Protein AF-M5JKV8-F1 (afdb_monomer_lite)

Radius of gyration: 97.65 Å; chains: 1; bounding box: 147×60×316 Å

Sequence (422 aa):
MATTPKYGWPLPDGEAIQIAEINKIADALSAIDGTFSSFEQAYTTHTHAFADLTGKPTTIAGYGITDAMTTQEVMDTADLIVASLRDGVAPTLDTLKKLAAAIKNDPKFHETVAAADALRVAVDAAQSFTLAQKAQGRANINAVGTDEKGRAGGVAPLGSDAKVPVAYLPPMDYLPLAGGKVSGQVDVRSGTKAAQAFPFALGWTDTAYSIWKAVLETNGDLTFAGYNGDNGVWMQSPLTLKRGGGIKVTGNVEAGASGILEGNGNVWGSIWGTNLWNYLNGAGTLLGAAAYPRRSDGAKIVFNWSGQGGQPTWLWGGSDGYNMYVYNPANFSVNWANSAGNANTVGGWSQATIADQLNWRVSDTRFAGYIEHPSTTKGVWQQSSGYVVTGIYRVDNDRYAFGTRQPQIYIPNVGWRALGAW

pLDDT: mean 75.18, std 15.07, range [36.12, 94.75]

Organism: NCBI:txid1234597

Structure (mmCIF, N/CA/C/O backbone):
data_AF-M5JKV8-F1
#
_entry.id   AF-M5JKV8-F1
#
loop_
_atom_site.group_PDB
_atom_site.id
_atom_site.type_symbol
_atom_site.label_atom_id
_atom_site.label_alt_id
_atom_site.label_comp_id
_atom_site.label_asym_id
_atom_site.label_entity_id
_atom_site.label_seq_id
_atom_site.pdbx_PDB_ins_code
_atom_site.Cartn_x
_atom_site.Cartn_y
_atom_site.Cartn_z
_atom_site.occupancy
_atom_site.B_iso_or_equiv
_atom_site.auth_seq_id
_atom_site.auth_comp_id
_atom_site.auth_asym_id
_atom_site.auth_atom_id
_atom_site.pdbx_PDB_model_num
ATOM 1 N N . MET A 1 1 ? -20.198 25.739 192.153 1.00 54.59 1 MET A N 1
ATOM 2 C CA . MET A 1 1 ? -20.391 24.620 193.121 1.00 54.59 1 MET A CA 1
ATOM 3 C C . MET A 1 1 ? -19.123 24.338 193.947 1.00 54.59 1 MET A C 1
ATOM 5 O O . MET A 1 1 ? -18.238 23.601 193.538 1.00 54.59 1 MET A O 1
ATOM 9 N N . ALA A 1 2 ? -19.046 24.918 195.138 1.00 54.62 2 ALA A N 1
ATOM 10 C CA . ALA A 1 2 ? -18.244 24.442 196.262 1.00 54.62 2 ALA A CA 1
ATOM 11 C C . ALA A 1 2 ? -19.163 23.681 197.205 1.00 54.62 2 ALA A C 1
ATOM 13 O O . ALA A 1 2 ? -20.299 24.077 197.329 1.00 54.62 2 ALA A O 1
ATOM 14 N N . THR A 1 3 ? -18.711 22.723 197.981 1.00 52.53 3 THR A N 1
ATOM 15 C CA . THR A 1 3 ? -19.254 22.452 199.320 1.00 52.53 3 THR A CA 1
ATOM 16 C C . THR A 1 3 ? -18.076 21.927 200.058 1.00 52.53 3 THR A C 1
ATOM 18 O O . THR A 1 3 ? -17.242 21.199 199.543 1.00 52.53 3 THR A O 1
ATOM 21 N N . THR A 1 4 ? -18.038 22.358 201.284 1.00 55.44 4 THR A N 1
ATOM 22 C CA . THR A 1 4 ? -17.507 21.614 202.398 1.00 55.44 4 THR A CA 1
ATOM 23 C C . THR A 1 4 ? -16.142 20.937 202.238 1.00 55.44 4 THR A C 1
ATOM 25 O O . THR A 1 4 ? -15.995 19.870 201.644 1.00 55.44 4 THR A O 1
ATOM 28 N N . PRO A 1 5 ? -15.176 21.445 203.012 1.00 36.12 5 PRO A N 1
ATOM 29 C CA . PRO A 1 5 ? -13.842 20.879 203.201 1.00 36.12 5 PRO A CA 1
ATOM 30 C C . PRO A 1 5 ? -13.719 19.497 203.850 1.00 36.12 5 PRO A C 1
ATOM 32 O O . PRO A 1 5 ? -12.762 19.235 204.565 1.00 36.12 5 PRO A O 1
ATOM 35 N N . LYS A 1 6 ? -14.626 18.564 203.635 1.00 47.19 6 LYS A N 1
ATOM 36 C CA . LYS A 1 6 ? -14.338 17.188 204.050 1.00 47.19 6 LYS A CA 1
ATOM 37 C C . LYS A 1 6 ? -15.049 16.147 203.243 1.00 47.19 6 LYS A C 1
ATOM 39 O O . LYS A 1 6 ? -14.601 15.022 203.216 1.00 47.19 6 LYS A O 1
ATOM 44 N N . TYR A 1 7 ? -16.128 16.493 202.576 1.00 37.03 7 TYR A N 1
ATOM 45 C CA . TYR A 1 7 ? -16.590 15.615 201.512 1.00 37.03 7 TYR A CA 1
ATOM 46 C C . TYR A 1 7 ? -16.598 16.296 200.180 1.00 37.03 7 TYR A C 1
ATOM 48 O O . TYR A 1 7 ? -16.762 15.619 199.176 1.00 37.03 7 TYR A O 1
ATOM 56 N N . GLY A 1 8 ? -16.376 17.601 200.153 1.00 38.31 8 GLY A N 1
ATOM 57 C CA . GLY A 1 8 ? -16.318 18.269 198.883 1.00 38.31 8 GLY A CA 1
ATOM 58 C C . GLY A 1 8 ? -17.637 18.116 198.120 1.00 38.31 8 GLY A C 1
ATOM 59 O O . GLY A 1 8 ? -17.591 17.669 196.987 1.00 38.31 8 GLY A O 1
ATOM 60 N N . TRP A 1 9 ? -18.819 18.391 198.695 1.00 59.34 9 TRP A N 1
ATOM 61 C CA . TRP A 1 9 ? -20.098 18.321 197.940 1.00 59.34 9 TRP A CA 1
ATOM 62 C C . TRP A 1 9 ? -20.246 19.545 197.051 1.00 59.34 9 TRP A C 1
ATOM 64 O O . TRP A 1 9 ? -19.331 20.356 197.005 1.00 59.34 9 TRP A O 1
ATOM 74 N N . PRO A 1 10 ? -21.380 19.807 196.407 1.00 59.50 10 PRO A N 1
ATOM 75 C CA . PRO A 1 10 ? -21.463 21.013 195.593 1.00 59.50 10 PRO A CA 1
ATOM 76 C C . PRO A 1 10 ? -22.702 21.890 195.947 1.00 59.50 10 PRO A C 1
ATOM 78 O O . PRO A 1 10 ? -23.822 21.408 196.068 1.00 59.50 10 PRO A O 1
ATOM 81 N N . LEU A 1 11 ? -22.496 23.198 196.152 1.00 60.81 11 LEU A N 1
ATOM 82 C CA . LEU A 1 11 ? -23.527 24.200 196.443 1.00 60.81 11 LEU A CA 1
ATOM 83 C C . LEU A 1 11 ? -24.102 24.739 195.135 1.00 60.81 11 LEU A C 1
ATOM 85 O O . LEU A 1 11 ? -23.329 25.266 194.325 1.00 60.81 11 LEU A O 1
ATOM 89 N N . PRO A 1 12 ? -25.424 24.628 194.941 1.00 61.72 12 PRO A N 1
ATOM 90 C CA . PRO A 1 12 ? -26.103 25.117 193.755 1.00 61.72 12 PRO A CA 1
ATOM 91 C C . PRO A 1 12 ? -25.967 26.625 193.593 1.00 61.72 12 PRO A C 1
ATOM 93 O O . PRO A 1 12 ? -25.954 27.388 194.557 1.00 61.72 12 PRO A O 1
ATOM 96 N N . ASP A 1 13 ? -25.831 26.999 192.331 1.00 61.06 13 ASP A N 1
ATOM 97 C CA . ASP A 1 13 ? -24.981 28.081 191.874 1.00 61.06 13 ASP A CA 1
ATOM 98 C C . ASP A 1 13 ? -25.835 29.079 191.088 1.00 61.06 13 ASP A C 1
ATOM 100 O O . ASP A 1 13 ? -26.398 28.732 190.050 1.00 61.06 13 ASP A O 1
ATOM 104 N N . GLY A 1 14 ? -25.993 30.292 191.630 1.00 61.78 14 GLY A N 1
ATOM 105 C CA . GLY A 1 14 ? -26.795 31.365 191.032 1.00 61.78 14 GLY A CA 1
ATOM 106 C C . GLY A 1 14 ? -26.215 31.883 189.716 1.00 61.78 14 GLY A C 1
ATOM 107 O O . GLY A 1 14 ? -26.963 32.365 188.866 1.00 61.78 14 GLY A O 1
ATOM 108 N N . GLU A 1 15 ? -24.913 31.689 189.499 1.00 62.38 15 GLU A N 1
ATOM 109 C CA . GLU A 1 15 ? -24.287 31.916 188.201 1.00 62.38 15 GLU A CA 1
ATOM 110 C C . GLU A 1 15 ? -24.803 30.902 187.168 1.00 62.38 15 GLU A C 1
ATOM 112 O O . GLU A 1 15 ? -24.931 31.245 185.998 1.00 62.38 15 GLU A O 1
ATOM 117 N N . ALA A 1 16 ? -25.216 29.691 187.569 1.00 63.91 16 ALA A N 1
ATOM 118 C CA . ALA A 1 16 ? -25.621 28.647 186.624 1.00 63.91 16 ALA A CA 1
ATOM 119 C C . ALA A 1 16 ? -26.880 28.991 185.810 1.00 63.91 16 ALA A C 1
ATOM 121 O O . ALA A 1 16 ? -26.988 28.570 184.660 1.00 63.91 16 ALA A O 1
ATOM 122 N N . ILE A 1 17 ? -27.827 29.759 186.361 1.00 75.19 17 ILE A N 1
ATOM 123 C CA . ILE A 1 17 ? -29.058 30.121 185.635 1.00 75.19 17 ILE A CA 1
ATOM 124 C C . ILE A 1 17 ? -28.784 31.220 184.602 1.00 75.19 17 ILE A C 1
ATOM 126 O O . ILE A 1 17 ? -29.227 31.109 183.462 1.00 75.19 17 ILE A O 1
ATOM 130 N N . GLN A 1 18 ? -28.013 32.249 184.960 1.00 80.38 18 GLN A N 1
ATOM 131 C CA . GLN A 1 18 ? -27.619 33.290 184.003 1.00 80.38 18 GLN A CA 1
ATOM 132 C C . GLN A 1 18 ? -26.665 32.743 182.939 1.00 80.38 18 GLN A C 1
ATOM 134 O O . GLN A 1 18 ? -26.820 33.054 181.760 1.00 80.38 18 GLN A O 1
ATOM 139 N N . ILE A 1 19 ? -25.743 31.855 183.325 1.00 77.06 19 ILE A N 1
ATOM 140 C CA . ILE A 1 19 ? -24.897 31.117 182.382 1.00 77.06 19 ILE A CA 1
ATOM 141 C C . ILE A 1 19 ? -25.766 30.310 181.407 1.00 77.06 19 ILE A C 1
ATOM 143 O O . ILE A 1 19 ? -25.471 30.290 180.217 1.00 77.06 19 ILE A O 1
ATOM 147 N N . ALA A 1 20 ? -26.871 29.704 181.855 1.00 81.62 20 ALA A N 1
ATOM 148 C CA . ALA A 1 20 ? -27.751 28.948 180.964 1.00 81.62 20 ALA A CA 1
ATOM 149 C C . ALA A 1 20 ? -28.433 29.820 179.890 1.00 81.62 20 ALA A 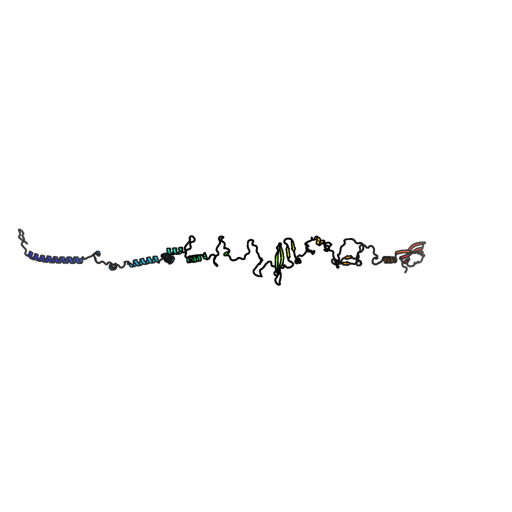C 1
ATOM 151 O O . ALA A 1 20 ? -28.562 29.381 178.748 1.00 81.62 20 ALA A O 1
ATOM 152 N N . GLU A 1 21 ? -28.867 31.040 180.217 1.00 82.19 21 GLU A N 1
ATOM 153 C CA . GLU A 1 21 ? -29.437 31.967 179.224 1.00 82.19 21 GLU A CA 1
ATOM 154 C C . GLU A 1 21 ? -28.372 32.541 178.284 1.00 82.19 21 GLU A C 1
ATOM 156 O O . GLU A 1 21 ? -28.592 32.603 177.073 1.00 82.19 21 GLU A O 1
ATOM 161 N N . ILE A 1 22 ? -27.197 32.885 178.818 1.00 83.56 22 ILE A N 1
ATOM 162 C CA . ILE A 1 22 ? -26.055 33.352 178.022 1.00 83.56 22 ILE A CA 1
ATOM 163 C C . ILE A 1 22 ? -25.604 32.265 177.036 1.00 83.56 22 ILE A C 1
ATOM 165 O O . ILE A 1 22 ? -25.345 32.572 175.873 1.00 83.56 22 ILE A O 1
ATOM 169 N N . ASN A 1 23 ? -25.599 30.994 177.449 1.00 85.25 23 ASN A N 1
ATOM 170 C CA . ASN A 1 23 ? -25.253 29.875 176.573 1.00 85.25 23 ASN A CA 1
ATOM 171 C C . ASN A 1 23 ? -26.223 29.744 175.391 1.00 85.25 23 ASN A C 1
ATOM 173 O O . ASN A 1 23 ? -25.775 29.556 174.269 1.00 85.25 23 ASN A O 1
ATOM 177 N N . LYS A 1 24 ? -27.533 29.951 175.589 1.00 85.75 24 LYS A N 1
ATOM 178 C CA . LYS A 1 24 ? -28.502 29.916 174.474 1.00 85.75 24 LYS A CA 1
ATOM 179 C C . LYS A 1 24 ? -28.250 31.012 173.438 1.00 85.75 24 LYS A C 1
ATOM 181 O O . LYS A 1 24 ? -28.433 30.789 172.244 1.00 85.75 24 LYS A O 1
ATOM 186 N N . ILE A 1 25 ? -27.859 32.205 173.887 1.00 85.62 25 ILE A N 1
ATOM 187 C CA . ILE A 1 25 ? -27.511 33.316 172.991 1.00 85.62 25 ILE A CA 1
ATOM 188 C C . ILE A 1 25 ? -26.212 32.999 172.242 1.00 85.62 25 ILE A C 1
ATOM 190 O O . ILE A 1 25 ? -26.133 33.230 171.036 1.00 85.62 25 ILE A O 1
ATOM 194 N N . ALA A 1 26 ? -25.217 32.439 172.933 1.00 86.44 26 ALA A N 1
ATOM 195 C CA . ALA A 1 26 ? -23.967 32.004 172.317 1.00 86.44 26 ALA A CA 1
ATOM 196 C C . ALA A 1 26 ? -24.202 30.917 171.254 1.00 86.44 26 ALA A C 1
ATOM 198 O O . ALA A 1 26 ? -23.673 31.027 170.148 1.00 86.44 26 ALA A O 1
ATOM 199 N N . ASP A 1 27 ? -25.060 29.936 171.543 1.00 89.00 27 ASP A N 1
ATOM 200 C CA . ASP A 1 27 ? -25.439 28.879 170.601 1.00 89.00 27 ASP A CA 1
ATOM 201 C C . ASP A 1 27 ? -26.100 29.463 169.340 1.00 89.00 27 ASP A C 1
ATOM 203 O O . ASP A 1 27 ? -25.775 29.070 168.219 1.00 89.00 27 ASP A O 1
ATOM 207 N N . ALA A 1 28 ? -26.986 30.454 169.498 1.00 87.38 28 ALA A N 1
ATOM 208 C CA . ALA A 1 28 ? -27.640 31.123 168.373 1.00 87.38 28 ALA A CA 1
ATOM 209 C C . ALA A 1 28 ? -26.657 31.932 167.509 1.00 87.38 28 ALA A C 1
ATOM 211 O O . ALA A 1 28 ? -26.727 31.883 166.280 1.00 87.38 28 ALA A O 1
ATOM 212 N N . LEU A 1 29 ? -25.725 32.659 168.132 1.00 90.00 29 LEU A N 1
ATOM 213 C CA . LEU A 1 29 ? -24.689 33.402 167.408 1.00 90.00 29 LEU A CA 1
ATOM 214 C C . LEU A 1 29 ? -23.731 32.461 166.668 1.00 90.00 29 LEU A C 1
ATOM 216 O O . LEU A 1 29 ? -23.397 32.723 165.515 1.00 90.00 29 LEU A O 1
ATOM 220 N N . SER A 1 30 ? -23.351 31.341 167.285 1.00 91.25 30 SER A N 1
ATOM 221 C CA . SER A 1 30 ? -22.522 30.316 166.642 1.00 91.25 30 SER A CA 1
ATOM 222 C C . SER A 1 30 ? -23.229 29.671 165.445 1.00 91.25 30 SER A C 1
ATOM 224 O O . SER A 1 30 ? -22.603 29.444 164.410 1.00 91.25 30 SER A O 1
ATOM 226 N N . ALA A 1 31 ? -24.545 29.446 165.535 1.00 87.38 31 ALA A N 1
ATOM 227 C CA . ALA A 1 31 ? -25.327 28.942 164.410 1.00 87.38 31 ALA A CA 1
ATOM 228 C C . ALA A 1 31 ? -25.318 29.914 163.214 1.00 87.38 31 ALA A C 1
ATOM 230 O O . ALA A 1 31 ? -25.155 29.483 162.072 1.00 87.38 31 ALA A O 1
ATOM 231 N N . ILE A 1 32 ? -25.445 31.221 163.463 1.00 91.69 32 ILE A N 1
ATOM 232 C CA . ILE A 1 32 ? -25.384 32.249 162.411 1.00 91.69 32 ILE A CA 1
ATOM 233 C C . ILE A 1 32 ? -23.993 32.285 161.766 1.00 91.69 32 ILE A C 1
ATOM 235 O O . ILE A 1 32 ? -23.889 32.256 160.538 1.00 91.69 32 ILE A O 1
ATOM 239 N N . ASP A 1 33 ? -22.934 32.295 162.571 1.00 92.69 33 ASP A N 1
ATOM 240 C CA . ASP A 1 33 ? -21.548 32.310 162.089 1.00 92.69 33 ASP A CA 1
ATOM 241 C C . ASP A 1 33 ? -21.232 31.100 161.187 1.00 92.69 33 ASP A C 1
ATOM 243 O O . ASP A 1 33 ? -20.672 31.241 160.094 1.00 92.69 33 ASP A O 1
ATOM 247 N N . GLY A 1 34 ? -21.718 29.913 161.569 1.00 89.19 34 GLY A N 1
ATOM 248 C CA . GLY A 1 34 ? -21.607 28.702 160.754 1.00 89.19 34 GLY A CA 1
ATOM 249 C C . GLY A 1 34 ? -22.300 28.816 159.390 1.00 89.19 34 GLY A C 1
ATOM 250 O O . GLY A 1 34 ? -21.762 28.358 158.374 1.00 89.19 34 GLY A O 1
ATOM 251 N N . THR A 1 35 ? -23.471 29.462 159.328 1.00 91.12 35 THR A N 1
ATOM 252 C CA . THR A 1 35 ? -24.175 29.676 158.049 1.00 91.12 35 THR A CA 1
ATOM 253 C C . THR A 1 35 ? -23.445 30.654 157.130 1.00 91.12 35 THR A C 1
ATOM 255 O O . THR A 1 35 ? -23.334 30.388 155.932 1.00 91.12 35 THR A O 1
ATOM 258 N N . PHE A 1 36 ? -22.888 31.739 157.675 1.00 92.06 36 PHE A N 1
ATOM 259 C CA . PHE A 1 36 ? -22.123 32.716 156.896 1.00 92.06 36 PHE A CA 1
ATOM 260 C C . PHE A 1 36 ? -20.825 32.124 156.347 1.00 92.06 36 PHE A C 1
ATOM 262 O O . PHE A 1 36 ? -20.543 32.263 155.155 1.00 92.06 36 PHE A O 1
ATOM 269 N N . SER A 1 37 ? -20.097 31.382 157.182 1.00 90.56 37 SER A N 1
ATOM 270 C CA . SER A 1 37 ? -18.863 30.697 156.782 1.00 90.56 37 SER A CA 1
ATOM 271 C C . SER A 1 37 ? -19.094 29.730 155.612 1.00 90.56 37 SER A C 1
ATOM 273 O O . SER A 1 37 ? -18.308 29.673 154.666 1.00 90.56 37 SER A O 1
ATOM 275 N N . SER A 1 38 ? -20.219 29.005 155.631 1.00 87.62 38 SER A N 1
ATOM 276 C CA . SER A 1 38 ? -20.579 28.057 154.566 1.00 87.62 38 SER A CA 1
ATOM 277 C C . SER A 1 38 ? -20.877 28.753 153.232 1.00 87.62 38 SER A C 1
ATOM 279 O O . SER A 1 38 ? -20.505 28.255 152.168 1.00 87.62 38 SER A O 1
ATOM 281 N N . PHE A 1 39 ? -21.535 29.915 153.273 1.00 90.69 39 PHE A N 1
ATOM 282 C CA . PHE A 1 39 ? -21.826 30.703 152.076 1.00 90.69 39 PHE A CA 1
ATOM 283 C C . PHE A 1 39 ? -20.549 31.254 151.425 1.00 90.69 39 PHE A C 1
ATOM 285 O O . PHE A 1 39 ? -20.366 31.128 150.212 1.00 90.69 39 PHE A O 1
ATOM 292 N N . GLU A 1 40 ? -19.647 31.829 152.222 1.00 91.19 40 GLU A N 1
ATOM 293 C CA . GLU A 1 40 ? -18.392 32.399 151.725 1.00 91.19 40 GLU A CA 1
ATOM 294 C C . GLU A 1 40 ? -17.500 31.332 151.077 1.00 91.19 40 GLU A C 1
ATOM 296 O O . GLU A 1 40 ? -16.935 31.551 149.998 1.00 91.19 40 GLU A O 1
ATOM 301 N N . GLN A 1 41 ? -17.436 30.140 151.678 1.00 88.75 41 GLN A N 1
ATOM 302 C CA . GLN A 1 41 ? -16.697 29.017 151.112 1.00 88.75 41 GLN A CA 1
ATOM 303 C C . GLN A 1 41 ? -17.275 28.572 149.762 1.00 88.75 41 GLN A C 1
ATOM 305 O O . GLN A 1 41 ? -16.518 28.361 148.814 1.00 88.75 41 GLN A O 1
ATOM 310 N N . ALA A 1 42 ? -18.602 28.469 149.640 1.00 87.25 42 ALA A N 1
ATOM 311 C CA . ALA A 1 42 ? -19.252 28.090 148.385 1.00 87.25 42 ALA A CA 1
ATOM 312 C C . ALA A 1 42 ? -18.992 29.107 147.260 1.00 87.25 42 ALA A C 1
ATOM 314 O O . ALA A 1 42 ? -18.744 28.715 146.122 1.00 87.25 42 ALA A O 1
ATOM 315 N N . TYR A 1 43 ? -19.008 30.405 147.573 1.00 87.81 43 TYR A N 1
ATOM 316 C CA . TYR A 1 43 ? -18.775 31.461 146.587 1.00 87.81 43 TYR A CA 1
ATOM 317 C C . TYR A 1 43 ? -17.319 31.510 146.103 1.00 87.81 43 TYR A C 1
ATOM 319 O O . TYR A 1 43 ? -17.057 31.592 144.905 1.00 87.81 43 TYR A O 1
ATOM 327 N N . THR A 1 44 ? -16.357 31.429 147.024 1.00 85.75 44 THR A N 1
ATOM 328 C CA . THR A 1 44 ? -14.925 31.566 146.698 1.00 85.75 44 THR A CA 1
ATOM 329 C C . THR A 1 44 ? -14.324 30.329 146.035 1.00 85.75 44 THR A C 1
ATOM 331 O O . THR A 1 44 ? -13.325 30.442 145.327 1.00 85.75 44 THR A O 1
ATOM 334 N N . THR A 1 45 ? -14.935 29.155 146.215 1.00 82.31 45 THR A N 1
ATOM 335 C CA . THR A 1 45 ? -14.456 27.889 145.630 1.00 82.31 45 THR A CA 1
ATOM 336 C C . THR A 1 45 ? -15.240 27.443 144.394 1.00 82.31 45 THR A C 1
ATOM 338 O O . THR A 1 45 ? -14.993 26.360 143.857 1.00 82.31 45 THR A O 1
ATOM 341 N N . HIS A 1 46 ? -16.157 28.276 143.894 1.00 82.25 46 HIS A N 1
ATOM 342 C CA . HIS A 1 46 ? -17.009 27.923 142.766 1.00 82.25 46 HIS A CA 1
ATOM 343 C C . HIS A 1 46 ? -16.217 27.767 141.450 1.00 82.25 46 HIS A C 1
ATOM 345 O O . HIS A 1 46 ? -15.773 28.745 140.848 1.00 82.25 46 HIS A O 1
ATOM 351 N N . THR A 1 47 ? -16.079 26.525 140.970 1.00 79.62 47 THR A N 1
ATOM 352 C CA . THR A 1 47 ? -15.475 26.160 139.674 1.00 79.62 47 THR A CA 1
ATOM 353 C C . THR A 1 47 ? -16.325 25.089 138.966 1.00 79.62 47 THR A C 1
ATOM 355 O O . THR A 1 47 ? -16.989 24.290 139.627 1.00 79.62 47 THR A O 1
ATOM 358 N N . HIS A 1 48 ? -16.328 25.063 137.624 1.00 83.44 48 HIS A N 1
ATOM 359 C CA . HIS A 1 48 ? -17.033 24.059 136.804 1.00 83.44 48 HIS A CA 1
ATOM 360 C C . HIS A 1 48 ? -16.141 23.541 135.668 1.00 83.44 48 HIS A C 1
ATOM 362 O O . HIS A 1 48 ? -15.392 24.320 135.072 1.00 83.44 48 HIS A O 1
ATOM 368 N N . ALA A 1 49 ? -16.247 22.255 135.315 1.00 84.88 49 ALA A N 1
ATOM 369 C CA . ALA A 1 49 ? -15.592 21.716 134.125 1.00 84.88 49 ALA A CA 1
ATOM 370 C C . ALA A 1 49 ? -16.422 22.023 132.866 1.00 84.88 49 ALA A C 1
ATOM 372 O O . ALA A 1 49 ? -17.650 22.017 132.893 1.00 84.88 49 ALA A O 1
ATOM 373 N N . PHE A 1 50 ? -15.769 22.219 131.713 1.00 83.44 50 PHE A N 1
ATOM 374 C CA . PHE A 1 50 ? -16.471 22.451 130.436 1.00 83.44 50 PHE A CA 1
ATOM 375 C C . PHE A 1 50 ? -17.428 21.301 130.057 1.00 83.44 50 PHE A C 1
ATOM 377 O O . PHE A 1 50 ? -18.404 21.496 129.331 1.00 83.44 50 PHE A O 1
ATOM 384 N N . ALA A 1 51 ? -17.167 20.089 130.561 1.00 86.00 51 ALA A N 1
ATOM 385 C CA . ALA A 1 51 ? -18.031 18.930 130.374 1.00 86.00 51 ALA A CA 1
ATOM 386 C C . ALA A 1 51 ? -19.445 19.144 130.944 1.00 86.00 51 ALA A C 1
ATOM 388 O O . ALA A 1 51 ? -20.394 18.676 130.311 1.00 86.00 51 ALA A O 1
ATOM 389 N N . ASP A 1 52 ? -19.564 19.905 132.037 1.00 87.31 52 ASP A N 1
ATOM 390 C CA . ASP A 1 52 ? -20.785 20.081 132.835 1.00 87.31 52 ASP A CA 1
ATOM 391 C C . ASP A 1 52 ? -21.742 21.144 132.266 1.00 87.31 52 ASP A C 1
ATOM 393 O O . ASP A 1 52 ? -22.861 21.313 132.750 1.00 87.31 52 ASP A O 1
ATOM 397 N N . LEU A 1 53 ? -21.340 21.855 131.207 1.00 87.56 53 LEU A N 1
ATOM 398 C CA . LEU A 1 53 ? -22.213 22.793 130.502 1.00 87.56 53 LEU A CA 1
ATOM 399 C C . LEU A 1 53 ? -23.285 22.026 129.712 1.00 87.56 53 LEU A C 1
ATOM 401 O O . LEU A 1 53 ? -22.974 21.277 128.788 1.00 87.56 53 LEU A O 1
ATOM 405 N N . THR A 1 54 ? -24.560 22.241 130.029 1.00 86.19 54 THR A N 1
ATOM 406 C CA . THR A 1 54 ? -25.692 21.549 129.381 1.00 86.19 54 THR A CA 1
ATOM 407 C C . THR A 1 54 ? -26.119 22.172 128.045 1.00 86.19 54 THR A C 1
ATOM 409 O O . THR A 1 54 ? -26.828 21.533 127.273 1.00 86.19 54 THR A O 1
ATOM 412 N N . GLY A 1 55 ? -25.657 23.390 127.733 1.00 87.06 55 GLY A N 1
ATOM 413 C CA . GLY A 1 55 ? -25.956 24.122 126.495 1.00 87.06 55 GLY A CA 1
ATOM 414 C C . GLY A 1 55 ? -24.714 24.402 125.646 1.00 87.06 55 GLY A C 1
ATOM 415 O O . GLY A 1 55 ? -24.309 25.555 125.517 1.00 87.06 55 GLY A O 1
ATOM 416 N N . LYS A 1 56 ? -24.082 23.362 125.087 1.00 88.06 56 LYS A N 1
ATOM 417 C CA . LYS A 1 56 ? -22.904 23.515 124.210 1.00 88.06 56 LYS A CA 1
ATOM 418 C C . LYS A 1 56 ? -23.341 23.921 122.792 1.00 88.06 56 LYS A C 1
ATOM 420 O O . LYS A 1 56 ? -24.321 23.363 122.295 1.00 88.06 56 LYS A O 1
ATOM 425 N N . PRO A 1 57 ? -22.631 24.844 122.117 1.00 88.25 57 PRO A N 1
ATOM 426 C CA . PRO A 1 57 ? -22.882 25.130 120.708 1.00 88.25 57 PRO A CA 1
ATOM 427 C C . PRO A 1 57 ? -22.752 23.861 119.858 1.00 88.25 57 PRO A C 1
ATOM 429 O O . PRO A 1 57 ? -21.932 23.004 120.154 1.00 88.25 57 PRO A O 1
ATOM 432 N N . THR A 1 58 ? -23.551 23.716 118.804 1.00 86.25 58 THR A N 1
ATOM 433 C CA . THR A 1 58 ? -23.508 22.536 117.912 1.00 86.25 58 THR A CA 1
ATOM 434 C C . THR A 1 58 ? -22.903 22.846 116.546 1.00 86.25 58 THR A C 1
ATOM 436 O O . THR A 1 58 ? -22.797 21.963 115.697 1.00 86.25 58 THR A O 1
ATOM 439 N N . THR A 1 59 ? -22.496 24.096 116.320 1.00 85.94 59 THR A N 1
ATOM 440 C CA . THR A 1 59 ? -21.881 24.551 115.074 1.00 85.94 59 THR A CA 1
ATOM 441 C C . THR A 1 59 ? -20.450 24.997 115.319 1.00 85.94 59 THR A C 1
ATOM 443 O O . THR A 1 59 ? -20.107 25.502 116.387 1.00 85.94 59 THR A O 1
ATOM 446 N N . ILE A 1 60 ? -19.621 24.851 114.288 1.00 87.00 60 ILE A N 1
ATOM 447 C CA . ILE A 1 60 ? -18.220 25.286 114.281 1.00 87.00 60 ILE A CA 1
ATOM 448 C C . ILE A 1 60 ? -18.116 26.783 114.638 1.00 87.00 60 ILE A C 1
ATOM 450 O O . ILE A 1 60 ? -17.340 27.154 115.517 1.00 87.00 60 ILE A O 1
ATOM 454 N N . ALA A 1 61 ? -18.985 27.622 114.059 1.00 83.25 61 ALA A N 1
ATOM 455 C CA . ALA A 1 61 ? -19.074 29.049 114.380 1.00 83.25 61 ALA A CA 1
ATOM 456 C C . ALA A 1 61 ? -19.521 29.310 115.829 1.00 83.25 61 ALA A C 1
ATOM 458 O O . ALA A 1 61 ? -19.033 30.237 116.468 1.00 83.25 61 ALA A O 1
ATOM 459 N N . GLY A 1 62 ? -20.411 28.475 116.371 1.00 85.06 62 GLY A N 1
ATOM 460 C CA . GLY A 1 62 ? -20.833 28.550 117.766 1.00 85.06 62 GLY A CA 1
ATOM 461 C C . GLY A 1 62 ? -19.704 28.233 118.754 1.00 85.06 62 GLY A C 1
ATOM 462 O O . GLY A 1 62 ? -19.681 28.795 119.844 1.00 85.06 62 GLY A O 1
ATOM 463 N N . TYR A 1 63 ? -18.741 27.398 118.357 1.00 87.94 63 TYR A N 1
ATOM 464 C CA . TYR A 1 63 ? -17.489 27.180 119.090 1.00 87.94 63 TYR A CA 1
ATOM 465 C C . TYR A 1 63 ? -16.412 28.248 118.816 1.00 87.94 63 TYR A C 1
ATOM 467 O O . TYR A 1 63 ? -15.357 28.208 119.444 1.00 87.94 63 TYR A O 1
ATOM 475 N N . GLY A 1 64 ? -16.653 29.197 117.902 1.00 87.06 64 GLY A N 1
ATOM 476 C CA . GLY A 1 64 ? -15.694 30.243 117.529 1.00 87.06 64 GLY A CA 1
ATOM 477 C C . GLY A 1 64 ? -14.546 29.780 116.620 1.00 87.06 64 GLY A C 1
ATOM 478 O O . GLY A 1 64 ? -13.546 30.483 116.516 1.00 87.06 64 GLY A O 1
ATOM 479 N N . ILE A 1 65 ? -14.667 28.619 115.968 1.00 86.81 65 ILE A N 1
ATOM 480 C CA . ILE A 1 65 ? -13.656 28.082 115.042 1.00 86.81 65 ILE A CA 1
ATOM 481 C C . ILE A 1 65 ? -13.878 28.700 113.649 1.00 86.81 65 ILE A C 1
ATOM 483 O O . ILE A 1 65 ? -14.997 28.669 113.134 1.00 86.81 65 ILE A O 1
ATOM 487 N N . THR A 1 66 ? -12.837 29.270 113.036 1.00 86.06 66 THR A N 1
ATOM 488 C CA . THR A 1 66 ? -12.940 30.041 111.776 1.00 86.06 66 THR A CA 1
ATOM 489 C C . THR A 1 66 ? -12.212 29.424 110.578 1.00 86.06 66 THR A C 1
ATOM 491 O O . THR A 1 66 ? -12.372 29.919 109.468 1.00 86.06 66 THR A O 1
ATOM 494 N N . ASP A 1 67 ? -11.453 28.345 110.765 1.00 84.31 67 ASP A N 1
ATOM 495 C CA . ASP A 1 67 ? -10.571 27.722 109.766 1.00 84.31 67 ASP A CA 1
ATOM 496 C C . ASP A 1 67 ? -10.995 26.297 109.357 1.00 84.31 67 ASP A C 1
ATOM 498 O O . ASP A 1 67 ? -10.208 25.532 108.799 1.00 84.31 67 ASP A O 1
ATOM 502 N N . ALA A 1 68 ? -12.251 25.919 109.608 1.00 86.19 68 ALA A N 1
ATOM 503 C CA . ALA A 1 68 ? -12.770 24.618 109.194 1.00 86.19 68 ALA A CA 1
ATOM 504 C C . ALA A 1 68 ? -13.159 24.594 107.705 1.00 86.19 68 ALA A C 1
ATOM 506 O O . ALA A 1 68 ? -13.870 25.478 107.232 1.00 86.19 68 ALA A O 1
ATOM 507 N N . MET A 1 69 ? -12.768 23.532 106.993 1.00 85.69 69 MET A N 1
ATOM 508 C CA . MET A 1 69 ? -13.186 23.285 105.607 1.00 85.69 69 MET A CA 1
ATOM 509 C C . MET A 1 69 ? -14.692 22.999 105.532 1.00 85.69 69 MET A C 1
ATOM 511 O O . MET A 1 69 ? -15.220 22.178 106.288 1.00 85.69 69 MET A O 1
ATOM 515 N N . THR A 1 70 ? -15.389 23.664 104.613 1.00 85.62 70 THR A N 1
ATOM 516 C CA . THR A 1 70 ? -16.842 23.542 104.458 1.00 85.62 70 THR A CA 1
ATOM 517 C C . THR A 1 70 ? -17.223 22.383 103.536 1.00 85.62 70 THR A C 1
ATOM 519 O O . THR A 1 70 ? -16.486 22.002 102.627 1.00 85.62 70 THR A O 1
ATOM 522 N N . THR A 1 71 ? -18.425 21.827 103.718 1.00 85.88 71 THR A N 1
ATOM 523 C CA . THR A 1 71 ? -18.966 20.799 102.811 1.00 85.88 71 THR A CA 1
ATOM 524 C C . THR A 1 71 ? -19.083 21.303 101.369 1.00 85.88 71 THR A C 1
ATOM 526 O O . THR A 1 71 ? -18.909 20.517 100.444 1.00 85.88 71 THR A O 1
ATOM 529 N N . GLN A 1 72 ? -19.334 22.600 101.165 1.00 87.06 72 GLN A N 1
ATOM 530 C CA . GLN A 1 72 ? -19.471 23.181 99.828 1.00 87.06 72 GLN A CA 1
ATOM 531 C C . GLN A 1 72 ? -18.148 23.154 99.058 1.00 87.06 72 GLN A C 1
ATOM 533 O O . GLN A 1 72 ? -18.125 22.713 97.917 1.00 87.06 72 GLN A O 1
ATOM 538 N N . GLU A 1 73 ? -17.038 23.523 99.700 1.00 87.88 73 GLU A N 1
ATOM 539 C CA . GLU A 1 73 ? -15.710 23.486 99.070 1.00 87.88 73 GLU A CA 1
ATOM 540 C C . GLU A 1 73 ? -15.317 22.062 98.637 1.00 87.88 73 GLU A C 1
ATOM 542 O O . GLU A 1 73 ? -14.698 21.864 97.587 1.00 87.88 73 GLU A O 1
ATOM 547 N N . VAL A 1 74 ? -15.724 21.049 99.411 1.00 90.06 74 VAL A N 1
ATOM 548 C CA . VAL A 1 74 ? -15.533 19.634 99.051 1.00 90.06 74 VAL A CA 1
ATOM 549 C C . VAL A 1 74 ? -16.372 19.255 97.825 1.00 90.06 74 VAL A C 1
ATOM 551 O O . VAL A 1 74 ? -15.865 18.586 96.924 1.00 90.06 74 VAL A O 1
ATOM 554 N N . MET A 1 75 ? -17.633 19.693 97.767 1.00 91.69 75 MET A N 1
ATOM 555 C CA . MET A 1 75 ? -18.529 19.422 96.635 1.00 91.69 75 MET A CA 1
ATOM 556 C C . MET A 1 75 ? -18.054 20.108 95.347 1.00 91.69 75 MET A C 1
ATOM 558 O O . MET A 1 75 ? -17.976 19.455 94.308 1.00 91.69 75 MET A O 1
ATOM 562 N N . ASP A 1 76 ? -17.640 21.373 95.427 1.00 90.69 76 ASP A N 1
ATOM 563 C CA . ASP A 1 76 ? -17.132 22.135 94.279 1.00 90.69 76 ASP A CA 1
ATOM 564 C C . ASP A 1 76 ? -15.874 21.479 93.682 1.00 90.69 76 ASP A C 1
ATOM 566 O O . ASP A 1 76 ? -15.709 21.382 92.461 1.00 90.69 76 ASP A O 1
ATOM 570 N N . THR A 1 77 ? -14.995 20.957 94.545 1.00 89.69 77 THR A N 1
ATOM 571 C CA . THR A 1 77 ? -13.796 20.219 94.123 1.00 89.69 77 THR A CA 1
ATOM 572 C C . THR A 1 77 ? -14.155 18.920 93.391 1.00 89.69 77 THR A C 1
ATOM 574 O O . THR A 1 77 ? -13.519 18.578 92.391 1.00 89.69 77 THR A O 1
ATOM 577 N N . ALA A 1 78 ? -15.177 18.192 93.851 1.00 89.38 78 ALA A N 1
ATOM 578 C CA . ALA A 1 78 ? -15.619 16.949 93.221 1.00 89.38 78 ALA A CA 1
ATOM 579 C C . ALA A 1 78 ? -16.203 17.184 91.815 1.00 89.38 78 ALA A C 1
ATOM 581 O O . ALA A 1 78 ? -15.857 16.461 90.874 1.00 89.38 78 ALA A O 1
ATOM 582 N N . ASP A 1 79 ? -17.025 18.222 91.648 1.00 87.19 79 ASP A N 1
ATOM 583 C CA . ASP A 1 79 ? -17.631 18.565 90.356 1.00 87.19 79 ASP A CA 1
ATOM 584 C C . ASP A 1 79 ? -16.580 18.967 89.308 1.00 87.19 79 ASP A C 1
ATOM 586 O O . ASP A 1 79 ? -16.651 18.541 88.149 1.00 87.19 79 ASP A O 1
ATOM 590 N N . LEU A 1 80 ? -15.541 19.706 89.716 1.00 83.88 80 LEU A N 1
ATOM 591 C CA . LEU 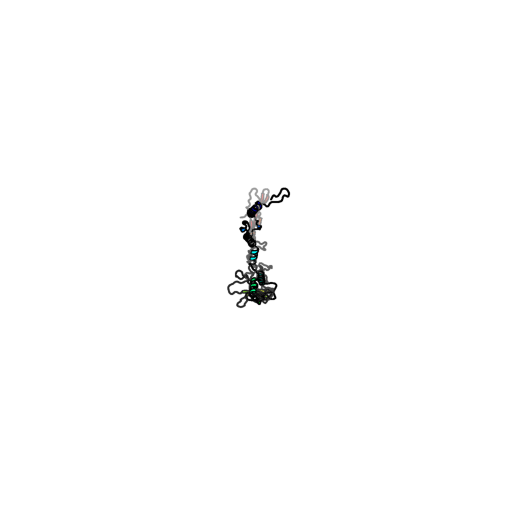A 1 80 ? -14.408 20.057 88.849 1.00 83.88 80 LEU A CA 1
ATOM 592 C C . LEU A 1 80 ? -13.643 18.825 88.336 1.00 83.88 80 LEU A C 1
ATOM 594 O O . LEU A 1 80 ? -13.230 18.785 87.170 1.00 83.88 80 LEU A O 1
ATOM 598 N N . ILE A 1 81 ? -13.469 17.800 89.175 1.00 82.75 81 ILE A N 1
ATOM 599 C CA . ILE A 1 81 ? -12.803 16.546 88.790 1.00 82.75 81 ILE A CA 1
ATOM 600 C C . ILE A 1 81 ? -13.643 15.787 87.754 1.00 82.75 81 ILE A C 1
ATOM 602 O O . ILE A 1 81 ? -13.109 15.321 86.746 1.00 82.75 81 ILE A O 1
ATOM 606 N N . VAL A 1 82 ? -14.962 15.696 87.955 1.00 83.38 82 VAL A N 1
ATOM 607 C CA . VAL A 1 82 ? -15.880 15.030 87.015 1.00 83.38 82 VAL A CA 1
ATOM 608 C C . VAL A 1 82 ? -15.914 15.748 85.665 1.00 83.38 82 VAL A C 1
ATOM 610 O O . VAL A 1 82 ? -15.860 15.094 84.621 1.00 83.38 82 VAL A O 1
ATOM 613 N N . ALA A 1 83 ? -15.957 17.082 85.667 1.00 76.62 83 ALA A N 1
ATOM 614 C CA . ALA A 1 83 ? -15.866 17.877 84.447 1.00 76.62 83 ALA A CA 1
ATOM 615 C C . ALA A 1 83 ? -14.532 17.638 83.717 1.00 76.62 83 ALA A C 1
ATOM 617 O O . ALA A 1 83 ? -14.520 17.415 82.510 1.00 76.62 83 ALA A O 1
ATOM 618 N N . SER A 1 84 ? -13.415 17.566 84.445 1.00 71.25 84 SER A N 1
ATOM 619 C CA . SER A 1 84 ? -12.094 17.281 83.862 1.00 71.25 84 SER A CA 1
ATOM 620 C C . SER A 1 84 ? -12.002 15.884 83.233 1.00 71.25 84 SER A C 1
ATOM 622 O O . SER A 1 84 ? -11.360 15.718 82.200 1.00 71.25 84 SER A O 1
ATOM 624 N N . LEU A 1 85 ? -12.672 14.875 83.795 1.00 74.19 85 LEU A N 1
ATOM 625 C CA . LEU A 1 85 ? -12.749 13.538 83.189 1.00 74.19 85 LEU A CA 1
ATOM 626 C C . LEU A 1 85 ? -13.601 13.508 81.911 1.00 74.19 85 LEU A C 1
ATOM 628 O O . LEU A 1 85 ? -13.367 12.669 81.042 1.00 74.19 85 LEU A O 1
ATOM 632 N N . ARG A 1 86 ? -14.590 14.401 81.797 1.00 71.38 86 ARG A N 1
ATOM 633 C CA . ARG A 1 86 ? -15.492 14.490 80.639 1.00 71.38 86 ARG A CA 1
ATOM 634 C C . ARG A 1 86 ? -14.948 15.368 79.515 1.00 71.38 86 ARG A C 1
ATOM 636 O O . ARG A 1 86 ? -15.122 15.017 78.356 1.00 71.38 86 ARG A O 1
ATOM 643 N N . ASP A 1 87 ? -14.297 16.474 79.861 1.00 66.88 87 ASP A N 1
ATOM 644 C CA . ASP A 1 87 ? -13.954 17.555 78.930 1.00 66.88 87 ASP A CA 1
ATOM 645 C C . ASP A 1 87 ? -12.446 17.885 78.905 1.00 66.88 87 ASP A C 1
ATOM 647 O O . ASP A 1 87 ? -11.999 18.707 78.107 1.00 66.88 87 ASP A O 1
ATOM 651 N N . GLY A 1 88 ? -11.636 17.263 79.770 1.00 63.28 88 GLY A N 1
ATOM 652 C CA . GLY A 1 88 ? -10.236 17.642 80.006 1.00 63.28 88 GLY A CA 1
ATOM 653 C C . GLY A 1 88 ? -9.202 17.040 79.054 1.00 63.28 88 GLY A C 1
ATOM 654 O O . GLY A 1 88 ? -8.003 17.207 79.274 1.00 63.28 88 GLY A O 1
ATOM 655 N N . VAL A 1 89 ? -9.618 16.345 77.995 1.00 66.56 89 VAL A N 1
ATOM 656 C CA . VAL A 1 89 ? -8.697 15.804 76.989 1.00 66.56 89 VAL A CA 1
ATOM 657 C C . VAL A 1 89 ? -8.757 16.675 75.731 1.00 66.56 89 VAL A C 1
ATOM 659 O O . VAL A 1 89 ? -9.835 17.065 75.295 1.00 66.56 89 VAL A O 1
ATOM 662 N N . ALA A 1 90 ? -7.599 17.002 75.141 1.00 65.06 90 ALA A N 1
ATOM 663 C CA . ALA A 1 90 ? -7.508 17.845 73.944 1.00 65.06 90 ALA A CA 1
ATOM 664 C C . ALA A 1 90 ? -8.507 17.401 72.846 1.00 65.06 90 ALA A C 1
ATOM 666 O O . ALA A 1 90 ? -8.746 16.199 72.712 1.00 65.06 90 ALA A O 1
ATOM 667 N N . PRO A 1 91 ? -9.035 18.303 71.989 1.00 63.09 91 PRO A N 1
ATOM 668 C CA . PRO A 1 91 ? -10.069 17.967 70.994 1.00 63.09 91 PRO A CA 1
ATOM 669 C C . PRO A 1 91 ? -9.702 16.798 70.059 1.00 63.09 91 PRO A C 1
ATOM 671 O O . PRO A 1 91 ? -10.560 16.135 69.477 1.00 63.09 91 PRO A O 1
ATOM 674 N N . THR A 1 92 ? -8.405 16.521 69.905 1.00 60.38 92 THR A N 1
ATOM 675 C CA . THR A 1 92 ? -7.846 15.401 69.142 1.00 60.38 92 THR A CA 1
ATOM 676 C C . THR A 1 92 ? -7.771 14.070 69.906 1.00 60.38 92 THR A C 1
ATOM 678 O O . THR A 1 92 ? -7.658 13.034 69.254 1.00 60.38 92 THR A O 1
ATOM 681 N N . LEU A 1 93 ? -7.881 14.050 71.232 1.00 61.97 93 LEU A N 1
ATOM 682 C CA . LEU A 1 93 ? -7.826 12.854 72.084 1.00 61.97 93 LEU A CA 1
ATOM 683 C C . LEU A 1 93 ? -9.115 12.619 72.900 1.00 61.97 93 LEU A C 1
ATOM 685 O O . LEU A 1 93 ? -9.162 11.657 73.658 1.00 61.97 93 LEU A O 1
ATOM 689 N N . ASP A 1 94 ? -10.163 13.431 72.730 1.00 73.81 94 ASP A N 1
ATOM 690 C CA . ASP A 1 94 ? -11.495 13.193 73.313 1.00 73.81 94 ASP A CA 1
ATOM 691 C C . ASP A 1 94 ? -12.169 11.959 72.672 1.00 73.81 94 ASP A C 1
ATOM 693 O O . ASP A 1 94 ? -13.029 12.043 71.792 1.00 73.81 94 ASP A O 1
ATOM 697 N N . THR A 1 95 ? -11.680 10.775 73.036 1.00 75.12 95 THR A N 1
ATOM 698 C CA . THR A 1 95 ? -12.029 9.488 72.425 1.00 75.12 95 THR A CA 1
ATOM 699 C C . THR A 1 95 ? -13.489 9.122 72.644 1.00 75.12 95 THR A C 1
ATOM 701 O O . THR A 1 95 ? -14.094 8.543 71.744 1.00 75.12 95 THR A O 1
ATOM 704 N N . LEU A 1 96 ? -14.080 9.494 73.783 1.00 77.38 96 LEU A N 1
ATOM 705 C CA . LEU A 1 96 ? -15.482 9.216 74.092 1.00 77.38 96 LEU A CA 1
ATOM 706 C C . LEU A 1 96 ? -16.424 10.104 73.280 1.00 77.38 96 LEU A C 1
ATOM 708 O O . LEU A 1 96 ? -17.360 9.580 72.679 1.00 77.38 96 LEU A O 1
ATOM 712 N N . LYS A 1 97 ? -16.160 11.411 73.161 1.00 78.62 97 LYS A N 1
ATOM 713 C CA . LYS A 1 97 ? -16.964 12.287 72.295 1.00 78.62 97 LYS A CA 1
ATOM 714 C C . LYS A 1 97 ? -16.767 11.966 70.821 1.00 78.62 97 LYS A C 1
ATOM 716 O O . LYS A 1 97 ? -17.723 12.024 70.053 1.00 78.62 97 LYS A O 1
ATOM 721 N N . LYS A 1 98 ? -15.553 11.580 70.416 1.00 79.06 98 LYS A N 1
ATOM 722 C CA . LYS A 1 98 ? -15.277 11.093 69.058 1.00 79.06 98 LYS A CA 1
ATOM 723 C C . LYS A 1 98 ? -16.007 9.795 68.756 1.00 79.06 98 LYS A C 1
ATOM 725 O O . LYS A 1 98 ? -16.559 9.681 67.670 1.00 79.06 98 LYS A O 1
ATOM 730 N N . LEU A 1 99 ? -16.042 8.847 69.693 1.00 84.56 99 LEU A N 1
ATOM 731 C CA . LEU A 1 99 ? -16.798 7.605 69.544 1.00 84.56 99 LEU A CA 1
ATOM 732 C C . LEU A 1 99 ? -18.297 7.899 69.456 1.00 84.56 99 LEU A C 1
ATOM 734 O O . LEU A 1 99 ? -18.946 7.445 68.520 1.00 84.56 99 LEU A O 1
ATOM 738 N N . ALA A 1 100 ? -18.814 8.719 70.371 1.00 84.38 100 ALA A N 1
ATOM 739 C CA . ALA A 1 100 ? -20.203 9.158 70.406 1.00 84.38 100 ALA A CA 1
ATOM 740 C C . ALA A 1 100 ? -20.611 9.864 69.099 1.00 84.38 100 ALA A C 1
ATOM 742 O O . ALA A 1 100 ? -21.630 9.530 68.502 1.00 84.38 100 ALA A O 1
ATOM 743 N N . ALA A 1 101 ? -19.776 10.764 68.575 1.00 84.50 101 ALA A N 1
ATOM 744 C CA . ALA A 1 101 ? -19.991 11.409 67.282 1.00 84.50 101 ALA A CA 1
ATOM 745 C C . ALA A 1 101 ? -19.859 10.435 66.095 1.00 84.50 101 ALA A C 1
ATOM 747 O O . ALA A 1 101 ? -20.655 10.511 65.160 1.00 84.50 101 ALA A O 1
ATOM 748 N N . ALA A 1 102 ? -18.900 9.503 66.130 1.00 86.81 102 ALA A N 1
ATOM 749 C CA . ALA A 1 102 ? -18.686 8.506 65.078 1.00 86.81 102 ALA A CA 1
ATOM 750 C C . ALA A 1 102 ? -19.881 7.551 64.934 1.00 86.81 102 ALA A C 1
ATOM 752 O O . ALA A 1 102 ? -20.270 7.229 63.813 1.00 86.81 102 ALA A O 1
ATOM 753 N N . ILE A 1 103 ? -20.509 7.168 66.049 1.00 90.06 103 ILE A N 1
ATOM 754 C CA . ILE A 1 103 ? -21.765 6.398 66.059 1.00 90.06 103 ILE A CA 1
ATOM 755 C C . ILE A 1 103 ? -23.014 7.292 66.019 1.00 90.06 103 ILE A C 1
ATOM 757 O O . ILE A 1 103 ? -24.126 6.793 66.149 1.00 90.06 103 ILE A O 1
ATOM 761 N N . LYS A 1 104 ? -22.853 8.613 65.857 1.00 89.75 104 LYS A N 1
ATOM 762 C CA . LYS A 1 104 ? -23.934 9.616 65.818 1.00 89.75 104 LYS A CA 1
ATOM 763 C C . LYS A 1 104 ? -24.868 9.609 67.037 1.00 89.75 104 LYS A C 1
ATOM 765 O O . LYS A 1 104 ? -26.041 9.947 66.905 1.00 89.75 104 LYS A O 1
ATOM 770 N N . ASN A 1 105 ? -24.361 9.251 68.214 1.00 89.25 105 ASN A N 1
ATOM 771 C CA . ASN A 1 105 ? -25.144 9.052 69.435 1.00 89.25 105 ASN A CA 1
ATOM 772 C C . ASN A 1 105 ? -26.300 8.056 69.254 1.00 89.25 105 ASN A C 1
ATOM 774 O O . ASN A 1 105 ? -27.337 8.210 69.891 1.00 89.25 105 ASN A O 1
ATOM 778 N N . ASP A 1 106 ? -26.148 7.058 68.380 1.00 91.00 106 ASP A N 1
ATOM 779 C CA . ASP A 1 106 ? -27.188 6.064 68.140 1.00 91.00 106 ASP A CA 1
ATOM 780 C C . ASP A 1 106 ? -27.284 5.074 69.321 1.00 91.00 106 ASP A C 1
ATOM 782 O O . ASP A 1 106 ? -26.386 4.239 69.493 1.00 91.00 106 ASP A O 1
ATOM 786 N N . PRO A 1 107 ? -28.365 5.108 70.130 1.00 89.69 107 PRO A N 1
ATOM 787 C CA . PRO A 1 107 ? -28.543 4.178 71.246 1.00 89.69 107 PRO A CA 1
ATOM 788 C C . PRO A 1 107 ? -28.765 2.729 70.780 1.00 89.69 107 PRO A C 1
ATOM 790 O O . PRO A 1 107 ? -28.667 1.799 71.579 1.00 89.69 107 PRO A O 1
ATOM 793 N N . LYS A 1 108 ? -29.066 2.524 69.493 1.00 93.12 108 LYS A N 1
ATOM 794 C CA . LYS A 1 108 ? -29.375 1.244 68.852 1.00 93.12 108 LYS A CA 1
ATOM 795 C C . LYS A 1 108 ? -28.444 0.974 67.670 1.00 93.12 108 LYS A C 1
ATOM 797 O O . LYS A 1 108 ? -28.838 0.303 66.722 1.00 93.12 108 LYS A O 1
ATOM 802 N N . PHE A 1 109 ? -27.185 1.419 67.752 1.00 92.75 109 PHE A N 1
ATOM 803 C CA . PHE A 1 109 ? -26.193 1.264 66.678 1.00 92.75 109 PHE A CA 1
ATOM 804 C C . PHE A 1 109 ? -26.166 -0.149 66.060 1.00 92.75 109 PHE A C 1
ATOM 806 O O . PHE A 1 109 ? -26.088 -0.294 64.844 1.00 92.75 109 PHE A O 1
ATOM 813 N N . HIS A 1 110 ? -26.309 -1.196 66.878 1.00 92.12 110 HIS A N 1
ATOM 814 C CA . HIS A 1 110 ? -26.373 -2.585 66.416 1.00 92.12 110 HIS A CA 1
ATOM 815 C C . HIS A 1 110 ? -27.609 -2.900 65.549 1.00 92.12 110 HIS A C 1
ATOM 817 O O . HIS A 1 110 ? -27.475 -3.593 64.543 1.00 92.12 110 HIS A O 1
ATOM 823 N N . GLU A 1 111 ? -28.793 -2.379 65.890 1.00 94.75 111 GLU A N 1
ATOM 824 C CA . GLU A 1 111 ? -30.006 -2.525 65.071 1.00 94.75 111 GLU A CA 1
ATOM 825 C C . GLU A 1 111 ? -29.860 -1.754 63.753 1.00 94.75 111 GLU A C 1
ATOM 827 O O . GLU A 1 111 ? -30.217 -2.267 62.694 1.00 94.75 111 GLU A O 1
ATOM 832 N N . THR A 1 112 ? -29.279 -0.552 63.801 1.00 92.62 112 THR A N 1
ATOM 833 C CA . THR A 1 112 ? -29.022 0.278 62.615 1.00 92.62 112 THR A CA 1
ATOM 834 C C . THR A 1 112 ? -28.062 -0.405 61.642 1.00 92.62 112 THR A C 1
ATOM 836 O O . THR A 1 112 ? -28.323 -0.439 60.438 1.00 92.62 112 THR A O 1
ATOM 839 N N . VAL A 1 113 ? -26.971 -0.990 62.148 1.00 93.75 113 VAL A N 1
ATOM 840 C CA . VAL A 1 113 ? -26.025 -1.763 61.329 1.00 93.75 113 VAL A CA 1
ATOM 841 C C . VAL A 1 113 ? -26.704 -3.004 60.749 1.00 93.75 113 VAL A C 1
ATOM 843 O O . VAL A 1 113 ? -26.618 -3.227 59.543 1.00 93.75 113 VAL A O 1
ATOM 846 N N . ALA A 1 114 ? -27.453 -3.760 61.557 1.00 92.38 114 ALA A N 1
ATOM 847 C CA . ALA A 1 114 ? -28.171 -4.945 61.086 1.00 92.38 114 ALA A CA 1
ATOM 848 C C . ALA A 1 114 ? -29.195 -4.617 59.982 1.00 92.38 114 ALA A C 1
ATOM 850 O O . ALA A 1 114 ? -29.301 -5.345 58.994 1.00 92.38 114 ALA A O 1
ATOM 851 N N . ALA A 1 115 ? -29.920 -3.500 60.105 1.00 89.44 115 ALA A N 1
ATOM 852 C CA . ALA A 1 115 ? -30.853 -3.032 59.083 1.00 89.44 115 ALA A CA 1
ATOM 853 C C . ALA A 1 115 ? -30.141 -2.620 57.782 1.00 89.44 115 ALA A C 1
ATOM 855 O O . ALA A 1 115 ? -30.646 -2.896 56.693 1.00 89.44 115 ALA A O 1
ATOM 856 N N . ALA A 1 116 ? -28.966 -1.988 57.875 1.00 88.81 116 ALA A N 1
ATOM 857 C CA . ALA A 1 116 ? -28.159 -1.638 56.709 1.00 88.81 116 ALA A CA 1
ATOM 858 C C . ALA A 1 116 ? -27.610 -2.886 55.997 1.00 88.81 116 ALA A C 1
ATOM 860 O O . ALA A 1 116 ? -27.683 -2.970 54.769 1.00 88.81 116 ALA A O 1
ATOM 861 N N . ASP A 1 117 ? -27.123 -3.874 56.750 1.00 89.19 117 ASP A N 1
ATOM 862 C CA . ASP A 1 117 ? -26.626 -5.136 56.195 1.00 89.19 117 ASP A CA 1
ATOM 863 C C . ASP A 1 117 ? -27.741 -5.957 55.536 1.00 89.19 117 ASP A C 1
ATOM 865 O O . ASP A 1 117 ? -27.524 -6.533 54.470 1.00 89.19 117 ASP A O 1
ATOM 869 N N . ALA A 1 118 ? -28.966 -5.926 56.075 1.00 87.56 118 ALA A N 1
ATOM 870 C CA . ALA A 1 118 ? -30.129 -6.569 55.458 1.00 87.56 118 ALA A CA 1
ATOM 871 C C . ALA A 1 118 ? -30.485 -6.002 54.068 1.00 87.56 118 ALA A C 1
ATOM 873 O O . ALA A 1 118 ? -31.157 -6.676 53.288 1.00 87.56 118 ALA A O 1
ATOM 874 N N . LEU A 1 119 ? -30.042 -4.781 53.741 1.00 87.38 119 LEU A N 1
ATOM 875 C CA . LEU A 1 119 ? -30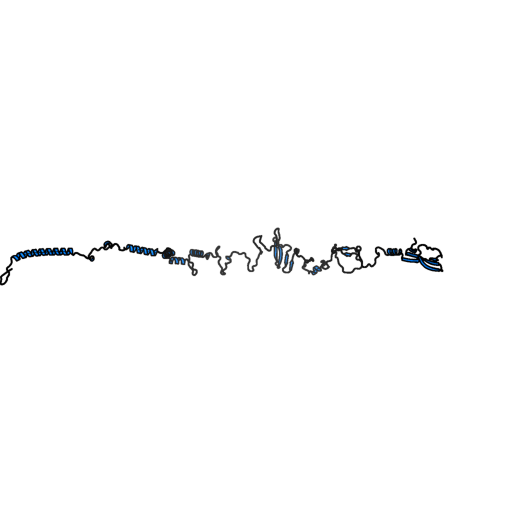.234 -4.147 52.430 1.00 87.38 119 LEU A CA 1
ATOM 876 C C . LEU A 1 119 ? -29.087 -4.414 51.446 1.00 87.38 119 LEU A C 1
ATOM 878 O O . LEU A 1 119 ? -29.187 -4.035 50.275 1.00 87.38 119 LEU A O 1
ATOM 882 N N . ARG A 1 120 ? -27.993 -5.047 51.884 1.00 88.44 120 ARG A N 1
ATOM 883 C CA . ARG A 1 120 ? -26.884 -5.410 50.997 1.00 88.44 120 ARG A CA 1
ATOM 884 C C . ARG A 1 120 ? -27.230 -6.686 50.241 1.00 88.44 120 ARG A C 1
ATOM 886 O O . ARG A 1 120 ? -27.684 -7.667 50.824 1.00 88.44 120 ARG A O 1
ATOM 893 N N . VAL A 1 121 ? -26.982 -6.659 48.933 1.00 85.88 121 VAL A N 1
ATOM 894 C CA . VAL A 1 121 ? -27.151 -7.823 48.059 1.00 85.88 121 VAL A CA 1
ATOM 895 C C . VAL A 1 121 ? -26.069 -8.852 48.396 1.00 85.88 121 VAL A C 1
ATOM 897 O O . VAL A 1 121 ? -24.883 -8.597 48.191 1.00 85.88 121 VAL A O 1
ATOM 900 N N . ALA A 1 122 ? -26.485 -9.999 48.919 1.00 84.12 122 ALA A N 1
ATOM 901 C CA . ALA A 1 122 ? -25.660 -11.167 49.174 1.00 84.12 122 ALA A CA 1
ATOM 902 C C . ALA A 1 122 ? -25.358 -11.899 47.858 1.00 84.12 122 ALA A C 1
ATOM 904 O O . ALA A 1 122 ? -26.185 -11.937 46.944 1.00 84.12 122 ALA A O 1
ATOM 905 N N . VAL A 1 123 ? -24.158 -12.468 47.751 1.00 83.44 123 VAL A N 1
ATOM 906 C CA . VAL A 1 123 ? -23.699 -13.195 46.550 1.00 83.44 123 VAL A CA 1
ATOM 907 C C . VAL A 1 123 ? -23.874 -14.710 46.671 1.00 83.44 123 VAL A C 1
ATOM 909 O O . VAL A 1 123 ? -23.731 -15.431 45.689 1.00 83.44 123 VAL A O 1
ATOM 912 N N . ASP A 1 124 ? -24.169 -15.187 47.875 1.00 86.94 124 ASP A N 1
ATOM 913 C CA . ASP A 1 124 ? -24.136 -16.585 48.299 1.00 86.94 124 ASP A CA 1
ATOM 914 C C . ASP A 1 124 ? -25.525 -17.172 48.595 1.00 86.94 124 ASP A C 1
ATOM 916 O O . ASP A 1 124 ? -25.687 -18.391 48.589 1.00 86.94 124 ASP A O 1
ATOM 920 N N . ALA A 1 125 ? -26.545 -16.334 48.802 1.00 85.25 125 ALA A N 1
ATOM 921 C CA . ALA A 1 125 ? -27.906 -16.780 49.089 1.00 85.25 125 ALA A CA 1
ATOM 922 C C . ALA A 1 125 ? -28.976 -15.858 48.486 1.00 85.25 125 ALA A C 1
ATOM 924 O O . ALA A 1 125 ? -28.784 -14.654 48.320 1.00 85.25 125 ALA A O 1
ATOM 925 N N . ALA A 1 126 ? -30.145 -16.430 48.182 1.00 84.62 126 ALA A N 1
ATOM 926 C CA . ALA A 1 126 ? -31.288 -15.666 47.695 1.00 84.62 126 ALA A CA 1
ATOM 927 C C . ALA A 1 126 ? -31.878 -14.784 48.811 1.00 84.62 126 ALA A C 1
ATOM 929 O O . ALA A 1 126 ? -32.209 -15.274 49.889 1.00 84.62 126 ALA A O 1
ATOM 930 N N . GLN A 1 127 ? -32.070 -13.494 48.527 1.00 85.12 127 GLN A N 1
ATOM 931 C CA . GLN A 1 127 ? -32.682 -12.529 49.444 1.00 85.12 127 GLN A CA 1
ATOM 932 C C . GLN A 1 127 ? -33.993 -11.971 48.881 1.00 85.12 127 GLN A C 1
ATOM 934 O O . GLN A 1 127 ? -34.160 -11.788 47.670 1.00 85.12 127 GLN A O 1
ATOM 939 N N . SER A 1 128 ? -34.932 -11.664 49.776 1.00 85.56 128 SER A N 1
ATOM 940 C CA . SER A 1 128 ? -36.208 -11.043 49.416 1.00 85.56 128 SER A CA 1
ATOM 941 C C . SER A 1 128 ? -36.104 -9.524 49.501 1.00 85.56 128 SER A C 1
ATOM 943 O O . SER A 1 128 ? -36.076 -8.954 50.585 1.00 85.56 128 SER A O 1
ATOM 945 N N . PHE A 1 129 ? -36.093 -8.870 48.342 1.00 86.69 129 PHE A N 1
ATOM 946 C CA . PHE A 1 129 ? -36.164 -7.414 48.214 1.00 86.69 129 PHE A CA 1
ATOM 947 C C . PHE A 1 129 ? -37.483 -6.986 47.571 1.00 86.69 129 PHE A C 1
ATOM 949 O O . PHE A 1 129 ? -38.013 -7.674 46.691 1.00 86.69 129 PHE A O 1
ATOM 956 N N . THR A 1 130 ? -37.981 -5.812 47.953 1.00 89.69 130 THR A N 1
ATOM 957 C CA . THR A 1 130 ? -39.075 -5.134 47.242 1.00 89.69 130 THR A CA 1
ATOM 958 C C . THR A 1 130 ? -38.653 -4.779 45.809 1.00 89.69 130 THR A C 1
ATOM 960 O O . THR A 1 130 ? -37.463 -4.710 45.493 1.00 89.69 130 THR A O 1
ATOM 963 N N . LEU A 1 131 ? -39.611 -4.521 44.911 1.00 84.94 131 LEU A N 1
ATOM 964 C CA . LEU A 1 131 ? -39.309 -4.161 43.515 1.00 84.94 131 LEU A CA 1
ATOM 965 C C . LEU A 1 131 ? -38.420 -2.908 43.403 1.00 84.94 131 LEU A C 1
ATOM 967 O O . LEU A 1 131 ? -37.485 -2.897 42.603 1.00 84.94 131 LEU A O 1
ATOM 971 N N . ALA A 1 132 ? -38.663 -1.897 44.244 1.00 87.75 132 ALA A N 1
ATOM 972 C CA . ALA A 1 132 ? -37.857 -0.677 44.298 1.00 87.75 132 ALA A CA 1
ATOM 973 C C . ALA A 1 132 ? -36.423 -0.953 44.780 1.00 87.75 132 ALA A C 1
ATOM 975 O O . ALA A 1 132 ? -35.466 -0.494 44.160 1.00 87.75 132 ALA A O 1
ATOM 976 N N . GLN A 1 133 ? -36.258 -1.775 45.825 1.00 88.94 133 GLN A N 1
ATOM 977 C CA . GLN A 1 133 ? -34.937 -2.203 46.301 1.00 88.94 133 GLN A CA 1
ATOM 978 C C . GLN A 1 133 ? -34.182 -3.003 45.232 1.00 88.94 133 GLN A C 1
ATOM 980 O O . GLN A 1 133 ? -32.995 -2.770 45.022 1.00 88.94 133 GLN A O 1
ATOM 985 N N . LYS A 1 134 ? -34.863 -3.892 44.494 1.00 86.12 134 LYS A N 1
ATOM 986 C CA . LYS A 1 134 ? -34.257 -4.620 43.367 1.00 86.12 134 LYS A CA 1
ATOM 987 C C . LYS A 1 134 ? -33.802 -3.673 42.255 1.00 86.12 134 LYS A C 1
ATOM 989 O O . LYS A 1 134 ? -32.735 -3.891 41.692 1.00 86.12 134 LYS A O 1
ATOM 994 N N . ALA A 1 135 ? -34.592 -2.652 41.919 1.00 86.38 135 ALA A N 1
ATOM 995 C CA . ALA A 1 135 ? -34.226 -1.663 40.905 1.00 86.38 135 ALA A CA 1
ATOM 996 C C . ALA A 1 135 ? -33.010 -0.825 41.335 1.00 86.38 135 ALA A C 1
ATOM 998 O O . ALA A 1 135 ? -32.041 -0.740 40.584 1.00 86.38 135 ALA A O 1
ATOM 999 N N . GLN A 1 136 ? -33.013 -0.291 42.562 1.00 88.94 136 GLN A N 1
ATOM 1000 C CA . GLN A 1 136 ? -31.882 0.469 43.104 1.00 88.94 136 GLN A CA 1
ATOM 1001 C C . GLN A 1 136 ? -30.618 -0.392 43.229 1.00 88.94 136 GLN A C 1
ATOM 1003 O O . GLN A 1 136 ? -29.533 0.048 42.861 1.00 88.94 136 GLN A O 1
ATOM 1008 N N . GLY A 1 137 ? -30.751 -1.633 43.709 1.00 89.50 137 GLY A N 1
ATOM 1009 C CA . GLY A 1 137 ? -29.637 -2.574 43.822 1.00 89.50 137 GLY A CA 1
ATOM 1010 C C . GLY A 1 137 ? -28.987 -2.854 42.469 1.00 89.50 137 GLY A C 1
ATOM 1011 O O . GLY A 1 137 ? -27.767 -2.791 42.361 1.00 89.50 137 GLY A O 1
ATOM 1012 N N . ARG A 1 138 ? -29.797 -3.073 41.422 1.00 87.38 138 ARG A N 1
ATOM 1013 C CA . ARG A 1 138 ? -29.314 -3.220 40.041 1.00 87.38 138 ARG A CA 1
ATOM 1014 C C . ARG A 1 138 ? -28.624 -1.959 39.524 1.00 87.38 138 ARG A C 1
ATOM 1016 O O . ARG A 1 138 ? -27.543 -2.076 38.957 1.00 87.38 138 ARG A O 1
ATOM 1023 N N . ALA A 1 139 ? -29.197 -0.780 39.768 1.00 87.00 139 ALA A N 1
ATOM 1024 C CA . ALA A 1 139 ? -28.594 0.494 39.381 1.00 87.00 139 ALA A CA 1
ATOM 1025 C C . ALA A 1 139 ? -27.219 0.708 40.039 1.00 87.00 139 ALA A C 1
ATOM 1027 O O . ALA A 1 139 ? -26.269 1.076 39.359 1.00 87.00 139 ALA A O 1
ATOM 1028 N N . ASN A 1 140 ? -27.078 0.398 41.333 1.00 88.81 140 ASN A N 1
ATOM 1029 C CA . ASN A 1 140 ? -25.817 0.564 42.065 1.00 88.81 140 ASN A CA 1
ATOM 1030 C C . ASN A 1 140 ? -24.667 -0.293 41.505 1.00 88.81 140 ASN A C 1
ATOM 1032 O O . ASN A 1 140 ? -23.512 0.116 41.585 1.00 88.81 140 ASN A O 1
ATOM 1036 N N . ILE A 1 141 ? -24.969 -1.478 40.963 1.00 89.69 141 ILE A N 1
ATOM 1037 C CA . ILE A 1 141 ? -23.969 -2.409 40.407 1.00 89.69 141 ILE A CA 1
ATOM 1038 C C . ILE A 1 141 ? -23.938 -2.412 38.872 1.00 89.69 141 ILE A C 1
ATOM 1040 O O . ILE A 1 141 ? -23.272 -3.258 38.280 1.00 89.69 141 ILE A O 1
ATOM 1044 N N . ASN A 1 142 ? -24.672 -1.500 38.225 1.00 84.69 142 ASN A N 1
ATOM 1045 C CA . ASN A 1 142 ? -24.862 -1.457 36.772 1.00 84.69 142 ASN A CA 1
ATOM 1046 C C . ASN A 1 142 ? -25.342 -2.797 36.169 1.00 84.69 142 ASN A C 1
ATOM 1048 O O . ASN A 1 142 ? -24.950 -3.174 35.065 1.00 84.69 142 ASN A O 1
ATOM 1052 N N . ALA A 1 143 ? -26.187 -3.536 36.893 1.00 84.94 143 ALA A N 1
ATOM 1053 C CA . ALA A 1 143 ? -26.803 -4.765 36.400 1.00 84.94 143 ALA A CA 1
ATOM 1054 C C . ALA A 1 143 ? -28.118 -4.475 35.665 1.00 84.94 143 ALA A C 1
ATOM 1056 O O . ALA A 1 143 ? -28.881 -3.589 36.040 1.00 84.94 143 ALA A O 1
ATOM 1057 N N . VAL A 1 144 ? -28.419 -5.287 34.654 1.00 80.00 144 VAL A N 1
ATOM 1058 C CA . VAL A 1 144 ? -29.640 -5.179 33.843 1.00 80.00 144 VAL A CA 1
ATOM 1059 C C . VAL A 1 144 ? -30.697 -6.156 34.355 1.00 80.00 144 VAL A C 1
ATOM 1061 O O . VAL A 1 144 ? -30.382 -7.296 34.713 1.00 80.00 144 VAL A O 1
ATOM 1064 N N . GLY A 1 145 ? -31.955 -5.718 34.428 1.00 77.38 145 GLY A N 1
ATOM 1065 C CA . GLY A 1 145 ? -33.064 -6.568 34.860 1.00 77.38 145 GLY A CA 1
ATOM 1066 C C . GLY A 1 145 ? -33.340 -7.705 33.874 1.00 77.38 145 GLY A C 1
ATOM 1067 O O . GLY A 1 145 ? -33.103 -7.580 32.676 1.00 77.38 145 GLY A O 1
ATOM 1068 N N . THR A 1 146 ? -33.893 -8.822 34.353 1.00 73.50 146 THR A N 1
ATOM 1069 C CA . THR A 1 146 ? -34.388 -9.903 33.477 1.00 73.50 146 THR A CA 1
ATOM 1070 C C . THR A 1 146 ? -35.400 -9.395 32.457 1.00 73.50 146 THR A C 1
ATOM 1072 O O . THR A 1 146 ? -35.401 -9.848 31.320 1.00 73.50 146 THR A O 1
ATOM 1075 N N . ASP A 1 147 ? -36.194 -8.405 32.851 1.00 71.56 147 ASP A N 1
ATOM 1076 C CA . ASP A 1 147 ? -37.277 -7.835 32.051 1.00 71.56 147 ASP A CA 1
ATOM 1077 C C . ASP A 1 147 ? -36.755 -6.899 30.948 1.00 71.56 147 ASP A C 1
ATOM 1079 O O . ASP A 1 147 ? -37.491 -6.540 30.033 1.00 71.56 147 ASP A O 1
ATOM 1083 N N . GLU A 1 148 ? -35.484 -6.499 31.032 1.00 70.94 148 GLU A N 1
ATOM 1084 C CA . GLU A 1 148 ? -34.784 -5.650 30.062 1.00 70.94 148 GLU A CA 1
ATOM 1085 C C . GLU A 1 148 ? -33.931 -6.479 29.088 1.00 70.94 148 GLU A C 1
ATOM 1087 O O . GLU A 1 148 ? -33.479 -5.963 28.063 1.00 70.94 148 GLU A O 1
ATOM 1092 N N . LYS A 1 149 ? -33.739 -7.779 29.358 1.00 79.38 149 LYS A N 1
ATOM 1093 C CA . LYS A 1 149 ? -33.095 -8.699 28.415 1.00 79.38 149 LYS A CA 1
ATOM 1094 C C . LYS A 1 149 ? -34.004 -8.898 27.204 1.00 79.38 149 LYS A C 1
ATOM 1096 O O . LYS A 1 149 ? -35.155 -9.304 27.336 1.00 79.38 149 LYS A O 1
ATOM 1101 N N . GLY A 1 150 ? -33.479 -8.623 26.015 1.00 75.81 150 GLY A N 1
ATOM 1102 C CA . GLY A 1 150 ? -34.203 -8.809 24.756 1.00 75.81 150 GLY A CA 1
ATOM 1103 C C . GLY A 1 150 ? -35.259 -7.744 24.432 1.00 75.81 150 GLY A C 1
ATOM 1104 O O . GLY A 1 150 ? -35.997 -7.925 23.465 1.00 75.81 150 GLY A O 1
ATOM 1105 N N . ARG A 1 151 ? -35.338 -6.636 25.187 1.00 79.25 151 ARG A N 1
ATOM 1106 C CA . ARG A 1 151 ? -36.128 -5.449 24.806 1.00 79.25 151 ARG A CA 1
ATOM 1107 C C . ARG A 1 151 ? -35.298 -4.475 23.965 1.00 79.25 151 ARG A C 1
ATOM 1109 O O . ARG A 1 151 ? -34.073 -4.443 24.063 1.00 79.25 151 ARG A O 1
ATOM 1116 N N . ALA A 1 152 ? -35.973 -3.649 23.163 1.00 73.19 152 ALA A N 1
ATOM 1117 C CA . ALA A 1 152 ? -35.329 -2.569 22.416 1.00 73.19 152 ALA A CA 1
ATOM 1118 C C . ALA A 1 152 ? -34.600 -1.606 23.376 1.00 73.19 152 ALA A C 1
ATOM 1120 O O . ALA A 1 152 ? -35.191 -1.148 24.351 1.00 73.19 152 ALA A O 1
ATOM 1121 N N . GLY A 1 153 ? -33.317 -1.332 23.113 1.00 70.31 153 GLY A N 1
ATOM 1122 C CA . GLY A 1 153 ? -32.456 -0.515 23.982 1.00 70.31 153 GLY A CA 1
ATOM 1123 C C . GLY A 1 153 ? -31.884 -1.234 25.216 1.00 70.31 153 GLY A C 1
ATOM 1124 O O . GLY A 1 153 ? -31.149 -0.610 25.975 1.00 70.31 153 GLY A O 1
ATOM 1125 N N . GLY A 1 154 ? -32.201 -2.518 25.420 1.00 79.06 154 GLY A N 1
ATOM 1126 C CA . GLY A 1 154 ? -31.641 -3.355 26.486 1.00 79.06 154 GLY A CA 1
ATOM 1127 C C . GLY A 1 154 ? -30.396 -4.140 26.056 1.00 79.06 154 GLY A C 1
ATOM 1128 O O . GLY A 1 154 ? -29.706 -3.783 25.101 1.00 79.06 154 GLY A O 1
ATOM 1129 N N . VAL A 1 155 ? -30.120 -5.249 26.749 1.00 83.69 155 VAL A N 1
ATOM 1130 C CA . VAL A 1 155 ? -2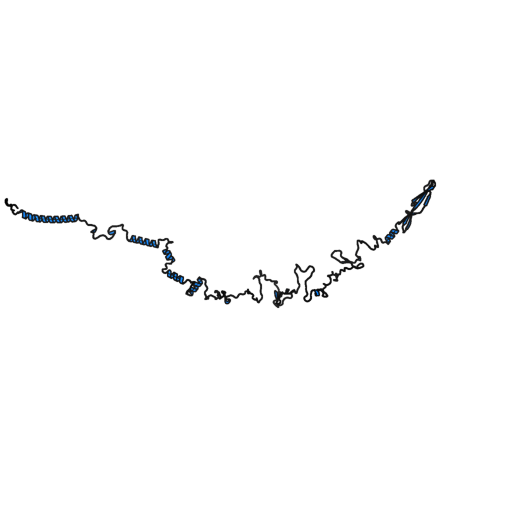9.028 -6.177 26.399 1.00 83.69 155 VAL A CA 1
ATOM 1131 C C . VAL A 1 155 ? -29.573 -7.411 25.691 1.00 83.69 155 VAL A C 1
ATOM 1133 O O . VAL A 1 155 ? -30.619 -7.952 26.065 1.00 83.69 155 VAL A O 1
ATOM 1136 N N . ALA A 1 156 ? -28.860 -7.879 24.670 1.00 86.38 156 ALA A N 1
ATOM 1137 C CA . ALA A 1 156 ? -29.237 -9.094 23.967 1.00 86.38 156 ALA A CA 1
ATOM 1138 C C . ALA A 1 156 ? -29.030 -10.324 24.877 1.00 86.38 156 ALA A C 1
ATOM 1140 O O . ALA A 1 156 ? -27.990 -10.426 25.536 1.00 86.38 156 ALA A O 1
ATOM 1141 N N . PRO A 1 157 ? -29.996 -11.257 24.954 1.00 85.62 157 PRO A N 1
ATOM 1142 C CA . PRO A 1 157 ? -29.805 -12.488 25.708 1.00 85.62 157 PRO A CA 1
ATOM 1143 C C . PRO A 1 157 ? -28.733 -13.354 25.035 1.00 85.62 157 PRO A C 1
ATOM 1145 O O . PRO A 1 157 ? -28.605 -13.353 23.813 1.00 85.62 157 PRO A O 1
ATOM 1148 N N . LEU A 1 158 ? -27.981 -14.113 25.833 1.00 86.81 158 LEU A N 1
ATOM 1149 C CA . LEU A 1 158 ? -27.125 -15.180 25.318 1.00 86.81 158 LEU A CA 1
ATOM 1150 C C . LEU A 1 158 ? -27.949 -16.461 25.155 1.00 86.81 158 LEU A C 1
ATOM 1152 O O . LEU A 1 158 ? -28.753 -16.799 26.026 1.00 86.81 158 LEU A O 1
ATOM 1156 N N . GLY A 1 159 ? -27.745 -17.166 24.046 1.00 82.44 159 GLY A N 1
ATOM 1157 C CA . GLY A 1 159 ? -28.248 -18.514 23.826 1.00 82.44 159 GLY A CA 1
ATOM 1158 C C . GLY A 1 159 ? -27.482 -19.556 24.644 1.00 82.44 159 GLY A C 1
ATOM 1159 O O . GLY A 1 159 ? -26.489 -19.259 25.311 1.00 82.44 159 GLY A O 1
ATOM 1160 N N . SER A 1 160 ? -27.924 -20.812 24.565 1.00 87.69 160 SER A N 1
ATOM 1161 C CA . SER A 1 160 ? -27.251 -21.961 25.196 1.00 87.69 160 SER A CA 1
ATOM 1162 C C . SER A 1 160 ? -25.831 -22.204 24.674 1.00 87.69 160 SER A C 1
ATOM 1164 O O . SER A 1 160 ? -25.059 -22.927 25.292 1.00 87.69 160 SER A O 1
ATOM 1166 N N . ASP A 1 161 ? -25.490 -21.611 23.534 1.00 87.62 161 ASP A N 1
ATOM 1167 C CA . ASP A 1 161 ? -24.177 -21.637 22.896 1.00 87.62 161 ASP A CA 1
ATOM 1168 C C . ASP A 1 161 ? -23.279 -20.454 23.302 1.00 87.62 161 ASP A C 1
ATOM 1170 O O . ASP A 1 161 ? -22.224 -20.252 22.701 1.00 87.62 161 ASP A O 1
ATOM 1174 N N . ALA A 1 162 ? -23.693 -19.662 24.300 1.00 88.19 162 ALA A N 1
ATOM 1175 C CA . ALA A 1 162 ? -23.008 -18.448 24.745 1.00 88.19 162 ALA A CA 1
ATOM 1176 C C . ALA A 1 162 ? -22.785 -17.413 23.624 1.00 88.19 162 ALA A C 1
ATOM 1178 O O . ALA A 1 162 ? -21.848 -16.613 23.681 1.00 88.19 162 ALA A O 1
ATOM 1179 N N . LYS A 1 163 ? -23.666 -17.385 22.616 1.00 87.88 163 LYS A N 1
ATOM 1180 C CA . LYS A 1 163 ? -23.700 -16.349 21.576 1.00 87.88 163 LYS A CA 1
ATOM 1181 C C . LYS A 1 163 ? -25.009 -15.580 21.630 1.00 87.88 163 LYS A C 1
ATOM 1183 O O . LYS A 1 163 ? -26.000 -16.054 22.175 1.00 87.88 163 LYS A O 1
ATOM 1188 N N . VAL A 1 164 ? -25.023 -14.383 21.054 1.00 88.12 164 VAL A N 1
ATOM 1189 C CA . VAL A 1 164 ? -26.273 -13.647 20.841 1.00 88.12 164 VAL A CA 1
ATOM 1190 C C . VAL A 1 164 ? -27.072 -14.361 19.740 1.00 88.12 164 VAL A C 1
ATOM 1192 O O . VAL A 1 164 ? -26.542 -14.518 18.637 1.00 88.12 164 VAL A O 1
ATOM 1195 N N . PRO A 1 165 ? -28.321 -14.799 19.993 1.00 87.56 165 PRO A N 1
ATOM 1196 C CA . PRO A 1 165 ? -29.149 -15.416 18.967 1.00 87.56 165 PRO A CA 1
ATOM 1197 C C . PRO A 1 165 ? -29.402 -14.460 17.800 1.00 87.56 165 PRO A C 1
ATOM 1199 O O . PRO A 1 165 ? -29.581 -13.258 17.999 1.00 87.56 165 PRO A O 1
ATOM 1202 N N . VAL A 1 166 ? -29.506 -15.006 16.586 1.00 82.12 166 VAL A N 1
ATOM 1203 C CA . VAL A 1 166 ? -29.678 -14.225 15.345 1.00 82.12 166 VAL A CA 1
ATOM 1204 C C . VAL A 1 166 ? -30.895 -13.294 15.364 1.00 82.12 166 VAL A C 1
ATOM 1206 O O . VAL A 1 166 ? -30.853 -12.231 14.762 1.00 82.12 166 VAL A O 1
ATOM 1209 N N . ALA A 1 167 ? -31.945 -13.641 16.116 1.00 84.00 167 ALA A N 1
ATOM 1210 C CA . ALA A 1 167 ? -33.136 -12.806 16.282 1.00 84.00 167 ALA A CA 1
ATOM 1211 C C . ALA A 1 167 ? -32.855 -11.443 16.948 1.00 84.00 167 ALA A C 1
ATOM 1213 O O . ALA A 1 167 ? -33.671 -10.533 16.837 1.00 84.00 167 ALA A O 1
ATOM 1214 N N . TYR A 1 168 ? -31.717 -11.305 17.635 1.00 83.25 168 TYR A N 1
ATOM 1215 C CA . TYR A 1 168 ? -31.279 -10.076 18.301 1.00 83.25 168 TYR A CA 1
ATOM 1216 C C . TYR A 1 168 ? -30.075 -9.415 17.613 1.00 83.25 168 TYR A C 1
ATOM 1218 O O . TYR A 1 168 ? -29.557 -8.422 18.123 1.00 83.25 168 TYR A O 1
ATOM 1226 N N . LEU A 1 169 ? -29.612 -9.953 16.479 1.00 80.62 169 LEU A N 1
ATOM 1227 C CA . LEU A 1 169 ? -28.572 -9.336 15.660 1.00 80.62 169 LEU A CA 1
ATOM 1228 C C . LEU A 1 169 ? -29.223 -8.487 14.557 1.00 80.62 169 LEU A C 1
ATOM 1230 O O . LEU A 1 169 ? -30.234 -8.901 13.986 1.00 80.62 169 LEU A O 1
ATOM 1234 N N . PRO A 1 170 ? -28.667 -7.309 14.227 1.00 78.56 170 PRO A N 1
ATOM 1235 C CA . PRO A 1 170 ? -29.119 -6.565 13.060 1.00 78.56 170 PRO A CA 1
ATOM 1236 C C . PRO A 1 170 ? -28.860 -7.378 11.777 1.00 78.56 170 PRO A C 1
ATOM 1238 O O . PRO A 1 170 ? -27.943 -8.207 11.753 1.00 78.56 170 PRO A O 1
ATOM 1241 N N . PRO A 1 171 ? -29.619 -7.142 10.693 1.00 76.06 171 PRO A N 1
ATOM 1242 C CA . PRO A 1 171 ? -29.282 -7.678 9.379 1.00 76.06 171 PRO A CA 1
ATOM 1243 C C . PRO A 1 171 ? -27.856 -7.259 9.005 1.00 76.06 171 PRO A C 1
ATOM 1245 O O . PRO A 1 171 ? -27.528 -6.074 9.060 1.00 76.06 171 PRO A O 1
ATOM 1248 N N . MET A 1 172 ? -27.006 -8.222 8.656 1.00 68.44 172 MET A N 1
ATOM 1249 C CA . MET A 1 172 ? -25.621 -7.961 8.278 1.00 68.44 172 MET A CA 1
ATOM 1250 C C . MET A 1 172 ? -25.405 -8.281 6.796 1.00 68.44 172 MET A C 1
ATOM 1252 O O . MET A 1 172 ? -25.513 -9.437 6.393 1.00 68.44 172 MET A O 1
ATOM 1256 N N . ASP A 1 173 ? -25.033 -7.270 6.010 1.00 66.31 173 ASP A N 1
ATOM 1257 C CA . ASP A 1 173 ? -24.588 -7.410 4.618 1.00 66.31 173 ASP A CA 1
ATOM 1258 C C . ASP A 1 173 ? -23.073 -7.692 4.570 1.00 66.31 173 ASP A C 1
ATOM 1260 O O . ASP A 1 173 ? -22.271 -6.810 4.262 1.00 66.31 173 ASP A O 1
ATOM 1264 N N . TYR A 1 174 ? -22.635 -8.911 4.906 1.00 65.31 174 TYR A N 1
ATOM 1265 C CA . TYR A 1 174 ? -21.242 -9.329 4.676 1.00 65.31 174 TYR A CA 1
ATOM 1266 C C . TYR A 1 174 ? -21.132 -10.557 3.775 1.00 65.31 174 TYR A C 1
ATOM 1268 O O . TYR A 1 174 ? -22.014 -11.413 3.713 1.00 65.31 174 TYR A O 1
ATOM 1276 N N . LEU A 1 175 ? -19.993 -10.653 3.086 1.00 59.06 175 LEU A N 1
ATOM 1277 C CA . LEU A 1 175 ? -19.634 -11.802 2.262 1.00 59.06 175 LEU A CA 1
ATOM 1278 C C . LEU A 1 175 ? -19.334 -13.021 3.158 1.00 59.06 175 LEU A C 1
ATOM 1280 O O . LEU A 1 175 ? -18.591 -12.888 4.133 1.00 59.06 175 LEU A O 1
ATOM 1284 N N . PRO A 1 176 ? -19.874 -14.216 2.858 1.00 63.16 176 PRO A N 1
ATOM 1285 C CA . PRO A 1 176 ? -19.659 -15.400 3.683 1.00 63.16 176 PRO A CA 1
ATOM 1286 C C . PRO A 1 176 ? -18.180 -15.811 3.689 1.00 63.16 176 PRO A C 1
ATOM 1288 O O . PRO A 1 176 ? -17.601 -16.106 2.647 1.00 63.16 176 PRO A O 1
ATOM 1291 N N . LEU A 1 177 ? -17.582 -15.882 4.884 1.00 60.91 177 LEU A N 1
ATOM 1292 C CA . LEU A 1 177 ? -16.163 -16.213 5.086 1.00 60.91 177 LEU A CA 1
ATOM 1293 C C . LEU A 1 177 ? -15.829 -17.692 4.787 1.00 60.91 177 LEU A C 1
ATOM 1295 O O . LEU A 1 177 ? -14.665 -18.050 4.649 1.00 60.91 177 LEU A O 1
ATOM 1299 N N . ALA A 1 178 ? -16.843 -18.556 4.667 1.00 53.12 178 ALA A N 1
ATOM 1300 C CA . ALA A 1 178 ? -16.688 -19.983 4.399 1.00 53.12 178 ALA A CA 1
ATOM 1301 C C . ALA A 1 178 ? -17.537 -20.411 3.190 1.00 53.12 178 ALA A C 1
ATOM 1303 O O . ALA A 1 178 ? -18.692 -20.801 3.332 1.00 53.12 178 ALA A O 1
ATOM 1304 N N . GLY A 1 179 ? -16.955 -20.327 1.990 1.00 54.78 179 GLY A N 1
ATOM 1305 C CA . GLY A 1 179 ? -17.386 -21.116 0.827 1.00 54.78 179 GLY A CA 1
ATOM 1306 C C . GLY A 1 179 ? -18.798 -20.869 0.275 1.00 54.78 179 GLY A C 1
ATOM 1307 O O . GLY A 1 179 ? -19.341 -21.747 -0.392 1.00 54.78 179 GLY A O 1
ATOM 1308 N N . GLY A 1 180 ? -19.405 -19.705 0.519 1.00 58.09 180 GLY A N 1
ATOM 1309 C CA . GLY A 1 180 ? -20.701 -19.352 -0.070 1.00 58.09 180 GLY A CA 1
ATOM 1310 C C . GLY A 1 180 ? -20.582 -18.898 -1.530 1.00 58.09 180 GLY A C 1
ATOM 1311 O O . GLY A 1 180 ? -19.674 -18.149 -1.888 1.00 58.09 180 GLY A O 1
ATOM 1312 N N . LYS A 1 181 ? -21.523 -19.321 -2.383 1.00 54.75 181 LYS A N 1
ATOM 1313 C CA . LYS A 1 181 ? -21.655 -18.813 -3.757 1.00 54.75 181 LYS A CA 1
ATOM 1314 C C . LYS A 1 181 ? -22.174 -17.374 -3.702 1.00 54.75 181 LYS A C 1
ATOM 1316 O O . LYS A 1 181 ? -23.313 -17.156 -3.300 1.00 54.75 181 LYS A O 1
ATOM 1321 N N . VAL A 1 182 ? -21.367 -16.401 -4.123 1.00 60.47 182 VAL A N 1
ATOM 1322 C CA . VAL A 1 182 ? -21.845 -15.025 -4.320 1.00 60.47 182 VAL A CA 1
ATOM 1323 C C . VAL A 1 182 ? -22.672 -14.998 -5.604 1.00 60.47 182 VAL A C 1
ATOM 1325 O O . VAL A 1 182 ? -22.149 -15.231 -6.693 1.00 60.47 182 VAL A O 1
ATOM 1328 N N . SER A 1 183 ? -23.982 -14.793 -5.481 1.00 55.84 183 SER A N 1
ATOM 1329 C CA . SER A 1 183 ? -24.889 -14.619 -6.617 1.00 55.84 183 SER A CA 1
ATOM 1330 C C . SER A 1 183 ? -25.154 -13.133 -6.842 1.00 55.84 183 SER A C 1
ATOM 1332 O O . SER A 1 183 ? -25.703 -12.477 -5.961 1.00 55.84 183 SER A O 1
ATOM 1334 N N . GLY A 1 184 ? -24.776 -12.613 -8.011 1.00 56.38 184 GLY A N 1
ATOM 1335 C CA . GLY A 1 184 ? -24.879 -11.192 -8.359 1.00 56.38 184 GLY A CA 1
ATOM 1336 C C . GLY A 1 184 ? -23.550 -10.627 -8.866 1.00 56.38 184 GLY A C 1
ATOM 1337 O O . GLY A 1 184 ? -22.537 -11.325 -8.888 1.00 56.38 184 GLY A O 1
ATOM 1338 N N . GLN A 1 185 ? -23.554 -9.368 -9.306 1.00 52.34 185 GLN A N 1
ATOM 1339 C CA . GLN A 1 185 ? -22.338 -8.666 -9.720 1.00 52.34 185 GLN A CA 1
ATOM 1340 C C . GLN A 1 185 ? -21.438 -8.422 -8.497 1.00 52.34 185 GLN A C 1
ATOM 1342 O O . GLN A 1 185 ? -21.854 -7.773 -7.540 1.00 52.34 185 GLN A O 1
ATOM 1347 N N . VAL A 1 186 ? -20.209 -8.946 -8.523 1.00 64.88 186 VAL A N 1
ATOM 1348 C CA . VAL A 1 186 ? -19.196 -8.675 -7.493 1.00 64.88 186 VAL A CA 1
ATOM 1349 C C . VAL A 1 186 ? -18.437 -7.413 -7.879 1.00 64.88 186 VAL A C 1
ATOM 1351 O O . VAL A 1 186 ? -17.570 -7.442 -8.750 1.00 64.88 186 VAL A O 1
ATOM 1354 N N . ASP A 1 187 ? -18.762 -6.305 -7.220 1.00 59.06 187 ASP A N 1
ATOM 1355 C CA . ASP A 1 187 ? -18.054 -5.040 -7.391 1.00 59.06 187 ASP A CA 1
ATOM 1356 C C . ASP A 1 187 ? -16.836 -4.977 -6.463 1.00 59.06 187 ASP A C 1
ATOM 1358 O O . ASP A 1 187 ? -16.940 -4.660 -5.278 1.00 59.06 187 ASP A O 1
ATOM 1362 N N . VAL A 1 188 ? -15.650 -5.253 -7.008 1.00 63.69 188 VAL A N 1
ATOM 1363 C CA . VAL A 1 188 ? -14.380 -5.048 -6.296 1.00 63.69 188 VAL A CA 1
ATOM 1364 C C . VAL A 1 188 ? -13.969 -3.583 -6.452 1.00 63.69 188 VAL A C 1
ATOM 1366 O O . VAL A 1 188 ? -13.307 -3.198 -7.415 1.00 63.69 188 VAL A O 1
ATOM 1369 N N . ARG A 1 189 ? -14.404 -2.738 -5.514 1.00 51.81 189 ARG A N 1
ATOM 1370 C CA . ARG A 1 189 ? -14.029 -1.318 -5.442 1.00 51.81 189 ARG A CA 1
ATOM 1371 C C . ARG A 1 189 ? -12.970 -1.122 -4.360 1.00 51.81 189 ARG A C 1
ATOM 1373 O O . ARG A 1 189 ? -13.102 -1.656 -3.264 1.00 51.81 189 ARG A O 1
ATOM 1380 N N . SER A 1 190 ? -11.955 -0.313 -4.647 1.00 41.06 190 SER A N 1
ATOM 1381 C CA . SER A 1 190 ? -11.115 0.297 -3.613 1.00 41.06 190 SER A CA 1
ATOM 1382 C C . SER A 1 190 ? -11.583 1.742 -3.426 1.00 41.06 190 SER A C 1
ATOM 1384 O O . SER A 1 190 ? -11.697 2.457 -4.414 1.00 41.06 190 SER A O 1
ATOM 1386 N N . GLY A 1 191 ? -11.888 2.166 -2.196 1.00 46.47 191 GLY A N 1
ATOM 1387 C CA . GLY A 1 191 ? -12.133 3.574 -1.841 1.00 46.47 191 GLY A CA 1
ATOM 1388 C C . GLY A 1 191 ? -13.567 4.119 -2.006 1.00 46.47 191 GLY A C 1
ATOM 1389 O O . GLY A 1 191 ? -14.372 3.636 -2.796 1.00 46.47 191 GLY A O 1
ATOM 1390 N N . THR A 1 192 ? -13.877 5.167 -1.230 1.00 48.03 192 THR A N 1
ATOM 1391 C CA . THR A 1 192 ? -15.164 5.905 -1.203 1.00 48.03 192 THR A CA 1
ATOM 1392 C C . THR A 1 192 ? -15.077 7.319 -1.802 1.00 48.03 192 THR A C 1
ATOM 1394 O O . THR A 1 192 ? -16.043 8.077 -1.748 1.00 48.03 192 THR A O 1
ATOM 1397 N N . LYS A 1 193 ? -13.930 7.699 -2.385 1.00 47.38 193 LYS A N 1
ATOM 1398 C CA . LYS A 1 193 ? -13.702 8.991 -3.057 1.00 47.38 193 LYS A CA 1
ATOM 1399 C C . LYS A 1 193 ? -12.984 8.781 -4.391 1.00 47.38 193 LYS A C 1
ATOM 1401 O O . LYS A 1 193 ? -12.038 8.001 -4.461 1.00 47.38 193 LYS A O 1
ATOM 1406 N N . ALA A 1 194 ? -13.380 9.544 -5.412 1.00 46.53 194 ALA A N 1
ATOM 1407 C CA . ALA A 1 194 ? -12.843 9.479 -6.777 1.00 46.53 194 ALA A CA 1
ATOM 1408 C C . ALA A 1 194 ? -11.309 9.618 -6.872 1.00 46.53 194 ALA A C 1
ATOM 1410 O O . ALA A 1 194 ? -10.702 9.094 -7.795 1.00 46.53 194 ALA A O 1
ATOM 1411 N N . ALA A 1 195 ? -10.669 10.281 -5.906 1.00 48.09 195 ALA A N 1
ATOM 1412 C CA . ALA A 1 195 ? -9.226 10.527 -5.919 1.00 48.09 195 ALA A CA 1
ATOM 1413 C C . ALA A 1 195 ? -8.359 9.341 -5.445 1.00 48.09 195 ALA A C 1
ATOM 1415 O O . ALA A 1 195 ? -7.137 9.431 -5.514 1.00 48.09 195 ALA A O 1
ATOM 1416 N N . GLN A 1 196 ? -8.947 8.266 -4.906 1.00 44.31 196 GLN A N 1
ATOM 1417 C CA . GLN A 1 196 ? -8.190 7.162 -4.285 1.00 44.31 196 GLN A CA 1
ATOM 1418 C C . GLN A 1 196 ? -8.756 5.776 -4.620 1.00 44.31 196 GLN A C 1
ATOM 1420 O O . GLN A 1 196 ? -8.471 4.797 -3.931 1.00 44.31 196 GLN A O 1
ATOM 1425 N N . ALA A 1 197 ? -9.556 5.689 -5.682 1.00 39.69 197 ALA A N 1
ATOM 1426 C CA . ALA A 1 197 ? -10.088 4.430 -6.160 1.00 39.69 197 ALA A CA 1
ATOM 1427 C C . ALA A 1 197 ? -9.190 3.850 -7.255 1.00 39.69 197 ALA A C 1
ATOM 1429 O O . ALA A 1 197 ? -9.160 4.361 -8.369 1.00 39.69 197 ALA A O 1
ATOM 1430 N N . PHE A 1 198 ? -8.496 2.753 -6.946 1.00 48.47 198 PHE A N 1
ATOM 1431 C CA . PHE A 1 198 ? -7.853 1.893 -7.946 1.00 48.47 198 PHE A CA 1
ATOM 1432 C C . PHE A 1 198 ? -8.582 0.541 -8.026 1.00 48.47 198 PHE A C 1
ATOM 1434 O O . PHE A 1 198 ? -8.082 -0.460 -7.513 1.00 48.47 198 PHE A O 1
ATOM 1441 N N . PRO A 1 199 ? -9.789 0.468 -8.615 1.00 46.75 199 PRO A N 1
ATOM 1442 C CA . PRO A 1 199 ? -10.246 -0.782 -9.211 1.00 46.75 199 PRO A CA 1
ATOM 1443 C C . PRO A 1 199 ? -9.352 -1.109 -10.424 1.00 46.75 199 PRO A C 1
ATOM 1445 O O . PRO A 1 199 ? -8.770 -0.203 -11.021 1.00 46.75 199 PRO A O 1
ATOM 1448 N N . PHE A 1 200 ? -9.243 -2.382 -10.823 1.00 56.25 200 PHE A N 1
ATOM 1449 C CA . PHE A 1 200 ? -8.667 -2.747 -12.128 1.00 56.25 200 PHE A CA 1
ATOM 1450 C C . PHE A 1 200 ? -9.623 -2.253 -13.231 1.00 56.25 200 PHE A C 1
ATOM 1452 O O . PHE A 1 200 ? -10.448 -3.002 -13.744 1.00 56.25 200 PHE A O 1
ATOM 1459 N N . ALA A 1 201 ? -9.592 -0.951 -13.512 1.00 47.38 201 ALA A N 1
ATOM 1460 C CA . ALA A 1 201 ? -10.414 -0.280 -14.503 1.00 47.38 201 ALA A CA 1
ATOM 1461 C C . ALA A 1 201 ? -9.548 0.074 -15.715 1.00 47.38 201 ALA A C 1
ATOM 1463 O O . ALA A 1 201 ? -8.608 0.859 -15.615 1.00 47.38 201 ALA A O 1
ATOM 1464 N N . LEU A 1 202 ? -9.892 -0.500 -16.868 1.00 58.28 202 LEU A N 1
ATOM 1465 C CA . LEU A 1 202 ? -9.453 -0.035 -18.179 1.00 58.28 202 LEU A CA 1
ATOM 1466 C C . LEU A 1 202 ? -10.678 0.573 -18.872 1.00 58.28 202 LEU A C 1
ATOM 1468 O O . LEU A 1 202 ? -11.502 -0.148 -19.427 1.00 58.28 202 LEU A O 1
ATOM 1472 N N . GLY A 1 203 ? -10.842 1.893 -18.795 1.00 50.06 203 GLY A N 1
ATOM 1473 C CA . GLY A 1 203 ? -11.911 2.597 -19.506 1.00 50.06 203 GLY A CA 1
ATOM 1474 C C . GLY A 1 203 ? -12.022 4.072 -19.125 1.00 50.06 203 GLY A C 1
ATOM 1475 O O . GLY A 1 203 ? -11.914 4.413 -17.951 1.00 50.06 203 GLY A O 1
ATOM 1476 N N . TRP A 1 204 ? -12.222 4.925 -20.133 1.00 40.66 204 TRP A N 1
ATOM 1477 C CA . TRP A 1 204 ? -12.345 6.384 -20.024 1.00 40.66 204 TRP A CA 1
ATOM 1478 C C . TRP A 1 204 ? -13.801 6.822 -20.209 1.00 40.66 204 TRP A C 1
ATOM 1480 O O . TRP A 1 204 ? -14.591 6.131 -20.855 1.00 40.66 204 TRP A O 1
ATOM 1490 N N . THR A 1 205 ? -14.144 7.974 -19.637 1.00 45.50 205 THR A N 1
ATOM 1491 C CA . THR A 1 205 ? -15.479 8.570 -19.689 1.00 45.50 205 THR A CA 1
ATOM 1492 C C . THR A 1 205 ? -15.654 9.469 -20.908 1.00 45.50 205 THR A C 1
ATOM 1494 O O . THR A 1 205 ? -14.736 10.190 -21.286 1.00 45.50 205 THR A O 1
ATOM 1497 N N . ASP A 1 206 ? -16.879 9.423 -21.435 1.00 44.03 206 ASP A N 1
ATOM 1498 C CA . ASP A 1 206 ? -17.578 10.439 -22.237 1.00 44.03 206 ASP A CA 1
ATOM 1499 C C . ASP A 1 206 ? -17.904 10.024 -23.669 1.00 44.03 206 ASP A C 1
ATOM 1501 O O . ASP A 1 206 ? -17.148 10.305 -24.588 1.00 44.03 206 ASP A O 1
ATOM 1505 N N . THR A 1 207 ? -19.121 9.463 -23.802 1.00 42.25 207 THR A N 1
ATOM 1506 C CA . THR A 1 207 ? -20.000 9.210 -24.976 1.00 42.25 207 THR A CA 1
ATOM 1507 C C . THR A 1 207 ? -20.302 7.738 -25.317 1.00 42.25 207 THR A C 1
ATOM 1509 O O . THR A 1 207 ? -19.677 7.139 -26.165 1.00 42.25 207 THR A O 1
ATOM 1512 N N . ALA A 1 208 ? -21.362 7.155 -24.738 1.00 48.97 208 ALA A N 1
ATOM 1513 C CA . ALA A 1 208 ? -21.995 5.921 -25.253 1.00 48.97 208 ALA A CA 1
ATOM 1514 C C . ALA A 1 208 ? -21.062 4.696 -25.461 1.00 48.97 208 ALA A C 1
ATOM 1516 O O . ALA A 1 208 ? -21.249 3.913 -26.394 1.00 48.97 208 ALA A O 1
ATOM 1517 N N . TYR A 1 209 ? -20.056 4.517 -24.597 1.00 48.62 209 TYR A N 1
ATOM 1518 C CA . TYR A 1 209 ? -19.021 3.501 -24.788 1.00 48.62 209 TYR A CA 1
ATOM 1519 C C . TYR A 1 209 ? -19.234 2.253 -23.935 1.00 48.62 209 TYR A C 1
ATOM 1521 O O . TYR A 1 209 ? -19.492 2.300 -22.734 1.00 48.62 209 TYR A O 1
ATOM 1529 N N . SER A 1 210 ? -19.079 1.118 -24.601 1.00 52.19 210 SER A N 1
ATOM 1530 C CA . SER A 1 210 ? -19.009 -0.226 -24.052 1.00 52.19 210 SER A CA 1
ATOM 1531 C C . SER A 1 210 ? -18.199 -0.324 -22.755 1.00 52.19 210 SER A C 1
ATOM 1533 O O . SER A 1 210 ? -17.026 0.060 -22.713 1.00 52.19 210 SER A O 1
ATOM 1535 N N . ILE A 1 211 ? -18.783 -0.927 -21.720 1.00 56.25 211 ILE A N 1
ATOM 1536 C CA . ILE A 1 211 ? -18.043 -1.268 -20.503 1.00 56.25 211 ILE A CA 1
ATOM 1537 C C . ILE A 1 211 ? -17.107 -2.413 -20.881 1.00 56.25 211 ILE A C 1
ATOM 1539 O O . ILE A 1 211 ? -17.581 -3.492 -21.241 1.00 56.25 211 ILE A O 1
ATOM 1543 N N . TRP A 1 212 ? -15.794 -2.190 -20.836 1.00 59.72 212 TRP A N 1
ATOM 1544 C CA . TRP A 1 212 ? -14.829 -3.275 -20.982 1.00 59.72 212 TRP A CA 1
ATOM 1545 C C . TRP A 1 212 ? -14.993 -4.212 -19.794 1.00 59.72 212 TRP A C 1
ATOM 1547 O O . TRP A 1 212 ? -14.697 -3.860 -18.653 1.00 59.72 212 TRP A O 1
ATOM 1557 N N . LYS A 1 213 ? -15.528 -5.399 -20.063 1.00 61.47 213 LYS A N 1
ATOM 1558 C CA . LYS A 1 213 ? -15.705 -6.445 -19.064 1.00 61.47 213 LYS A CA 1
ATOM 1559 C C . LYS A 1 213 ? -14.637 -7.504 -19.279 1.00 61.47 213 LYS A C 1
ATOM 1561 O O . LYS A 1 213 ? -14.368 -7.902 -20.411 1.00 61.47 213 LYS A O 1
ATOM 1566 N N . ALA A 1 214 ? -14.068 -7.968 -18.175 1.00 70.44 214 ALA A N 1
ATOM 1567 C CA . ALA A 1 214 ? -13.379 -9.244 -18.120 1.00 70.44 214 ALA A CA 1
ATOM 1568 C C . ALA A 1 214 ? -14.424 -10.302 -17.754 1.00 70.44 214 ALA A C 1
ATOM 1570 O O . ALA A 1 214 ? -14.989 -10.258 -16.660 1.00 70.44 214 ALA A O 1
ATOM 1571 N N . VAL A 1 215 ? -14.720 -11.213 -18.675 1.00 67.12 215 VAL A N 1
ATOM 1572 C CA . VAL A 1 215 ? -15.676 -12.300 -18.450 1.00 67.12 215 VAL A CA 1
ATOM 1573 C C . VAL A 1 215 ? -14.953 -13.626 -18.519 1.00 67.12 215 VAL A C 1
ATOM 1575 O O . VAL A 1 215 ? -14.267 -13.920 -19.495 1.00 67.12 215 VAL A O 1
ATOM 1578 N N . LEU A 1 216 ? -15.125 -14.427 -17.467 1.00 74.44 216 LEU A N 1
ATOM 1579 C CA . LEU A 1 216 ? -14.857 -15.853 -17.536 1.00 74.44 216 LEU A CA 1
ATOM 1580 C C . LEU A 1 216 ? -16.084 -16.513 -18.162 1.00 74.44 216 LEU A C 1
ATOM 1582 O O . LEU A 1 216 ? -17.150 -16.587 -17.550 1.00 74.44 216 LEU A O 1
ATOM 1586 N N . GLU A 1 217 ? -15.934 -16.933 -19.406 1.00 72.94 217 GLU A N 1
ATOM 1587 C CA . GLU A 1 217 ? -17.000 -17.539 -20.187 1.00 72.94 217 GLU A CA 1
ATOM 1588 C C . GLU A 1 217 ? -17.367 -18.921 -19.631 1.00 72.94 217 GLU A C 1
ATOM 1590 O O . GLU A 1 217 ? -16.579 -19.586 -18.954 1.00 72.94 217 GLU A O 1
ATOM 1595 N N . THR A 1 218 ? -18.559 -19.416 -19.961 1.00 72.69 218 THR A N 1
ATOM 1596 C CA . THR A 1 218 ? -19.029 -20.746 -19.522 1.00 72.69 218 THR A CA 1
ATOM 1597 C C . THR A 1 218 ? -18.169 -21.899 -20.049 1.00 72.69 218 THR A C 1
ATOM 1599 O O . THR A 1 218 ? -18.108 -22.960 -19.429 1.00 72.69 218 THR A O 1
ATOM 1602 N N . ASN A 1 219 ? -17.459 -21.690 -21.160 1.00 69.19 219 ASN A N 1
ATOM 1603 C CA . ASN A 1 219 ? -16.471 -22.626 -21.700 1.00 69.19 219 ASN A CA 1
ATOM 1604 C C . ASN A 1 219 ? -15.079 -22.501 -21.030 1.00 69.19 219 ASN A C 1
ATOM 1606 O O . ASN A 1 219 ? -14.182 -23.295 -21.317 1.00 69.19 219 ASN A O 1
ATOM 1610 N N . GLY A 1 220 ? -14.914 -21.538 -20.116 1.00 71.12 220 GLY A N 1
ATOM 1611 C CA . GLY A 1 220 ? -13.717 -21.277 -19.325 1.00 71.12 220 GLY A CA 1
ATOM 1612 C C . GLY A 1 220 ? -12.667 -20.382 -19.988 1.00 71.12 220 GLY A C 1
ATOM 1613 O O . GLY A 1 220 ? -11.567 -20.263 -19.450 1.00 71.12 220 GLY A O 1
ATOM 1614 N N . ASP A 1 221 ? -12.982 -19.770 -21.129 1.00 79.81 221 ASP A N 1
ATOM 1615 C CA . ASP A 1 221 ? -12.153 -18.731 -21.736 1.00 79.81 221 ASP A CA 1
ATOM 1616 C C . ASP A 1 221 ? -12.230 -17.422 -20.936 1.00 79.81 221 ASP A C 1
ATOM 1618 O O . ASP A 1 221 ? -13.256 -17.120 -20.329 1.00 79.81 221 ASP A O 1
ATOM 1622 N N . LEU A 1 222 ? -11.167 -16.618 -20.970 1.00 82.75 222 LEU A N 1
ATOM 1623 C CA . LEU A 1 222 ? -11.170 -15.260 -20.429 1.00 82.75 222 LEU A CA 1
ATOM 1624 C C . LEU A 1 222 ? -11.266 -14.255 -21.579 1.00 82.75 222 LEU A C 1
ATOM 1626 O O . LEU A 1 222 ? -10.325 -14.090 -22.356 1.00 82.75 222 LEU A O 1
ATOM 1630 N N . THR A 1 223 ? -12.408 -13.585 -21.678 1.00 75.88 223 THR A N 1
ATOM 1631 C CA . THR A 1 223 ? -12.716 -12.599 -22.715 1.00 75.88 223 THR A CA 1
ATOM 1632 C C . THR A 1 223 ? -12.621 -11.189 -22.141 1.00 75.88 223 THR A C 1
ATOM 1634 O O . THR A 1 223 ? -13.292 -10.867 -21.163 1.00 75.88 223 THR A O 1
ATOM 1637 N N . PHE A 1 224 ? -11.836 -10.329 -22.788 1.00 78.38 224 PHE A N 1
ATOM 1638 C CA . PHE A 1 224 ? -11.868 -8.883 -22.605 1.00 78.38 224 PHE A CA 1
ATOM 1639 C C . PHE A 1 224 ? -12.545 -8.254 -23.817 1.00 78.38 224 PHE A C 1
ATOM 1641 O O . PHE A 1 224 ? -11.957 -8.173 -24.897 1.00 78.38 224 PHE A O 1
ATOM 1648 N N . ALA A 1 225 ? -13.786 -7.816 -23.647 1.00 73.94 225 ALA A N 1
ATOM 1649 C CA . ALA A 1 225 ? -14.490 -7.055 -24.668 1.00 73.94 225 ALA A CA 1
ATOM 1650 C C . ALA A 1 225 ? -15.319 -5.943 -24.053 1.00 73.94 225 ALA A C 1
ATOM 1652 O O . ALA A 1 225 ? -15.782 -6.023 -22.913 1.00 73.94 225 ALA A O 1
ATOM 1653 N N . GLY A 1 226 ? -15.558 -4.927 -24.870 1.00 72.88 226 GLY A N 1
ATOM 1654 C CA . GLY A 1 226 ? -16.647 -4.011 -24.636 1.00 72.88 226 GLY A CA 1
ATOM 1655 C C . GLY A 1 226 ? -17.986 -4.753 -24.664 1.00 72.88 226 GLY A C 1
ATOM 1656 O O . GLY A 1 226 ? -18.313 -5.430 -25.638 1.00 72.88 226 GLY A O 1
ATOM 1657 N N . TYR A 1 227 ? -18.766 -4.619 -23.598 1.00 65.69 227 TYR A N 1
ATOM 1658 C CA . TYR A 1 227 ? -20.149 -5.077 -23.532 1.00 65.69 227 TYR A CA 1
ATOM 1659 C C . TYR A 1 227 ? -21.083 -3.875 -23.623 1.00 65.69 227 TYR A C 1
ATOM 1661 O O . TYR A 1 227 ? -20.963 -2.941 -22.822 1.00 65.69 227 TYR A O 1
ATOM 1669 N N . ASN A 1 228 ? -22.021 -3.898 -24.570 1.00 66.62 228 ASN A N 1
ATOM 1670 C CA . ASN A 1 228 ? -23.098 -2.921 -24.604 1.00 66.62 228 ASN A CA 1
ATOM 1671 C C . ASN A 1 228 ? -24.229 -3.395 -23.675 1.00 66.62 228 ASN A C 1
ATOM 1673 O O . ASN A 1 228 ? -24.888 -4.406 -23.921 1.00 66.62 228 ASN A O 1
ATOM 1677 N N . GLY A 1 229 ? -24.411 -2.664 -22.573 1.00 60.75 229 GLY A N 1
ATOM 1678 C CA . GLY A 1 229 ? -25.417 -2.967 -21.557 1.00 60.75 229 GLY A CA 1
ATOM 1679 C C . GLY A 1 229 ? -26.858 -2.835 -22.044 1.00 60.75 229 GLY A C 1
ATOM 1680 O O . GLY A 1 229 ? -27.723 -3.519 -21.504 1.00 60.75 229 GLY A O 1
ATOM 1681 N N . ASP A 1 230 ? -27.100 -2.026 -23.076 1.00 60.53 230 ASP A N 1
ATOM 1682 C CA . ASP A 1 230 ? -28.445 -1.649 -23.517 1.00 60.53 230 ASP A CA 1
ATOM 1683 C C . ASP A 1 230 ? -29.064 -2.677 -24.470 1.00 60.53 230 ASP A C 1
ATOM 1685 O O . ASP A 1 230 ? -30.281 -2.846 -24.503 1.00 60.53 230 ASP A O 1
ATOM 1689 N N . ASN A 1 231 ? -28.241 -3.391 -25.243 1.00 66.00 231 ASN A N 1
ATOM 1690 C CA . ASN A 1 231 ? -28.705 -4.388 -26.216 1.00 66.00 231 ASN A CA 1
ATOM 1691 C C . ASN A 1 231 ? -28.145 -5.803 -25.987 1.00 66.00 231 ASN A C 1
ATOM 1693 O O . ASN A 1 231 ? -28.507 -6.725 -26.715 1.00 66.00 231 ASN A O 1
ATOM 1697 N N . GLY A 1 232 ? -27.276 -5.993 -24.990 1.00 65.00 232 GLY A N 1
ATOM 1698 C CA . GLY A 1 232 ? -26.708 -7.297 -24.643 1.00 65.00 232 GLY A CA 1
ATOM 1699 C C . GLY A 1 232 ? -25.689 -7.843 -25.644 1.00 65.00 232 GLY A C 1
ATOM 1700 O O . GLY A 1 232 ? -25.374 -9.033 -25.616 1.00 65.00 232 GLY A O 1
ATOM 1701 N N . VAL A 1 233 ? -25.174 -6.996 -26.539 1.00 67.38 233 VAL A N 1
ATOM 1702 C CA . VAL A 1 233 ? -24.232 -7.392 -27.588 1.00 67.38 233 VAL A CA 1
ATOM 1703 C C . VAL A 1 233 ? -22.796 -7.094 -27.147 1.00 67.38 233 VAL A C 1
ATOM 1705 O O . VAL A 1 233 ? -22.461 -5.985 -26.725 1.00 67.38 233 VAL A O 1
ATOM 1708 N N . TRP A 1 234 ? -21.923 -8.094 -27.269 1.00 67.00 234 TRP A N 1
ATOM 1709 C CA . TRP A 1 234 ? -20.474 -7.914 -27.168 1.00 67.00 234 TRP A CA 1
ATOM 1710 C C . TRP A 1 234 ? -19.954 -7.217 -28.423 1.00 67.00 234 TRP A C 1
ATOM 1712 O O . TRP A 1 234 ? -20.331 -7.582 -29.538 1.00 67.00 234 TRP A O 1
ATOM 1722 N N . MET A 1 235 ? -19.076 -6.230 -28.267 1.00 68.19 235 MET A N 1
ATOM 1723 C CA . MET A 1 235 ? -18.433 -5.592 -29.412 1.00 68.19 235 MET A CA 1
ATOM 1724 C C . MET A 1 235 ? -17.691 -6.624 -30.266 1.00 68.19 235 MET A C 1
ATOM 1726 O O . MET A 1 235 ? -17.086 -7.566 -29.749 1.00 68.19 235 MET A O 1
ATOM 1730 N N . GLN A 1 236 ? -17.703 -6.427 -31.586 1.00 60.31 236 GLN A N 1
ATOM 1731 C CA . GLN A 1 236 ? -16.857 -7.206 -32.482 1.00 60.31 236 GLN A CA 1
ATOM 1732 C C . GLN A 1 236 ? -15.390 -6.920 -32.127 1.00 60.31 236 GLN A C 1
ATOM 1734 O O . GLN A 1 236 ? -14.973 -5.765 -32.128 1.00 60.31 236 GLN A O 1
ATOM 1739 N N . SER A 1 237 ? -14.619 -7.974 -31.848 1.00 62.72 237 SER A N 1
ATOM 1740 C CA . SER A 1 237 ? -13.210 -7.959 -31.400 1.00 62.72 237 SER A CA 1
ATOM 1741 C C . SER A 1 237 ? -12.905 -8.012 -29.898 1.00 62.72 237 SER A C 1
ATOM 1743 O O . SER A 1 237 ? -12.083 -7.229 -29.424 1.00 62.72 237 SER A O 1
ATOM 1745 N N . PRO A 1 238 ? -13.433 -9.000 -29.149 1.00 67.12 238 PRO A N 1
ATOM 1746 C CA . PRO A 1 238 ? -12.826 -9.363 -27.876 1.00 67.12 238 PRO A CA 1
ATOM 1747 C C . PRO A 1 238 ? -11.372 -9.814 -28.044 1.00 67.12 238 PRO A C 1
ATOM 1749 O O . PRO A 1 238 ? -11.045 -10.555 -28.976 1.00 67.12 238 PRO A O 1
ATOM 1752 N N . LEU A 1 239 ? -10.526 -9.443 -27.086 1.00 76.31 239 LEU A N 1
ATOM 1753 C CA . LEU A 1 239 ? -9.316 -10.195 -26.779 1.00 76.31 239 LEU A CA 1
ATOM 1754 C C . LEU A 1 239 ? -9.739 -11.395 -25.927 1.00 76.31 239 LEU A C 1
ATOM 1756 O O . LEU A 1 239 ? -10.064 -11.228 -24.754 1.00 76.31 239 LEU A O 1
ATOM 1760 N N . THR A 1 240 ? -9.745 -12.601 -26.493 1.00 74.50 240 THR A N 1
ATOM 1761 C CA . THR A 1 240 ? -10.060 -13.816 -25.726 1.00 74.50 240 THR A CA 1
ATOM 1762 C C . THR A 1 240 ? -8.808 -14.664 -25.517 1.00 74.50 240 THR A C 1
ATOM 1764 O O . THR A 1 240 ? -8.216 -15.158 -26.479 1.00 74.50 240 THR A O 1
ATOM 1767 N N . LEU A 1 241 ? -8.447 -14.891 -24.254 1.00 79.19 241 LEU A N 1
ATOM 1768 C CA . LEU A 1 241 ? -7.510 -15.924 -23.818 1.00 79.19 241 LEU A CA 1
ATOM 1769 C C . LEU A 1 241 ? -8.273 -17.241 -23.715 1.00 79.19 241 LEU A C 1
ATOM 1771 O O . LEU A 1 241 ? -9.166 -17.389 -22.877 1.00 79.19 241 LEU A O 1
ATOM 1775 N N . LYS A 1 242 ? -7.951 -18.202 -24.576 1.00 78.50 242 LYS A N 1
ATOM 1776 C CA . LYS A 1 242 ? -8.659 -19.482 -24.574 1.00 78.50 242 LYS A CA 1
ATOM 1777 C C . LYS A 1 242 ? -8.070 -20.416 -23.529 1.00 78.50 242 LYS A C 1
ATOM 1779 O O . LYS A 1 242 ? -6.852 -20.583 -23.481 1.00 78.50 242 LYS A O 1
ATOM 1784 N N . ARG A 1 243 ? -8.918 -21.121 -22.773 1.00 68.12 243 ARG A N 1
ATOM 1785 C CA . ARG A 1 243 ? -8.481 -22.046 -21.703 1.00 68.12 243 ARG A CA 1
ATOM 1786 C C . ARG A 1 243 ? -7.553 -23.167 -22.189 1.00 68.12 243 ARG A C 1
ATOM 1788 O O . ARG A 1 243 ? -6.840 -23.765 -21.392 1.00 68.12 243 ARG A O 1
ATOM 1795 N N . GLY A 1 244 ? -7.570 -23.462 -23.489 1.00 68.44 244 GLY A N 1
ATOM 1796 C CA . GLY A 1 244 ? -6.734 -24.490 -24.113 1.00 68.44 244 GLY A CA 1
ATOM 1797 C C . GLY A 1 244 ? -6.185 -24.120 -25.491 1.00 68.44 244 GLY A C 1
ATOM 1798 O O . GLY A 1 244 ? -5.881 -25.024 -26.261 1.00 68.44 244 GLY A O 1
ATOM 1799 N N . GLY A 1 245 ? -6.091 -22.832 -25.850 1.00 62.69 245 GLY A N 1
ATOM 1800 C CA . GLY A 1 245 ? -5.696 -22.470 -27.217 1.00 62.69 245 GLY A CA 1
ATOM 1801 C C . GLY A 1 245 ? -5.414 -20.994 -27.472 1.00 62.69 245 GLY A C 1
ATOM 1802 O O . GLY A 1 245 ? -6.237 -20.314 -28.068 1.00 62.69 245 GLY A O 1
ATOM 1803 N N . GLY A 1 246 ? -4.223 -20.525 -27.104 1.00 68.56 246 GLY A N 1
ATOM 1804 C CA . GLY A 1 246 ? -3.677 -19.245 -27.568 1.00 68.56 246 GLY A CA 1
ATOM 1805 C C . GLY A 1 246 ? -4.552 -18.009 -27.316 1.00 68.56 246 GLY A C 1
ATOM 1806 O O . GLY A 1 246 ? -5.463 -17.997 -26.484 1.00 68.56 246 GLY A O 1
ATOM 1807 N N . ILE A 1 247 ? -4.234 -16.938 -28.041 1.00 72.56 247 ILE A N 1
ATOM 1808 C CA . ILE A 1 247 ? -4.921 -15.649 -27.967 1.00 72.56 247 ILE A CA 1
ATOM 1809 C C . ILE A 1 247 ? -5.697 -15.450 -29.270 1.00 72.56 247 ILE A C 1
ATOM 1811 O O . ILE A 1 247 ? -5.099 -15.435 -30.346 1.00 72.56 247 ILE A O 1
ATOM 1815 N N . LYS A 1 248 ? -7.024 -15.288 -29.185 1.00 66.75 248 LYS A N 1
ATOM 1816 C CA . LYS A 1 248 ? -7.863 -14.922 -30.334 1.00 66.75 248 LYS A CA 1
ATOM 1817 C C . LYS A 1 248 ? -8.121 -13.417 -30.292 1.00 66.75 248 LYS A C 1
ATOM 1819 O O . LYS A 1 248 ? -8.863 -12.949 -29.433 1.00 66.75 248 LYS A O 1
ATOM 1824 N N . VAL A 1 249 ? -7.514 -12.686 -31.224 1.00 63.38 249 VAL A N 1
ATOM 1825 C CA . VAL A 1 249 ? -7.775 -11.262 -31.485 1.00 63.38 249 VAL A CA 1
ATOM 1826 C C . VAL A 1 249 ? -8.520 -11.180 -32.813 1.00 63.38 249 VAL A C 1
ATOM 1828 O O . VAL A 1 249 ? -8.133 -11.840 -33.772 1.00 63.38 249 VAL A O 1
ATOM 1831 N N . THR A 1 250 ? -9.630 -10.441 -32.864 1.00 56.25 250 THR A N 1
ATOM 1832 C CA . THR A 1 250 ? -10.415 -10.295 -34.113 1.00 56.25 250 THR A CA 1
ATOM 1833 C C . THR A 1 250 ? -9.934 -9.103 -34.958 1.00 56.25 250 THR A C 1
ATOM 1835 O O . THR A 1 250 ? -10.238 -9.044 -36.144 1.00 56.25 250 THR A O 1
ATOM 1838 N N . GLY A 1 251 ? -9.157 -8.188 -34.363 1.00 59.03 251 GLY A N 1
ATOM 1839 C CA . GLY A 1 251 ? -8.440 -7.101 -35.043 1.00 59.03 251 GLY A CA 1
ATOM 1840 C C . GLY A 1 251 ? -6.931 -7.359 -35.174 1.00 59.03 251 GLY A C 1
ATOM 1841 O O . GLY A 1 251 ? -6.479 -8.502 -35.108 1.00 59.03 251 GLY A O 1
ATOM 1842 N N . ASN A 1 252 ? -6.146 -6.290 -35.332 1.00 51.97 252 ASN A N 1
ATOM 1843 C CA . ASN A 1 252 ? -4.688 -6.368 -35.467 1.00 51.97 252 ASN A CA 1
ATOM 1844 C C . ASN A 1 252 ? -4.006 -6.712 -34.130 1.00 51.97 252 ASN A C 1
ATOM 1846 O O . ASN A 1 252 ? -4.428 -6.256 -33.068 1.00 51.97 252 ASN A O 1
ATOM 1850 N N . VAL A 1 253 ? -2.910 -7.474 -34.183 1.00 62.62 253 VAL A N 1
ATOM 1851 C CA . VAL A 1 253 ? -1.965 -7.598 -33.062 1.00 62.62 253 VAL A CA 1
ATOM 1852 C C . VAL A 1 253 ? -0.891 -6.528 -33.247 1.00 62.62 253 VAL A C 1
ATOM 1854 O O . VAL A 1 253 ? 0.029 -6.697 -34.044 1.00 62.62 253 VAL A O 1
ATOM 1857 N N . GLU A 1 254 ? -1.025 -5.415 -32.532 1.00 53.03 254 GLU A N 1
ATOM 1858 C CA . GLU A 1 254 ? -0.064 -4.308 -32.536 1.00 53.03 254 GLU A CA 1
ATOM 1859 C C . GLU A 1 254 ? 0.816 -4.420 -31.284 1.00 53.03 254 GLU A C 1
ATOM 1861 O O . GLU A 1 254 ? 0.359 -4.151 -30.173 1.00 53.03 254 GLU A O 1
ATOM 1866 N N . ALA A 1 255 ? 2.070 -4.867 -31.420 1.00 53.66 255 ALA A N 1
ATOM 1867 C CA . ALA A 1 255 ? 3.013 -4.774 -30.305 1.00 53.66 255 ALA A CA 1
ATOM 1868 C C . ALA A 1 255 ? 3.530 -3.326 -30.210 1.00 53.66 255 ALA A C 1
ATOM 1870 O O . ALA A 1 255 ? 3.851 -2.697 -31.214 1.00 53.66 255 ALA A O 1
ATOM 1871 N N . GLY A 1 256 ? 3.542 -2.755 -29.006 1.00 37.69 256 GLY A N 1
ATOM 1872 C CA . GLY A 1 256 ? 3.964 -1.370 -28.788 1.00 37.69 256 GLY A CA 1
ATOM 1873 C C . GLY A 1 256 ? 5.431 -1.127 -29.161 1.00 37.69 256 GLY A C 1
ATOM 1874 O O . GLY A 1 256 ? 6.204 -2.064 -29.347 1.00 37.69 256 GLY A O 1
ATOM 1875 N N . ALA A 1 257 ? 5.813 0.152 -29.228 1.00 41.91 257 ALA A N 1
ATOM 1876 C CA . ALA A 1 257 ? 7.064 0.711 -29.765 1.00 41.91 257 ALA A CA 1
ATOM 1877 C C . ALA A 1 257 ? 8.408 0.231 -29.148 1.00 41.91 257 ALA A C 1
ATOM 1879 O O . ALA A 1 257 ? 9.436 0.877 -29.334 1.00 41.91 257 ALA A O 1
ATOM 1880 N N . SER A 1 258 ? 8.446 -0.896 -28.439 1.00 43.91 258 SER A N 1
ATOM 1881 C CA . SER A 1 258 ? 9.666 -1.520 -27.921 1.00 43.91 258 SER A CA 1
ATOM 1882 C C . SER A 1 258 ? 9.666 -3.038 -28.147 1.00 43.91 258 SER A C 1
ATOM 1884 O O . SER A 1 258 ? 9.820 -3.826 -27.219 1.00 43.91 258 SER A O 1
ATOM 1886 N N . GLY A 1 259 ? 9.490 -3.441 -29.409 1.00 48.03 259 GLY A N 1
ATOM 1887 C CA . GLY A 1 259 ? 9.775 -4.804 -29.865 1.00 48.03 259 GLY A CA 1
ATOM 1888 C C . GLY A 1 259 ? 8.595 -5.488 -30.543 1.00 48.03 259 GLY A C 1
ATOM 1889 O O . GLY A 1 259 ? 7.960 -6.362 -29.960 1.00 48.03 259 GLY A O 1
ATOM 1890 N N . ILE A 1 260 ? 8.339 -5.128 -31.803 1.00 46.78 260 ILE A N 1
ATOM 1891 C CA . ILE A 1 260 ? 7.628 -6.008 -32.735 1.00 46.78 260 ILE A CA 1
ATOM 1892 C C . ILE A 1 260 ? 8.691 -6.696 -33.597 1.00 46.78 260 ILE A C 1
ATOM 1894 O O . ILE A 1 260 ? 9.554 -6.007 -34.135 1.00 46.78 260 ILE A O 1
ATOM 1898 N N . LEU A 1 261 ? 8.520 -8.004 -33.814 1.00 50.66 261 LEU A N 1
ATOM 1899 C CA . LEU A 1 261 ? 9.126 -8.790 -34.897 1.00 50.66 261 LEU A CA 1
ATOM 1900 C C . LEU A 1 261 ? 10.632 -9.046 -34.722 1.00 50.66 261 LEU A C 1
ATOM 1902 O O . LEU A 1 261 ? 11.420 -8.149 -34.431 1.00 50.66 261 LEU A O 1
ATOM 1906 N N . GLU A 1 262 ? 11.067 -10.283 -34.977 1.00 45.62 262 GLU A N 1
ATOM 1907 C CA . GLU A 1 262 ? 12.458 -10.469 -35.395 1.00 45.62 262 GLU A CA 1
ATOM 1908 C C . GLU A 1 262 ? 12.686 -9.530 -36.591 1.00 45.62 262 GLU A C 1
ATOM 1910 O O . GLU A 1 262 ? 11.795 -9.382 -37.431 1.00 45.62 262 GLU A O 1
ATOM 1915 N N . GLY A 1 263 ? 13.837 -8.856 -36.663 1.00 42.16 263 GLY A N 1
ATOM 1916 C CA . GLY A 1 263 ? 14.160 -7.816 -37.657 1.00 42.16 263 GLY A CA 1
ATOM 1917 C C . GLY A 1 263 ? 14.160 -8.255 -39.136 1.00 42.16 263 GLY A C 1
ATOM 1918 O O . GLY A 1 263 ? 14.814 -7.622 -39.957 1.00 42.16 263 GLY A O 1
ATOM 1919 N N . ASN A 1 264 ? 13.455 -9.339 -39.472 1.00 45.50 264 ASN A N 1
ATOM 1920 C CA . ASN A 1 264 ? 13.116 -9.852 -40.795 1.00 45.50 264 ASN A CA 1
ATOM 1921 C C . ASN A 1 264 ? 11.629 -9.651 -41.181 1.00 45.50 264 ASN A C 1
ATOM 1923 O O . ASN A 1 264 ? 11.273 -9.935 -42.322 1.00 45.50 264 ASN A O 1
ATOM 1927 N N . GLY A 1 265 ? 10.770 -9.165 -40.272 1.00 44.06 265 GLY A N 1
ATOM 1928 C CA . GLY A 1 265 ? 9.388 -8.770 -40.584 1.00 44.06 265 GLY A CA 1
ATOM 1929 C C . GLY A 1 265 ? 8.308 -9.864 -40.499 1.00 44.06 265 GLY A C 1
ATOM 1930 O O . GLY A 1 265 ? 7.240 -9.687 -41.080 1.00 44.06 265 GLY A O 1
ATOM 1931 N N . ASN A 1 266 ? 8.530 -10.976 -39.787 1.00 44.88 266 ASN A N 1
ATOM 1932 C CA . ASN A 1 266 ? 7.547 -12.070 -39.679 1.00 44.88 266 ASN A CA 1
ATOM 1933 C C . ASN A 1 266 ? 6.538 -11.929 -38.516 1.00 44.88 266 ASN A C 1
ATOM 1935 O O . ASN A 1 266 ? 6.925 -11.683 -37.375 1.00 44.88 266 ASN A O 1
ATOM 1939 N N . VAL A 1 267 ? 5.255 -12.227 -38.786 1.00 54.69 267 VAL A N 1
ATOM 1940 C CA . VAL A 1 267 ? 4.169 -12.430 -37.798 1.00 54.69 267 VAL A CA 1
ATOM 1941 C C . VAL A 1 267 ? 3.772 -13.914 -37.788 1.00 54.69 267 VAL A C 1
ATOM 1943 O O . VAL A 1 267 ? 3.500 -14.485 -38.843 1.00 54.69 267 VAL A O 1
ATOM 1946 N N . TRP A 1 268 ? 3.705 -14.559 -36.619 1.00 46.75 268 TRP A N 1
ATOM 1947 C CA . TRP A 1 268 ? 3.190 -15.933 -36.507 1.00 46.75 268 TRP A CA 1
ATOM 1948 C C . TRP A 1 268 ? 1.667 -15.960 -36.716 1.00 46.75 268 TRP A C 1
ATOM 1950 O O . TRP A 1 268 ? 0.907 -15.553 -35.841 1.00 46.75 268 TRP A O 1
ATOM 1960 N N . GLY A 1 269 ? 1.215 -16.477 -37.861 1.00 51.22 269 GLY A N 1
ATOM 1961 C CA . GLY A 1 269 ? -0.189 -16.788 -38.132 1.00 51.22 269 GLY A CA 1
ATOM 1962 C C . GLY A 1 269 ? -0.347 -18.240 -38.581 1.00 51.22 269 GLY A C 1
ATOM 1963 O O . GLY A 1 269 ? 0.107 -18.608 -39.659 1.00 51.22 269 GLY A O 1
ATOM 1964 N N . SER A 1 270 ? -0.997 -19.072 -37.765 1.00 46.88 270 SER A N 1
ATOM 1965 C CA . SER A 1 270 ? -1.499 -20.387 -38.183 1.00 46.88 270 SER A CA 1
ATOM 1966 C C . SER A 1 270 ? -2.973 -20.240 -38.562 1.00 46.88 270 SER A C 1
ATOM 1968 O O . SER A 1 270 ? -3.795 -19.893 -37.711 1.00 46.88 270 SER A O 1
ATOM 1970 N N . ILE A 1 271 ? -3.318 -20.485 -39.830 1.00 46.38 271 ILE A N 1
ATOM 1971 C CA . ILE A 1 271 ? -4.716 -20.626 -40.254 1.00 46.38 271 ILE A CA 1
ATOM 1972 C C . ILE A 1 271 ? -5.216 -21.970 -39.725 1.00 46.38 271 ILE A C 1
ATOM 1974 O O . ILE A 1 271 ? -4.749 -23.035 -40.124 1.00 46.38 271 ILE A O 1
ATOM 1978 N N . TRP A 1 272 ? -6.175 -21.923 -38.806 1.00 37.66 272 TRP A N 1
ATOM 1979 C CA . TRP A 1 272 ? -6.824 -23.118 -38.283 1.00 37.66 272 TRP A CA 1
ATOM 1980 C C . TRP A 1 272 ? -7.573 -23.856 -39.397 1.00 37.66 272 TRP A C 1
ATOM 1982 O O . TRP A 1 272 ? -8.461 -23.297 -40.034 1.00 37.66 272 TRP A O 1
ATOM 1992 N N . GLY A 1 273 ? -7.218 -25.125 -39.594 1.00 52.97 273 GLY A N 1
ATOM 1993 C CA . GLY A 1 273 ? -7.872 -26.055 -40.520 1.00 52.97 273 GLY A CA 1
ATOM 1994 C C . GLY A 1 273 ? -6.896 -26.772 -41.447 1.00 52.97 273 GLY A C 1
ATOM 1995 O O . GLY A 1 273 ? -7.144 -27.907 -41.840 1.00 52.97 273 GLY A O 1
ATOM 1996 N N . THR A 1 274 ? -5.741 -26.168 -41.722 1.00 49.94 274 THR A N 1
ATOM 1997 C CA . THR A 1 274 ? -4.642 -26.828 -42.426 1.00 49.94 274 THR A CA 1
ATOM 1998 C C . THR A 1 274 ? -3.315 -26.367 -41.845 1.00 49.94 274 THR A C 1
ATOM 2000 O O . THR A 1 274 ? -3.152 -25.193 -41.533 1.00 49.94 274 THR A O 1
ATOM 2003 N N . ASN A 1 275 ? -2.372 -27.292 -41.680 1.00 54.69 275 ASN A N 1
ATOM 2004 C CA . ASN A 1 275 ? -1.038 -26.995 -41.167 1.00 54.69 275 ASN A CA 1
ATOM 2005 C C . ASN A 1 275 ? -0.351 -25.874 -41.975 1.00 54.69 275 ASN A C 1
ATOM 2007 O O . ASN A 1 275 ? -0.655 -25.639 -43.144 1.00 54.69 275 ASN A O 1
ATOM 2011 N N . LEU A 1 276 ? 0.631 -25.216 -41.353 1.00 58.19 276 LEU A N 1
ATOM 2012 C CA . LEU A 1 276 ? 1.520 -24.228 -41.982 1.00 58.19 276 LEU A CA 1
ATOM 2013 C C . LEU A 1 276 ? 2.072 -24.700 -43.349 1.00 58.19 276 LEU A C 1
ATOM 2015 O O . LEU A 1 276 ? 2.342 -23.892 -44.231 1.00 58.19 276 LEU A O 1
ATOM 2019 N N . TRP A 1 277 ? 2.165 -26.018 -43.548 1.00 53.72 277 TRP A N 1
ATOM 2020 C CA . TRP A 1 277 ? 2.530 -26.670 -44.803 1.00 53.72 277 TRP A CA 1
ATOM 2021 C C . TRP A 1 277 ? 1.568 -26.361 -45.969 1.00 53.72 277 TRP A C 1
ATOM 2023 O O . TRP A 1 277 ? 2.052 -26.123 -47.068 1.00 53.72 277 TRP A O 1
ATOM 2033 N N . ASN A 1 278 ? 0.248 -26.259 -45.772 1.00 55.97 278 ASN A N 1
ATOM 2034 C CA . ASN A 1 278 ? -0.683 -25.845 -46.839 1.00 55.97 278 ASN A CA 1
ATOM 2035 C C . ASN A 1 278 ? -0.611 -24.343 -47.155 1.00 55.97 278 ASN A C 1
ATOM 2037 O O . ASN A 1 278 ? -0.794 -23.956 -48.305 1.00 55.97 278 ASN A O 1
ATOM 2041 N N . TYR A 1 279 ? -0.297 -23.497 -46.169 1.00 58.34 279 TYR A N 1
ATOM 2042 C CA . TYR A 1 279 ? -0.044 -22.069 -46.404 1.00 58.34 279 TYR A CA 1
ATOM 2043 C C . TYR A 1 279 ? 1.237 -21.850 -47.229 1.00 58.34 279 TYR A C 1
ATOM 2045 O O . TYR A 1 279 ? 1.274 -20.977 -48.093 1.00 58.34 279 TYR A O 1
ATOM 2053 N N . LEU A 1 280 ? 2.257 -22.691 -47.027 1.00 55.38 280 LEU A N 1
ATOM 2054 C CA . LEU A 1 280 ? 3.510 -22.679 -47.792 1.00 55.38 280 LEU A CA 1
ATOM 2055 C C . LEU A 1 280 ? 3.411 -23.359 -49.173 1.00 55.38 280 LEU A C 1
ATOM 2057 O O . LEU A 1 280 ? 4.181 -23.007 -50.062 1.00 55.38 280 LEU A O 1
ATOM 2061 N N . ASN A 1 281 ? 2.489 -24.312 -49.363 1.00 53.59 281 ASN A N 1
ATOM 2062 C CA . ASN A 1 281 ? 2.366 -25.117 -50.592 1.00 53.59 281 ASN A CA 1
ATOM 2063 C C . ASN A 1 281 ? 1.119 -24.812 -51.446 1.00 53.59 281 ASN A C 1
ATOM 2065 O O . ASN A 1 281 ? 0.935 -25.419 -52.502 1.00 53.59 281 ASN A O 1
ATOM 2069 N N . GLY A 1 282 ? 0.253 -23.889 -51.020 1.00 56.38 282 GLY A N 1
ATOM 2070 C CA . GLY A 1 282 ? -0.874 -23.415 -51.821 1.00 56.38 282 GLY A CA 1
ATOM 2071 C C . GLY A 1 282 ? -0.390 -22.645 -53.050 1.00 56.38 282 GLY A C 1
ATOM 2072 O O . GLY A 1 282 ? 0.452 -21.753 -52.944 1.00 56.38 282 GLY A O 1
ATOM 2073 N N . ALA A 1 283 ? -0.917 -22.978 -54.229 1.00 48.62 283 ALA A N 1
ATOM 2074 C CA . ALA A 1 283 ? -0.585 -22.310 -55.485 1.00 48.62 283 ALA A CA 1
ATOM 2075 C C . ALA A 1 283 ? -0.977 -20.818 -55.432 1.00 48.62 283 ALA A C 1
ATOM 2077 O O . ALA A 1 283 ? -2.104 -20.449 -55.748 1.00 48.62 283 ALA A O 1
ATOM 2078 N N . GLY A 1 284 ? -0.052 -19.961 -54.990 1.00 54.41 284 GLY A N 1
ATOM 2079 C CA . GLY A 1 284 ? -0.261 -18.514 -54.879 1.00 54.41 284 GLY A CA 1
ATOM 2080 C C . GLY A 1 284 ? 0.505 -17.833 -53.743 1.00 54.41 284 GLY A C 1
ATOM 2081 O O . GLY A 1 284 ? 0.798 -16.644 -53.847 1.00 54.41 284 GLY A O 1
ATOM 2082 N N . THR A 1 285 ? 0.904 -18.558 -52.696 1.00 51.25 285 THR A N 1
ATOM 2083 C CA . THR A 1 285 ? 1.716 -18.017 -51.594 1.00 51.25 285 THR A CA 1
ATOM 2084 C C . THR A 1 285 ? 3.203 -18.231 -51.887 1.00 51.25 285 THR A C 1
ATOM 2086 O O . THR A 1 285 ? 3.748 -19.327 -51.792 1.00 51.25 285 THR A O 1
ATOM 2089 N N . LEU A 1 286 ? 3.874 -17.156 -52.309 1.00 51.59 286 LEU A N 1
ATOM 2090 C CA . LEU A 1 286 ? 5.279 -17.123 -52.732 1.00 51.59 286 LEU A CA 1
ATOM 2091 C C . LEU A 1 286 ? 6.258 -17.242 -51.549 1.00 51.59 286 LEU A C 1
ATOM 2093 O O . LEU A 1 286 ? 6.997 -16.308 -51.259 1.00 51.59 286 LEU A O 1
ATOM 2097 N N . LEU A 1 287 ? 6.287 -18.393 -50.883 1.00 52.72 287 LEU A N 1
ATOM 2098 C CA . LEU A 1 287 ? 7.365 -18.764 -49.952 1.00 52.72 287 LEU A CA 1
ATOM 2099 C C . LEU A 1 287 ? 8.158 -19.999 -50.429 1.00 52.72 287 LEU A C 1
ATOM 2101 O O . LEU A 1 287 ? 9.119 -20.399 -49.784 1.00 52.72 287 LEU A O 1
ATOM 2105 N N . GLY A 1 288 ? 7.795 -20.571 -51.586 1.00 45.47 288 GLY A N 1
ATOM 2106 C CA . GLY A 1 288 ? 8.482 -21.702 -52.233 1.00 45.47 288 GLY A CA 1
ATOM 2107 C C . GLY A 1 288 ? 9.460 -21.328 -53.357 1.00 45.47 288 GLY A C 1
ATOM 2108 O O . GLY A 1 288 ? 9.984 -22.202 -54.038 1.00 45.47 288 GLY A O 1
ATOM 2109 N N . ALA A 1 289 ? 9.717 -20.041 -53.580 1.00 49.22 289 ALA A N 1
ATOM 2110 C CA . ALA A 1 289 ? 10.803 -19.576 -54.437 1.00 49.22 289 ALA A CA 1
ATOM 2111 C C . ALA A 1 289 ? 11.539 -18.473 -53.681 1.00 49.22 289 ALA A C 1
ATOM 2113 O O . ALA A 1 289 ? 10.879 -17.668 -53.023 1.00 49.22 289 ALA A O 1
ATOM 2114 N N . ALA A 1 290 ? 12.875 -18.468 -53.746 1.00 52.56 290 ALA A N 1
ATOM 2115 C CA . ALA A 1 290 ? 13.709 -17.502 -53.036 1.00 52.56 290 ALA A CA 1
ATOM 2116 C C . ALA A 1 290 ? 13.140 -16.081 -53.173 1.00 52.56 290 ALA A C 1
ATOM 2118 O O . ALA A 1 290 ? 12.638 -15.709 -54.238 1.00 52.56 290 ALA A O 1
ATOM 2119 N N . ALA A 1 291 ? 13.202 -15.287 -52.104 1.00 56.91 291 ALA A N 1
ATOM 2120 C CA . ALA A 1 291 ? 12.903 -13.866 -52.185 1.00 56.91 291 ALA A CA 1
ATOM 2121 C C . ALA A 1 291 ? 13.912 -13.224 -53.148 1.00 56.91 291 ALA A C 1
ATOM 2123 O O . ALA A 1 291 ? 15.052 -12.935 -52.794 1.00 56.91 291 ALA A O 1
ATOM 2124 N N . TYR A 1 292 ? 13.512 -13.088 -54.408 1.00 63.66 292 TYR A N 1
ATOM 2125 C CA . TYR A 1 292 ? 14.326 -12.468 -55.436 1.00 63.66 292 TYR A CA 1
ATOM 2126 C C . TYR A 1 292 ? 14.268 -10.949 -55.266 1.00 63.66 292 TYR A C 1
ATOM 2128 O O . TYR A 1 292 ? 13.171 -10.412 -55.061 1.00 63.66 292 TYR A O 1
ATOM 2136 N N . PRO A 1 293 ? 15.393 -10.231 -55.438 1.00 74.00 293 PRO A N 1
ATOM 2137 C CA . PRO A 1 293 ? 15.328 -8.822 -55.794 1.00 74.00 293 PRO A CA 1
ATOM 2138 C C . PRO A 1 293 ? 14.346 -8.646 -56.961 1.00 74.00 293 PRO A C 1
ATOM 2140 O O . PRO A 1 293 ? 14.246 -9.506 -57.844 1.00 74.00 293 PRO A O 1
ATOM 2143 N N . ARG A 1 294 ? 13.568 -7.565 -56.958 1.00 74.06 294 ARG A N 1
ATOM 2144 C CA . ARG A 1 294 ? 12.590 -7.300 -58.019 1.00 74.06 294 ARG A CA 1
ATOM 2145 C C . ARG A 1 294 ? 13.073 -6.158 -58.892 1.00 74.06 294 ARG A C 1
ATOM 2147 O O . ARG A 1 294 ? 13.708 -5.222 -58.414 1.00 74.06 294 ARG A O 1
ATOM 2154 N N . ARG A 1 295 ? 12.758 -6.244 -60.179 1.00 73.75 295 ARG A N 1
ATOM 2155 C CA . ARG A 1 295 ? 12.858 -5.110 -61.098 1.00 73.75 295 ARG A CA 1
ATOM 2156 C C . ARG A 1 295 ? 11.861 -4.025 -60.687 1.00 73.75 295 ARG A C 1
ATOM 2158 O O . ARG A 1 295 ? 10.890 -4.300 -59.981 1.00 73.75 295 ARG A O 1
ATOM 2165 N N . SER A 1 296 ? 12.061 -2.814 -61.195 1.00 72.12 296 SER A N 1
ATOM 2166 C CA . SER A 1 296 ? 11.143 -1.684 -60.996 1.00 72.12 296 SER A CA 1
ATOM 2167 C C . SER A 1 296 ? 9.721 -1.936 -61.523 1.00 72.12 296 SER A C 1
ATOM 2169 O O . SER A 1 296 ? 8.784 -1.312 -61.042 1.00 72.12 296 SER A O 1
ATOM 2171 N N . ASP A 1 297 ? 9.536 -2.876 -62.454 1.00 77.25 297 ASP A N 1
ATOM 2172 C CA . ASP A 1 297 ? 8.231 -3.324 -62.967 1.00 77.25 297 ASP A CA 1
ATOM 2173 C C . ASP A 1 297 ? 7.631 -4.516 -62.194 1.00 77.25 297 ASP A C 1
ATOM 2175 O O . ASP A 1 297 ? 6.608 -5.075 -62.585 1.00 77.25 297 ASP A O 1
ATOM 2179 N N . GLY A 1 298 ? 8.269 -4.941 -61.100 1.00 68.00 298 GLY A N 1
ATOM 2180 C CA . GLY A 1 298 ? 7.805 -6.040 -60.260 1.00 68.00 298 GLY A CA 1
ATOM 2181 C C . GLY A 1 298 ? 8.171 -7.441 -60.764 1.00 68.00 298 GLY A C 1
ATOM 2182 O O . GLY A 1 298 ? 7.867 -8.422 -60.075 1.00 68.00 298 GLY A O 1
ATOM 2183 N N . ALA A 1 299 ? 8.858 -7.593 -61.900 1.00 74.00 299 ALA A N 1
ATOM 2184 C CA . ALA A 1 299 ? 9.365 -8.897 -62.335 1.00 74.00 299 ALA A CA 1
ATOM 2185 C C . ALA A 1 299 ? 10.502 -9.411 -61.421 1.00 74.00 299 ALA A C 1
ATOM 2187 O O . ALA A 1 299 ? 11.211 -8.635 -60.778 1.00 74.00 299 ALA A O 1
ATOM 2188 N N . LYS A 1 300 ? 10.668 -10.739 -61.336 1.00 76.19 300 LYS A N 1
ATOM 2189 C CA . LYS A 1 300 ? 11.688 -11.400 -60.492 1.00 76.19 300 LYS A CA 1
ATOM 2190 C C . LYS A 1 300 ? 13.087 -11.267 -61.116 1.00 76.19 300 LYS A C 1
ATOM 2192 O O . LYS A 1 300 ? 13.216 -11.419 -62.329 1.00 76.19 300 LYS A O 1
ATOM 2197 N N . ILE A 1 301 ? 14.125 -11.052 -60.304 1.00 81.06 301 ILE A N 1
ATOM 2198 C CA . ILE A 1 301 ? 15.540 -11.088 -60.725 1.00 81.06 301 ILE A CA 1
ATOM 2199 C C . ILE A 1 301 ? 16.202 -12.353 -60.176 1.00 81.06 301 ILE A C 1
ATOM 2201 O O . ILE A 1 301 ? 16.226 -12.562 -58.969 1.00 81.06 301 ILE A O 1
ATOM 2205 N N . VAL A 1 302 ? 16.783 -13.181 -61.046 1.00 80.44 302 VAL A N 1
ATOM 2206 C CA . VAL A 1 302 ? 17.484 -14.412 -60.647 1.00 80.44 302 VAL A CA 1
ATOM 2207 C C . VAL A 1 302 ? 18.981 -14.267 -60.910 1.00 80.44 302 VAL A C 1
ATOM 2209 O O . VAL A 1 302 ? 19.384 -13.973 -62.035 1.00 80.44 302 VAL A O 1
ATOM 2212 N N . PHE A 1 303 ? 19.807 -14.517 -59.892 1.00 82.06 303 PHE A N 1
ATOM 2213 C CA . PHE A 1 303 ? 21.253 -14.655 -60.060 1.00 82.06 303 PHE A CA 1
ATOM 2214 C C . PHE A 1 303 ? 21.589 -16.099 -60.437 1.00 82.06 303 PHE A C 1
ATOM 2216 O O . PHE A 1 303 ? 21.617 -16.987 -59.587 1.00 82.06 303 PHE A O 1
ATOM 2223 N N . ASN A 1 304 ? 21.816 -16.343 -61.726 1.00 82.50 304 ASN A N 1
ATOM 2224 C CA . ASN A 1 304 ? 22.183 -17.665 -62.225 1.00 82.50 304 ASN A CA 1
ATOM 2225 C C . ASN A 1 304 ? 23.697 -17.874 -62.106 1.00 82.50 304 ASN A C 1
ATOM 2227 O O . ASN A 1 304 ? 24.472 -17.212 -62.795 1.00 82.50 304 ASN A O 1
ATOM 2231 N N . TRP A 1 305 ? 24.124 -18.821 -61.267 1.00 83.56 305 TRP A N 1
ATOM 2232 C CA . TRP A 1 305 ? 25.531 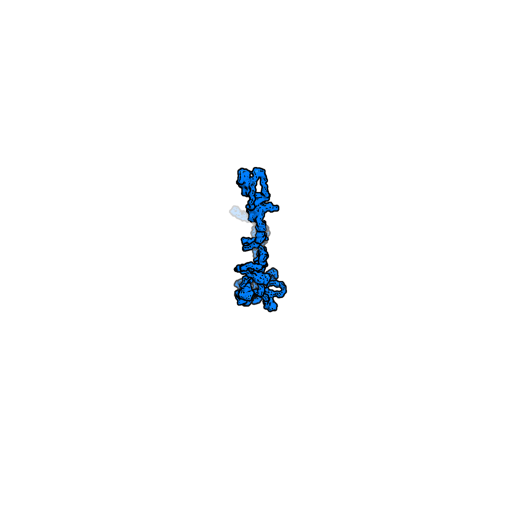-19.219 -61.155 1.00 83.56 305 TRP A CA 1
ATOM 2233 C C . TRP A 1 305 ? 25.910 -20.215 -62.266 1.00 83.56 305 TRP A C 1
ATOM 2235 O O . TRP A 1 305 ? 26.127 -21.401 -62.026 1.00 83.56 305 TRP A O 1
ATOM 2245 N N . SER A 1 306 ? 25.929 -19.739 -63.513 1.00 89.00 306 SER A N 1
ATOM 2246 C CA . SER A 1 306 ? 26.265 -20.535 -64.702 1.00 89.00 306 SER A CA 1
ATOM 2247 C C . SER A 1 306 ? 27.049 -19.700 -65.713 1.00 89.00 306 SER A C 1
ATOM 2249 O O . SER A 1 306 ? 26.637 -18.580 -66.019 1.00 89.00 306 SER A O 1
ATOM 2251 N N . GLY A 1 307 ? 28.136 -20.243 -66.265 1.00 85.25 307 GLY A N 1
ATOM 2252 C CA . GLY A 1 307 ? 28.909 -19.569 -67.310 1.00 85.25 307 GLY A CA 1
ATOM 2253 C C . GLY A 1 307 ? 28.104 -19.410 -68.602 1.00 85.25 307 GLY A C 1
ATOM 2254 O O . GLY A 1 307 ? 27.425 -20.341 -69.026 1.00 85.25 307 GLY A O 1
ATOM 2255 N N . GLN A 1 308 ? 28.185 -18.234 -69.222 1.00 88.56 308 GLN A N 1
ATOM 2256 C CA . GLN A 1 308 ? 27.574 -17.938 -70.520 1.00 88.56 308 GLN A CA 1
ATOM 2257 C C . GLN A 1 308 ? 28.682 -17.660 -71.543 1.00 88.56 308 GLN A C 1
ATOM 2259 O O . GLN A 1 308 ? 29.696 -17.050 -71.206 1.00 88.56 308 GLN A O 1
ATOM 2264 N N . GLY A 1 309 ? 28.510 -18.129 -72.780 1.00 86.00 309 GLY A N 1
ATOM 2265 C CA . GLY A 1 309 ? 29.423 -17.820 -73.883 1.00 86.00 309 GLY A CA 1
ATOM 2266 C C . GLY A 1 309 ? 29.095 -16.475 -74.540 1.00 86.00 309 GLY A C 1
ATOM 2267 O O . GLY A 1 309 ? 27.937 -16.067 -74.572 1.00 86.00 309 GLY A O 1
ATOM 2268 N N . GLY A 1 310 ? 30.105 -15.815 -75.114 1.00 85.75 310 GLY A N 1
ATOM 2269 C CA . GLY A 1 310 ? 29.949 -14.531 -75.809 1.00 85.75 310 GLY A CA 1
ATOM 2270 C C . GLY A 1 310 ? 29.904 -13.309 -74.882 1.00 85.75 310 GLY A C 1
ATOM 2271 O O . GLY A 1 310 ? 29.981 -13.424 -73.661 1.00 85.75 310 GLY A O 1
ATOM 2272 N N . GLN A 1 311 ? 29.814 -12.115 -75.476 1.00 84.62 311 GLN A N 1
ATOM 2273 C CA . GLN A 1 311 ? 29.657 -10.868 -74.726 1.00 84.62 311 GLN A CA 1
ATOM 2274 C C . GLN A 1 311 ? 28.175 -10.690 -74.360 1.00 84.62 311 GLN A C 1
ATOM 2276 O O . GLN A 1 311 ? 27.332 -10.730 -75.261 1.00 84.62 311 GLN A O 1
ATOM 2281 N N . PRO A 1 312 ? 27.825 -10.490 -73.077 1.00 88.56 312 PRO A N 1
ATOM 2282 C CA . PRO A 1 312 ? 26.438 -10.231 -72.709 1.00 88.56 312 PRO A CA 1
ATOM 2283 C C . PRO A 1 312 ? 25.961 -8.933 -73.373 1.00 88.56 312 PRO A C 1
ATOM 2285 O O . PRO A 1 312 ? 26.747 -8.012 -73.561 1.00 88.56 312 PRO A O 1
ATOM 2288 N N . THR A 1 313 ? 24.674 -8.823 -73.714 1.00 88.19 313 THR A N 1
ATOM 2289 C CA . THR A 1 313 ? 24.114 -7.580 -74.288 1.00 88.19 313 THR A CA 1
ATOM 2290 C C . THR A 1 313 ? 23.929 -6.480 -73.244 1.00 88.19 313 THR A C 1
ATOM 2292 O O . THR A 1 313 ? 23.741 -5.318 -73.588 1.00 88.19 313 THR A O 1
ATOM 2295 N N . TRP A 1 314 ? 23.957 -6.857 -71.967 1.00 88.06 314 TRP A N 1
ATOM 2296 C CA . TRP A 1 314 ? 23.741 -5.993 -70.818 1.00 88.06 314 TRP A CA 1
ATOM 2297 C C . TRP A 1 314 ? 24.620 -6.458 -69.662 1.00 88.06 314 TRP A C 1
ATOM 2299 O O . TRP A 1 314 ? 24.727 -7.658 -69.414 1.00 88.06 314 TRP A O 1
ATOM 2309 N N . LEU A 1 315 ? 25.217 -5.518 -68.939 1.00 88.00 315 LEU A N 1
ATOM 2310 C CA . LEU A 1 315 ? 26.026 -5.791 -67.757 1.00 88.00 315 LEU A CA 1
ATOM 2311 C C . LEU A 1 315 ? 25.357 -5.185 -66.523 1.00 88.00 315 LEU A C 1
ATOM 2313 O O . LEU A 1 315 ? 24.898 -4.048 -66.566 1.00 88.00 315 LEU A O 1
ATOM 2317 N N . TRP A 1 316 ? 25.310 -5.932 -65.424 1.00 87.75 316 TRP A N 1
ATOM 2318 C CA . TRP A 1 316 ? 24.836 -5.421 -64.140 1.00 87.75 316 TRP A CA 1
ATOM 2319 C C . TRP A 1 316 ? 26.018 -4.915 -63.314 1.00 87.75 316 TRP A C 1
ATOM 2321 O O . TRP A 1 316 ? 27.031 -5.605 -63.201 1.00 87.75 316 TRP A O 1
ATOM 2331 N N . GLY A 1 317 ? 25.898 -3.719 -62.749 1.00 86.75 317 GLY A N 1
ATOM 2332 C CA . GLY A 1 317 ? 26.940 -3.127 -61.914 1.00 86.75 317 GLY A CA 1
ATOM 2333 C C . GLY A 1 317 ? 26.501 -1.800 -61.311 1.00 86.75 317 GLY A C 1
ATOM 2334 O O . GLY A 1 317 ? 25.375 -1.364 -61.520 1.00 86.75 317 GLY A O 1
ATOM 2335 N N . GLY A 1 318 ? 27.392 -1.143 -60.581 1.00 88.62 318 GLY A N 1
ATOM 2336 C CA . GLY A 1 318 ? 27.130 0.143 -59.943 1.00 88.62 318 GLY A CA 1
ATOM 2337 C C . GLY A 1 318 ? 28.393 0.988 -59.875 1.00 88.62 318 GLY A C 1
ATOM 2338 O O . GLY A 1 318 ? 29.505 0.462 -59.929 1.00 88.62 318 GLY A O 1
ATOM 2339 N N . SER A 1 319 ? 28.222 2.305 -59.779 1.00 87.19 319 SER A N 1
ATOM 2340 C CA . SER A 1 319 ? 29.315 3.255 -59.525 1.00 87.19 319 SER A CA 1
ATOM 2341 C C . SER A 1 319 ? 29.554 3.504 -58.033 1.00 87.19 319 SER A C 1
ATOM 2343 O O . SER A 1 319 ? 30.543 4.131 -57.664 1.00 87.19 319 SER A O 1
ATOM 2345 N N . ASP A 1 320 ? 28.647 3.029 -57.183 1.00 84.75 320 ASP A N 1
ATOM 2346 C CA . ASP A 1 320 ? 28.729 3.076 -55.727 1.00 84.75 320 ASP A CA 1
ATOM 2347 C C . ASP A 1 320 ? 28.278 1.720 -55.150 1.00 84.75 320 ASP A C 1
ATOM 2349 O O . ASP A 1 320 ? 27.798 0.862 -55.885 1.00 84.75 320 ASP A O 1
ATOM 2353 N N . GLY A 1 321 ? 28.475 1.480 -53.851 1.00 83.19 321 GLY A N 1
ATOM 2354 C CA . GLY A 1 321 ? 28.136 0.197 -53.214 1.00 83.19 321 GLY A CA 1
ATOM 2355 C C . GLY A 1 321 ? 26.637 -0.044 -52.994 1.00 83.19 321 GLY A C 1
ATOM 2356 O O . GLY A 1 321 ? 26.284 -1.031 -52.353 1.00 83.19 321 GLY A O 1
ATOM 2357 N N . TYR A 1 322 ? 25.764 0.853 -53.463 1.00 81.56 322 TYR A N 1
ATOM 2358 C CA . TYR A 1 322 ? 24.345 0.882 -53.112 1.00 81.56 322 TYR A CA 1
ATOM 2359 C C . TYR A 1 322 ? 23.421 0.842 -54.340 1.00 81.56 322 TYR A C 1
ATOM 2361 O O . TYR A 1 322 ? 22.464 0.072 -54.383 1.00 81.56 322 TYR A O 1
ATOM 2369 N N . ASN A 1 323 ? 23.724 1.633 -55.364 1.00 85.62 323 ASN A N 1
ATOM 2370 C CA . ASN A 1 323 ? 22.963 1.784 -56.590 1.00 85.62 323 ASN A CA 1
ATOM 2371 C C . ASN A 1 323 ? 23.518 0.868 -57.677 1.00 85.62 323 ASN A C 1
ATOM 2373 O O . ASN A 1 323 ? 24.638 1.047 -58.159 1.00 85.62 323 ASN A O 1
ATOM 2377 N N . MET A 1 324 ? 22.694 -0.088 -58.098 1.00 88.44 324 MET A N 1
ATOM 2378 C CA . MET A 1 324 ? 23.045 -1.050 -59.136 1.00 88.44 324 MET A CA 1
ATOM 2379 C C . MET A 1 324 ? 22.109 -0.899 -60.331 1.00 88.44 324 MET A C 1
ATOM 2381 O O . MET A 1 324 ? 20.887 -0.976 -60.194 1.00 88.44 324 MET A O 1
ATOM 2385 N N . TYR A 1 325 ? 22.688 -0.721 -61.511 1.00 87.69 325 TYR A N 1
ATOM 2386 C CA . TYR A 1 325 ? 21.990 -0.506 -62.769 1.00 87.69 325 TYR A CA 1
ATOM 2387 C C . TYR A 1 325 ? 22.398 -1.545 -63.813 1.00 87.69 325 TYR A C 1
ATOM 2389 O O . TYR A 1 325 ? 23.345 -2.317 -63.652 1.00 87.69 325 TYR A O 1
ATOM 2397 N N . VAL A 1 326 ? 21.647 -1.556 -64.910 1.00 87.69 326 VAL A N 1
ATOM 2398 C CA . VAL A 1 326 ? 21.955 -2.342 -66.100 1.00 87.69 326 VAL A CA 1
ATOM 2399 C C . VAL A 1 326 ? 22.564 -1.409 -67.145 1.00 87.69 326 VAL A C 1
ATOM 2401 O O . VAL A 1 326 ? 21.928 -0.440 -67.553 1.00 87.69 326 VAL A O 1
ATOM 2404 N N . TYR A 1 327 ? 23.785 -1.701 -67.582 1.00 87.25 327 TYR A N 1
ATOM 2405 C CA . TYR A 1 327 ? 24.555 -0.906 -68.538 1.00 87.25 327 TYR A CA 1
ATOM 2406 C C . TYR A 1 327 ? 24.707 -1.626 -69.879 1.00 87.25 327 TYR A C 1
ATOM 2408 O O . TYR A 1 327 ? 24.831 -2.851 -69.929 1.00 87.25 327 TYR A O 1
ATOM 2416 N N . ASN A 1 328 ? 24.750 -0.861 -70.973 1.00 88.94 328 ASN A N 1
ATOM 2417 C CA . ASN A 1 328 ? 25.164 -1.383 -72.274 1.00 88.94 328 ASN A CA 1
ATOM 2418 C C . ASN A 1 328 ? 26.697 -1.567 -72.272 1.00 88.94 328 ASN A C 1
ATOM 2420 O O . ASN A 1 328 ? 27.413 -0.586 -72.053 1.00 88.94 328 ASN A O 1
ATOM 2424 N N . PRO A 1 329 ? 27.225 -2.775 -72.528 1.00 87.62 329 PRO A N 1
ATOM 2425 C CA . PRO A 1 329 ? 28.658 -3.035 -72.467 1.00 87.62 329 PRO A CA 1
ATOM 2426 C C . PRO A 1 329 ? 29.463 -2.358 -73.582 1.00 87.62 329 PRO A C 1
ATOM 2428 O O . PRO A 1 329 ? 30.680 -2.269 -73.456 1.00 87.62 329 PRO A O 1
ATOM 2431 N N . ALA A 1 330 ? 28.824 -1.808 -74.621 1.00 85.44 330 ALA A N 1
ATOM 2432 C CA . ALA A 1 330 ? 29.492 -0.921 -75.578 1.00 85.44 330 ALA A CA 1
ATOM 2433 C C . ALA A 1 330 ? 30.048 0.359 -74.918 1.00 85.44 330 ALA A C 1
ATOM 2435 O O . ALA A 1 330 ? 30.980 0.963 -75.441 1.00 85.44 330 ALA A O 1
ATOM 2436 N N . ASN A 1 331 ? 29.515 0.748 -73.753 1.00 78.75 331 ASN A N 1
ATOM 2437 C CA . ASN A 1 331 ? 29.969 1.911 -72.987 1.00 78.75 331 ASN A CA 1
ATOM 2438 C C . ASN A 1 331 ? 31.085 1.570 -71.982 1.00 78.75 331 ASN A C 1
ATOM 2440 O O . ASN A 1 331 ? 31.487 2.427 -71.197 1.00 78.75 331 ASN A O 1
ATOM 2444 N N . PHE A 1 332 ? 31.568 0.324 -71.957 1.00 83.62 332 PHE A N 1
ATOM 2445 C CA . PHE A 1 332 ? 32.617 -0.105 -71.040 1.00 83.62 332 PHE A CA 1
ATOM 2446 C C . PHE A 1 332 ? 34.004 0.137 -71.645 1.00 83.62 332 PHE A C 1
ATOM 2448 O O . PHE A 1 332 ? 34.420 -0.551 -72.576 1.00 83.62 332 PHE A O 1
ATOM 2455 N N . SER A 1 333 ? 34.745 1.099 -71.094 1.00 82.25 333 SER A N 1
ATOM 2456 C CA . SER A 1 333 ? 36.147 1.340 -71.438 1.00 82.25 333 SER A CA 1
ATOM 2457 C C . SER A 1 333 ? 37.078 0.649 -70.440 1.00 82.25 333 SER A C 1
ATOM 2459 O O . SER A 1 333 ? 37.083 0.981 -69.253 1.00 82.25 333 SER A O 1
ATOM 2461 N N . VAL A 1 334 ? 37.908 -0.277 -70.917 1.00 82.94 334 VAL A N 1
ATOM 2462 C CA . VAL A 1 334 ? 38.970 -0.889 -70.107 1.00 82.94 334 VAL A CA 1
ATOM 2463 C C . VAL A 1 334 ? 40.180 0.044 -70.087 1.00 82.94 334 VAL A C 1
ATOM 2465 O O . VAL A 1 334 ? 40.817 0.241 -71.116 1.00 82.94 334 VAL A O 1
ATOM 2468 N N . ASN A 1 335 ? 40.519 0.596 -68.918 1.00 82.56 335 ASN A N 1
ATOM 2469 C CA . ASN A 1 335 ? 41.702 1.458 -68.770 1.00 82.56 335 ASN A CA 1
ATOM 2470 C C . ASN A 1 335 ? 43.016 0.707 -69.027 1.00 82.56 335 ASN A C 1
ATOM 2472 O O . ASN A 1 335 ? 43.946 1.263 -69.607 1.00 82.56 335 ASN A O 1
ATOM 2476 N N . TRP A 1 336 ? 43.106 -0.550 -68.585 1.00 81.25 336 TRP A N 1
ATOM 2477 C CA . TRP A 1 336 ? 44.278 -1.389 -68.805 1.00 81.25 336 TRP A CA 1
ATOM 2478 C C . TRP A 1 336 ? 43.877 -2.857 -68.944 1.00 81.25 336 TRP A C 1
ATOM 2480 O O . TRP A 1 336 ? 43.126 -3.379 -68.120 1.00 81.25 336 TRP A O 1
ATOM 2490 N N . ALA A 1 337 ? 44.374 -3.515 -69.990 1.00 84.06 337 ALA A N 1
ATOM 2491 C CA . ALA A 1 337 ? 44.170 -4.937 -70.233 1.00 84.06 337 ALA A CA 1
ATOM 2492 C C . ALA A 1 337 ? 45.517 -5.663 -70.144 1.00 84.06 337 ALA A C 1
ATOM 2494 O O . ALA A 1 337 ? 46.476 -5.273 -70.805 1.00 84.06 337 ALA A O 1
ATOM 2495 N N . ASN A 1 338 ? 45.580 -6.742 -69.359 1.00 82.94 338 ASN A N 1
ATOM 2496 C CA . ASN A 1 338 ? 46.802 -7.540 -69.194 1.00 82.94 338 ASN A CA 1
ATOM 2497 C C . ASN A 1 338 ? 47.178 -8.317 -70.475 1.00 82.94 338 ASN A C 1
ATOM 2499 O O . ASN A 1 338 ? 48.329 -8.677 -70.689 1.00 82.94 338 ASN A O 1
ATOM 2503 N N . SER A 1 339 ? 46.193 -8.585 -71.334 1.00 81.56 339 SER A N 1
ATOM 2504 C CA . SER A 1 339 ? 46.385 -9.121 -72.682 1.00 81.56 339 SER A CA 1
ATOM 2505 C C . SER A 1 339 ? 45.200 -8.720 -73.562 1.00 81.56 339 SER A C 1
ATOM 2507 O O . SER A 1 339 ? 44.080 -8.581 -73.069 1.00 81.56 339 SER A O 1
ATOM 2509 N N . ALA A 1 340 ? 45.443 -8.537 -74.856 1.00 80.75 340 ALA A N 1
ATOM 2510 C CA . ALA A 1 340 ? 44.415 -8.378 -75.878 1.00 80.75 340 ALA A CA 1
ATOM 2511 C C . ALA A 1 340 ? 44.728 -9.359 -77.013 1.00 80.75 340 ALA A C 1
ATOM 2513 O O . ALA A 1 340 ? 45.892 -9.507 -77.379 1.00 80.75 340 ALA A O 1
ATOM 2514 N N . GLY A 1 341 ? 43.710 -10.036 -77.554 1.00 80.00 341 GLY A N 1
ATOM 2515 C CA . GLY A 1 341 ? 43.913 -11.022 -78.625 1.00 80.00 341 GLY A CA 1
ATOM 2516 C C . GLY A 1 341 ? 44.488 -10.397 -79.900 1.00 80.00 341 GLY A C 1
ATOM 2517 O O . GLY A 1 341 ? 45.409 -10.940 -80.502 1.00 80.00 341 GLY A O 1
ATOM 2518 N N . ASN A 1 342 ? 43.991 -9.219 -80.275 1.00 78.56 342 ASN A N 1
ATOM 2519 C CA . ASN A 1 342 ? 44.500 -8.411 -81.376 1.00 78.56 342 ASN A CA 1
ATOM 2520 C C . ASN A 1 342 ? 44.295 -6.922 -81.066 1.00 78.56 342 ASN A C 1
ATOM 2522 O O . ASN A 1 342 ? 43.279 -6.534 -80.492 1.00 78.56 342 ASN A O 1
ATOM 2526 N N . ALA A 1 343 ? 45.250 -6.085 -81.471 1.00 78.75 343 ALA A N 1
ATOM 2527 C CA . ALA A 1 343 ? 45.121 -4.632 -81.451 1.00 78.75 343 ALA A CA 1
ATOM 2528 C C . ALA A 1 343 ? 45.319 -4.112 -82.877 1.00 78.75 343 ALA A C 1
ATOM 2530 O O . ALA A 1 343 ? 46.390 -4.270 -83.457 1.00 78.75 343 ALA A O 1
ATOM 2531 N N . ASN A 1 344 ? 44.281 -3.507 -83.457 1.00 76.31 344 ASN A N 1
ATOM 2532 C CA . ASN A 1 344 ? 44.344 -3.019 -84.839 1.00 76.31 344 ASN A CA 1
ATOM 2533 C C . ASN A 1 344 ? 45.158 -1.719 -84.981 1.00 76.31 344 ASN A C 1
ATOM 2535 O O . ASN A 1 344 ? 45.552 -1.361 -86.092 1.00 76.31 344 ASN A O 1
ATOM 2539 N N . THR A 1 345 ? 45.411 -1.010 -83.877 1.00 79.81 345 THR A N 1
ATOM 2540 C CA . THR A 1 345 ? 46.228 0.206 -83.843 1.00 79.81 345 THR A CA 1
ATOM 2541 C C . THR A 1 345 ? 47.192 0.180 -82.655 1.00 79.81 345 THR A C 1
ATOM 2543 O O . THR A 1 345 ? 46.850 -0.301 -81.576 1.00 79.81 345 THR A O 1
ATOM 2546 N N . VAL A 1 346 ? 48.407 0.706 -82.841 1.00 80.44 346 VAL A N 1
ATOM 2547 C CA . VAL A 1 346 ? 49.401 0.921 -81.772 1.00 80.44 346 VAL A CA 1
ATOM 2548 C C . VAL A 1 346 ? 49.658 2.420 -81.683 1.00 80.44 346 VAL A C 1
ATOM 2550 O O . VAL A 1 346 ? 50.113 3.023 -82.651 1.00 80.44 346 VAL A O 1
ATOM 2553 N N . GLY A 1 347 ? 49.304 3.054 -80.560 1.00 79.38 347 GLY A N 1
ATOM 2554 C CA . GLY A 1 347 ? 49.438 4.513 -80.407 1.00 79.38 347 GLY A CA 1
ATOM 2555 C C . GLY A 1 347 ? 48.642 5.322 -81.444 1.00 79.38 347 GLY A C 1
ATOM 2556 O O . GLY A 1 347 ? 49.068 6.399 -81.847 1.00 79.38 347 GLY A O 1
ATOM 2557 N N . GLY A 1 348 ? 47.519 4.776 -81.927 1.00 82.12 348 GLY A N 1
ATOM 2558 C CA . GLY A 1 348 ? 46.697 5.384 -82.979 1.00 82.12 348 GLY A CA 1
ATOM 2559 C C . GLY A 1 348 ? 47.185 5.134 -84.411 1.00 82.12 348 GLY A C 1
ATOM 2560 O O . GLY A 1 348 ? 46.507 5.537 -85.351 1.00 82.12 348 GLY A O 1
ATOM 2561 N N . TRP A 1 349 ? 48.315 4.447 -84.609 1.00 86.25 349 TRP A N 1
ATOM 2562 C CA . TRP A 1 349 ? 48.823 4.121 -85.942 1.00 86.25 349 TRP A CA 1
ATOM 2563 C C . TRP A 1 349 ? 48.302 2.757 -86.379 1.00 86.25 349 TRP A C 1
ATOM 2565 O O . TRP A 1 349 ? 48.425 1.772 -85.648 1.00 86.25 349 TRP A O 1
ATOM 2575 N N . SER A 1 350 ? 47.721 2.695 -87.577 1.00 88.25 350 SER A N 1
ATOM 2576 C CA . SER A 1 350 ? 47.328 1.423 -88.182 1.00 88.25 350 SER A CA 1
ATOM 2577 C C . SER A 1 350 ? 48.557 0.652 -88.669 1.00 88.25 350 SER A C 1
ATOM 2579 O O . SER A 1 350 ? 49.609 1.239 -88.936 1.00 88.25 350 SER A O 1
ATOM 2581 N N . GLN A 1 351 ? 48.416 -0.662 -88.846 1.00 87.00 351 GLN A N 1
ATOM 2582 C CA . GLN A 1 351 ? 49.466 -1.487 -89.450 1.00 87.00 351 GLN A CA 1
ATOM 2583 C C . GLN A 1 351 ? 49.894 -0.953 -90.828 1.00 87.00 351 GLN A C 1
ATOM 2585 O O . GLN A 1 351 ? 51.087 -0.926 -91.124 1.00 87.00 351 GLN A O 1
ATOM 2590 N N . ALA A 1 352 ? 48.937 -0.469 -91.629 1.00 86.81 352 ALA A N 1
ATOM 2591 C CA . ALA A 1 352 ? 49.213 0.159 -92.919 1.00 86.81 352 ALA A CA 1
ATOM 2592 C C . ALA A 1 352 ? 50.070 1.424 -92.750 1.00 86.81 352 ALA A C 1
ATOM 2594 O O . ALA A 1 352 ? 51.103 1.561 -93.393 1.00 86.81 352 ALA A O 1
ATOM 2595 N N . THR A 1 353 ? 49.715 2.291 -91.797 1.00 88.88 353 THR A N 1
ATOM 2596 C CA . THR A 1 353 ? 50.471 3.518 -91.503 1.00 88.88 353 THR A CA 1
ATOM 2597 C C . THR A 1 353 ? 51.909 3.221 -91.074 1.00 88.88 353 THR A C 1
ATOM 2599 O O . THR A 1 353 ? 52.834 3.908 -91.499 1.00 88.88 353 THR A O 1
ATOM 2602 N N . ILE A 1 354 ? 52.123 2.196 -90.244 1.00 88.94 354 ILE A N 1
ATOM 2603 C CA . ILE A 1 354 ? 53.471 1.796 -89.812 1.00 88.94 354 ILE A CA 1
ATOM 2604 C C . ILE A 1 354 ? 54.277 1.256 -91.000 1.00 88.94 354 ILE A C 1
ATOM 2606 O O . ILE A 1 354 ? 55.435 1.640 -91.169 1.00 88.94 354 ILE A O 1
ATOM 2610 N N . ALA A 1 355 ? 53.674 0.398 -91.827 1.00 88.12 355 ALA A N 1
ATOM 2611 C CA . ALA A 1 355 ? 54.323 -0.157 -93.012 1.00 88.12 355 ALA A CA 1
ATOM 2612 C C . ALA A 1 355 ? 54.726 0.942 -94.007 1.00 88.12 355 ALA A C 1
ATOM 2614 O O . ALA A 1 355 ? 55.867 0.971 -94.466 1.00 88.12 355 ALA A O 1
ATOM 2615 N N . ASP A 1 356 ? 53.839 1.904 -94.259 1.00 90.31 356 ASP A N 1
ATOM 2616 C CA . ASP A 1 356 ? 54.131 3.050 -95.118 1.00 90.31 356 ASP A CA 1
ATOM 2617 C C . ASP A 1 356 ? 55.308 3.866 -94.579 1.00 90.31 356 ASP A C 1
ATOM 2619 O O . ASP A 1 356 ? 56.229 4.205 -95.320 1.00 90.31 356 ASP A O 1
ATOM 2623 N N . GLN A 1 357 ? 55.329 4.135 -93.273 1.00 91.12 357 GLN A N 1
ATOM 2624 C CA . GLN A 1 357 ? 56.407 4.889 -92.630 1.00 91.12 357 GLN A CA 1
ATOM 2625 C C . GLN A 1 357 ? 57.756 4.166 -92.685 1.00 91.12 357 GLN A C 1
ATOM 2627 O O . GLN A 1 357 ? 58.792 4.825 -92.763 1.00 91.12 357 GLN A O 1
ATOM 2632 N N . LEU A 1 358 ? 57.776 2.830 -92.675 1.00 90.88 358 LEU A N 1
ATOM 2633 C CA . LEU A 1 358 ? 59.002 2.054 -92.887 1.00 90.88 358 LEU A CA 1
ATOM 2634 C C . LEU A 1 358 ? 59.519 2.195 -94.323 1.00 90.88 358 LEU A C 1
ATOM 2636 O O . LEU A 1 358 ? 60.725 2.333 -94.521 1.00 90.88 358 LEU A O 1
ATOM 2640 N N . ASN A 1 359 ? 58.623 2.244 -95.309 1.00 93.44 359 ASN A N 1
ATOM 2641 C CA . ASN A 1 359 ? 58.995 2.335 -96.722 1.00 93.44 359 ASN A CA 1
ATOM 2642 C C . ASN A 1 359 ? 59.628 3.679 -97.128 1.00 93.44 359 ASN A C 1
ATOM 2644 O O . ASN A 1 359 ? 60.253 3.775 -98.188 1.00 93.44 359 ASN A O 1
ATOM 2648 N N . TRP A 1 360 ? 59.501 4.709 -96.288 1.00 93.69 360 TRP A N 1
ATOM 2649 C CA . TRP A 1 360 ? 60.127 6.022 -96.479 1.00 93.69 360 TRP A CA 1
ATOM 2650 C C . TRP A 1 360 ? 61.438 6.212 -95.708 1.00 93.69 360 TRP A C 1
ATOM 2652 O O . TRP A 1 360 ? 62.081 7.253 -95.837 1.00 93.69 360 TRP A O 1
ATOM 2662 N N . ARG A 1 361 ? 61.866 5.225 -94.915 1.00 93.00 361 ARG A N 1
ATOM 2663 C CA . ARG A 1 361 ? 63.132 5.283 -94.173 1.00 93.00 361 ARG A CA 1
ATOM 2664 C C . ARG A 1 361 ? 64.276 4.710 -95.003 1.00 93.00 361 ARG A C 1
ATOM 2666 O O . ARG A 1 361 ? 64.073 3.848 -95.854 1.00 93.00 361 ARG A O 1
ATOM 2673 N N . VAL A 1 362 ? 65.495 5.168 -94.721 1.00 93.25 362 VAL A N 1
ATOM 2674 C CA . VAL A 1 362 ? 66.708 4.529 -95.248 1.00 93.25 362 VAL A CA 1
ATOM 2675 C C . VAL A 1 362 ? 66.813 3.140 -94.630 1.00 93.25 362 VAL A C 1
ATOM 2677 O O . VAL A 1 362 ? 66.880 3.024 -93.407 1.00 93.25 362 VAL A O 1
ATOM 2680 N N . SER A 1 363 ? 66.815 2.100 -95.458 1.00 93.38 363 SER A N 1
ATOM 2681 C CA . SER A 1 363 ? 66.919 0.714 -94.992 1.00 93.38 363 SER A CA 1
ATOM 2682 C C . SER A 1 363 ? 68.274 0.077 -95.290 1.00 93.38 363 SER A C 1
ATOM 2684 O O . SER A 1 363 ? 68.584 -0.966 -94.726 1.00 93.38 363 SER A O 1
ATOM 2686 N N . ASP A 1 364 ? 69.081 0.679 -96.166 1.00 94.25 364 ASP A N 1
ATOM 2687 C CA . ASP A 1 364 ? 70.416 0.185 -96.512 1.00 94.25 364 ASP A CA 1
ATOM 2688 C C . ASP A 1 364 ? 71.331 1.349 -96.933 1.00 94.25 364 ASP A C 1
ATOM 2690 O O . ASP A 1 364 ? 70.864 2.351 -97.485 1.00 94.25 364 ASP A O 1
ATOM 2694 N N . THR A 1 365 ? 72.634 1.226 -96.671 1.00 91.62 365 THR A N 1
ATOM 2695 C CA . THR A 1 365 ? 73.674 2.171 -97.097 1.00 91.62 365 THR A CA 1
ATOM 2696 C C . THR A 1 365 ? 74.904 1.410 -97.585 1.00 91.62 365 THR A C 1
ATOM 2698 O O . THR A 1 365 ? 75.361 0.454 -96.961 1.00 91.62 365 THR A O 1
ATOM 2701 N N . ARG A 1 366 ? 75.451 1.802 -98.740 1.00 91.00 366 ARG A N 1
ATOM 2702 C CA . ARG A 1 366 ? 76.579 1.098 -99.374 1.00 91.00 366 ARG A CA 1
ATOM 2703 C C . ARG A 1 366 ? 77.484 2.059 -100.129 1.00 91.00 366 ARG A C 1
ATOM 2705 O O . ARG A 1 366 ? 77.039 3.100 -100.592 1.00 91.00 366 ARG A O 1
ATOM 2712 N N . PHE A 1 367 ? 78.743 1.675 -100.316 1.00 88.88 367 PHE A N 1
ATOM 2713 C CA . PHE A 1 367 ? 79.644 2.342 -101.259 1.00 88.88 367 PHE A CA 1
ATOM 2714 C C . PHE A 1 367 ? 79.583 1.641 -102.620 1.00 88.88 367 PHE A C 1
ATOM 2716 O O . PHE A 1 367 ? 80.035 0.498 -102.752 1.00 88.88 367 PHE A O 1
ATOM 2723 N N . ALA A 1 368 ? 79.047 2.326 -103.627 1.00 84.25 368 ALA A N 1
ATOM 2724 C CA . ALA A 1 368 ? 78.834 1.801 -104.974 1.00 84.25 368 ALA A CA 1
ATOM 2725 C C . ALA A 1 368 ? 79.330 2.784 -106.049 1.00 84.25 368 ALA A C 1
ATOM 2727 O O . ALA A 1 368 ? 79.580 3.956 -105.776 1.00 84.25 368 ALA A O 1
ATOM 2728 N N . GLY A 1 369 ? 79.524 2.275 -107.270 1.00 77.19 369 GLY A N 1
ATOM 2729 C CA . GLY A 1 369 ? 80.317 2.950 -108.301 1.00 77.19 369 GLY A CA 1
ATOM 2730 C C . GLY A 1 369 ? 81.808 2.881 -107.965 1.00 77.19 369 GLY A C 1
ATOM 2731 O O . GLY A 1 369 ? 82.195 3.083 -106.819 1.00 77.19 369 GLY A O 1
ATOM 2732 N N . TYR A 1 370 ? 82.647 2.536 -108.937 1.00 82.88 370 TYR A N 1
ATOM 2733 C CA . TYR A 1 370 ? 84.098 2.521 -108.772 1.00 82.88 370 TYR A CA 1
ATOM 2734 C C . TYR A 1 370 ? 84.703 3.404 -109.845 1.00 82.88 370 TYR A C 1
ATOM 2736 O O . TYR A 1 370 ? 84.496 3.163 -111.033 1.00 82.88 370 TYR A O 1
ATOM 2744 N N . ILE A 1 371 ? 85.419 4.431 -109.408 1.00 79.06 371 ILE A N 1
ATOM 2745 C CA . ILE A 1 371 ? 86.175 5.298 -110.296 1.00 79.06 371 ILE A CA 1
ATOM 2746 C C . ILE A 1 371 ? 87.600 5.333 -109.770 1.00 79.06 371 ILE A C 1
ATOM 2748 O O . ILE A 1 371 ? 87.842 5.674 -108.607 1.00 79.06 371 ILE A O 1
ATOM 2752 N N . GLU A 1 372 ? 88.530 4.968 -110.638 1.00 81.69 372 GLU A N 1
ATOM 2753 C CA . GLU A 1 372 ? 89.950 4.971 -110.349 1.00 81.69 372 GLU A CA 1
ATOM 2754 C C . GLU A 1 372 ? 90.638 6.074 -111.140 1.00 81.69 372 GLU A C 1
ATOM 2756 O O . GLU A 1 372 ? 90.436 6.202 -112.348 1.00 81.69 372 GLU A O 1
ATOM 2761 N N . HIS A 1 373 ? 91.484 6.841 -110.457 1.00 76.19 373 HIS A N 1
ATOM 2762 C CA . HIS A 1 373 ? 92.330 7.829 -111.105 1.00 76.19 373 HIS A CA 1
ATOM 2763 C C . HIS A 1 373 ? 93.787 7.690 -110.652 1.00 76.19 373 HIS A C 1
ATOM 2765 O O . HIS A 1 373 ? 94.057 7.727 -109.445 1.00 76.19 373 HIS A O 1
ATOM 2771 N N . PRO A 1 374 ? 94.742 7.564 -111.592 1.00 75.38 374 PRO A N 1
ATOM 2772 C CA . PRO A 1 374 ? 96.159 7.639 -111.271 1.00 75.38 374 PRO A CA 1
ATOM 2773 C C . PRO A 1 374 ? 96.558 9.089 -110.953 1.00 75.38 374 PRO A C 1
ATOM 2775 O O . PRO A 1 374 ? 96.205 10.021 -111.677 1.00 75.38 374 PRO A O 1
ATOM 2778 N N . SER A 1 375 ? 97.332 9.279 -109.886 1.00 73.00 375 SER A N 1
ATOM 2779 C CA . SER A 1 375 ? 97.930 10.563 -109.506 1.00 73.00 375 SER A CA 1
ATOM 2780 C C . SER A 1 375 ? 98.919 11.035 -110.570 1.00 73.00 375 SER A C 1
ATOM 2782 O O . SER A 1 375 ? 99.674 10.229 -111.109 1.00 73.00 375 SER A O 1
ATOM 2784 N N . THR A 1 376 ? 98.952 12.333 -110.873 1.00 70.44 376 THR A N 1
ATOM 2785 C CA . THR A 1 376 ? 99.935 12.903 -111.810 1.00 70.44 376 THR A CA 1
ATOM 2786 C C . THR A 1 376 ? 101.248 13.226 -111.090 1.00 70.44 376 THR A C 1
ATOM 2788 O O . THR A 1 376 ? 101.246 13.600 -109.921 1.00 70.44 376 THR A O 1
ATOM 2791 N N . THR A 1 377 ? 102.388 13.100 -111.783 1.00 67.81 377 THR A N 1
ATOM 2792 C CA . THR A 1 377 ? 103.737 13.227 -111.190 1.00 67.81 377 THR A CA 1
ATOM 2793 C C . THR A 1 377 ? 103.986 14.593 -110.529 1.00 67.81 377 THR A C 1
ATOM 2795 O O . THR A 1 377 ? 104.798 14.673 -109.612 1.00 67.81 377 THR A O 1
ATOM 2798 N N . LYS A 1 378 ? 103.277 15.658 -110.954 1.00 67.75 378 LYS A N 1
ATOM 2799 C CA . LYS A 1 378 ? 103.255 16.999 -110.326 1.00 67.75 378 LYS A CA 1
ATOM 2800 C C . LYS A 1 378 ? 101.945 17.762 -110.617 1.00 67.75 378 LYS A C 1
ATOM 2802 O O . LYS A 1 378 ? 101.967 18.782 -111.302 1.00 67.75 378 LYS A O 1
ATOM 2807 N N . GLY A 1 379 ? 100.804 17.281 -110.120 1.00 68.81 379 GLY A N 1
ATOM 2808 C CA . GLY A 1 379 ? 99.511 17.969 -110.267 1.00 68.81 379 GLY A CA 1
ATOM 2809 C C . GLY A 1 379 ? 98.514 17.649 -109.150 1.00 68.81 379 GLY A C 1
ATOM 2810 O O . GLY A 1 379 ? 98.728 16.735 -108.358 1.00 68.81 379 GLY A O 1
ATOM 2811 N N . VAL A 1 380 ? 97.423 18.418 -109.078 1.00 71.19 380 VAL A N 1
ATOM 2812 C CA . VAL A 1 380 ? 96.304 18.187 -108.149 1.00 71.19 380 VAL A CA 1
ATOM 2813 C C . VAL A 1 380 ? 95.170 17.516 -108.917 1.00 71.19 380 VAL A C 1
ATOM 2815 O O . VAL A 1 380 ? 94.733 18.035 -109.942 1.00 71.19 380 VAL A O 1
ATOM 2818 N N . TRP A 1 381 ? 94.679 16.381 -108.419 1.00 74.62 381 TRP A N 1
ATOM 2819 C CA . TRP A 1 381 ? 93.430 15.782 -108.887 1.00 74.62 381 TRP A CA 1
ATOM 2820 C C . TRP A 1 381 ? 92.311 16.087 -107.890 1.00 74.62 381 TRP A C 1
ATOM 2822 O O . TRP A 1 381 ? 92.508 15.983 -106.680 1.00 74.62 381 TRP A O 1
ATOM 2832 N N . GLN A 1 382 ? 91.144 16.474 -108.401 1.00 77.44 382 GLN A N 1
ATOM 2833 C CA . GLN A 1 382 ? 89.952 16.750 -107.605 1.00 77.44 382 GLN A CA 1
ATOM 2834 C C . GLN A 1 382 ? 88.820 15.856 -108.097 1.00 77.44 382 GLN A C 1
ATOM 2836 O O . GLN A 1 382 ? 88.453 15.916 -109.269 1.00 77.44 382 GLN A O 1
ATOM 2841 N N . GLN A 1 383 ? 88.260 15.049 -107.196 1.00 78.88 383 GLN A N 1
ATOM 2842 C CA . GLN A 1 383 ? 87.005 14.353 -107.456 1.00 78.88 383 GLN A CA 1
ATOM 2843 C C . GLN A 1 383 ? 85.824 15.260 -107.143 1.00 78.88 383 GLN A C 1
ATOM 2845 O O . GLN A 1 383 ? 85.896 16.069 -106.214 1.00 78.88 383 GLN A O 1
ATOM 2850 N N . SER A 1 384 ? 84.712 15.079 -107.859 1.00 76.62 384 SER A N 1
ATOM 2851 C CA . SER A 1 384 ? 83.442 15.705 -107.488 1.00 76.62 384 SER A CA 1
ATOM 2852 C C . SER A 1 384 ? 83.092 15.408 -106.025 1.00 76.62 384 SER A C 1
ATOM 2854 O O . SER A 1 384 ? 83.251 14.279 -105.546 1.00 76.62 384 SER A O 1
ATOM 2856 N N . SER A 1 385 ? 82.597 16.424 -105.315 1.00 75.88 385 SER A N 1
ATOM 2857 C CA . SER A 1 385 ? 82.107 16.279 -103.943 1.00 75.88 385 SER A CA 1
ATOM 2858 C C . SER A 1 385 ? 81.057 15.164 -103.865 1.00 75.88 385 SER A C 1
ATOM 2860 O O . SER A 1 385 ? 80.204 15.049 -104.743 1.00 75.88 385 SER A O 1
ATOM 2862 N N . GLY A 1 386 ? 81.137 14.319 -102.832 1.00 77.38 386 GLY A N 1
ATOM 2863 C CA . GLY A 1 386 ? 80.234 13.173 -102.651 1.00 77.38 386 GLY A CA 1
ATOM 2864 C C . GLY A 1 386 ? 80.834 11.805 -102.994 1.00 77.38 386 GLY A C 1
ATOM 2865 O O . GLY A 1 386 ? 80.147 10.800 -102.853 1.00 77.38 386 GLY A O 1
ATOM 2866 N N . TYR A 1 387 ? 82.106 11.730 -103.389 1.00 86.44 387 TYR A N 1
ATOM 2867 C CA . TYR A 1 387 ? 82.862 10.474 -103.452 1.00 86.44 387 TYR A CA 1
ATOM 2868 C C . TYR A 1 387 ? 83.865 10.399 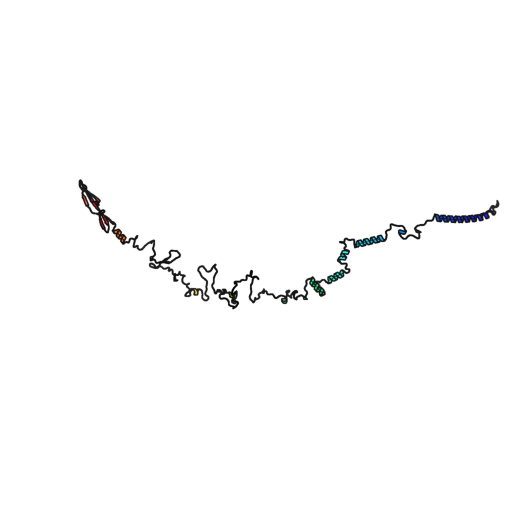-102.304 1.00 86.44 387 TYR A C 1
ATOM 2870 O O . TYR A 1 387 ? 84.452 11.407 -101.912 1.00 86.44 387 TYR A O 1
ATOM 2878 N N . VAL A 1 388 ? 84.088 9.193 -101.785 1.00 86.50 388 VAL A N 1
ATOM 2879 C CA . VAL A 1 388 ? 85.110 8.938 -100.765 1.00 86.50 388 VAL A CA 1
ATOM 2880 C C . VAL A 1 388 ? 86.201 8.037 -101.319 1.00 86.50 388 VAL A C 1
ATOM 2882 O O . VAL A 1 388 ? 85.943 7.161 -102.149 1.00 86.50 388 VAL A O 1
ATOM 2885 N N . VAL A 1 389 ? 87.431 8.239 -100.852 1.00 86.88 389 VAL A N 1
ATOM 2886 C CA . VAL A 1 389 ? 88.547 7.340 -101.155 1.00 86.88 389 VAL A CA 1
ATOM 2887 C C . VAL A 1 389 ? 88.335 6.037 -100.391 1.00 86.88 389 VAL A C 1
ATOM 2889 O O . VAL A 1 389 ? 88.166 6.036 -99.177 1.00 86.88 389 VAL A O 1
ATOM 2892 N N . THR A 1 390 ? 88.335 4.926 -101.118 1.00 87.81 390 THR A N 1
ATOM 2893 C CA . THR A 1 390 ? 88.134 3.570 -100.580 1.00 87.81 390 THR A CA 1
ATOM 2894 C C . THR A 1 390 ? 89.353 2.672 -100.752 1.00 87.81 390 THR A C 1
ATOM 2896 O O . THR A 1 390 ? 89.406 1.591 -100.175 1.00 87.81 390 THR A O 1
ATOM 2899 N N . GLY A 1 391 ? 90.346 3.112 -101.523 1.00 87.06 391 GLY A N 1
ATOM 2900 C CA . GLY A 1 391 ? 91.598 2.398 -101.704 1.00 87.06 391 GLY A CA 1
ATOM 2901 C C . GLY A 1 391 ? 92.673 3.315 -102.262 1.00 87.06 391 GLY A C 1
ATOM 2902 O O . GLY A 1 391 ? 92.382 4.225 -103.038 1.00 87.06 391 GLY A O 1
ATOM 2903 N N . ILE A 1 392 ? 93.911 3.066 -101.855 1.00 87.44 392 ILE A N 1
ATOM 2904 C CA . ILE A 1 392 ? 95.104 3.738 -102.363 1.00 87.44 392 ILE A CA 1
ATOM 2905 C C . ILE A 1 392 ? 96.113 2.644 -102.655 1.00 87.44 392 ILE A C 1
ATOM 2907 O O . ILE A 1 392 ? 96.396 1.821 -101.784 1.00 87.44 392 ILE A O 1
ATOM 2911 N N . TYR A 1 393 ? 96.654 2.622 -103.863 1.00 86.62 393 TYR A N 1
ATOM 2912 C CA . TYR A 1 393 ? 97.693 1.669 -104.218 1.00 86.62 393 TYR A CA 1
ATOM 2913 C C . TYR A 1 393 ? 98.684 2.284 -105.197 1.00 86.62 393 TYR A C 1
ATOM 2915 O O . TYR A 1 393 ? 98.394 3.266 -105.875 1.00 86.62 393 TYR A O 1
ATOM 2923 N N . ARG A 1 394 ? 99.902 1.751 -105.217 1.00 84.31 394 ARG A N 1
ATOM 2924 C CA . ARG A 1 394 ? 100.989 2.266 -106.049 1.00 84.31 394 ARG A CA 1
ATOM 2925 C C . ARG A 1 394 ? 100.860 1.689 -107.457 1.00 84.31 394 ARG A C 1
ATOM 2927 O O . ARG A 1 394 ? 100.754 0.475 -107.597 1.00 84.31 394 ARG A O 1
ATOM 2934 N N . VAL A 1 395 ? 100.855 2.545 -108.476 1.00 81.69 395 VAL A N 1
ATOM 2935 C CA . VAL A 1 395 ? 100.739 2.120 -109.886 1.00 81.69 395 VAL A CA 1
ATOM 2936 C C . VAL A 1 395 ? 102.122 1.965 -110.507 1.00 81.69 395 VAL A C 1
ATOM 2938 O O . VAL A 1 395 ? 102.359 1.043 -111.279 1.00 81.69 395 VAL A O 1
ATOM 2941 N N . ASP A 1 396 ? 103.049 2.849 -110.139 1.00 82.12 396 ASP A N 1
ATOM 2942 C CA . ASP A 1 396 ? 104.453 2.792 -110.537 1.00 82.12 396 ASP A CA 1
ATOM 2943 C C . ASP A 1 396 ? 105.355 3.474 -109.492 1.00 82.12 396 ASP A C 1
ATOM 2945 O O . ASP A 1 396 ? 104.928 3.798 -108.379 1.00 82.12 396 ASP A O 1
ATOM 2949 N N . ASN A 1 397 ? 106.634 3.667 -109.818 1.00 80.94 397 ASN A N 1
ATOM 2950 C CA . ASN A 1 397 ? 107.604 4.208 -108.872 1.00 80.94 397 ASN A CA 1
ATOM 2951 C C . ASN A 1 397 ? 107.266 5.626 -108.378 1.00 80.94 397 ASN A C 1
ATOM 2953 O O . ASN A 1 397 ? 107.621 5.929 -107.242 1.00 80.94 397 ASN A O 1
ATOM 2957 N N . ASP A 1 398 ? 106.513 6.433 -109.129 1.00 78.81 398 ASP A N 1
ATOM 2958 C CA . ASP A 1 398 ? 106.275 7.843 -108.790 1.00 78.81 398 ASP A CA 1
ATOM 2959 C C . ASP A 1 398 ? 104.783 8.208 -108.661 1.00 78.81 398 ASP A C 1
ATOM 2961 O O . ASP A 1 398 ? 104.455 9.353 -108.338 1.00 78.81 398 ASP A O 1
ATOM 2965 N N . ARG A 1 399 ? 103.855 7.263 -108.890 1.00 81.00 399 ARG A N 1
ATOM 2966 C CA . ARG A 1 399 ? 102.403 7.518 -108.894 1.00 81.00 399 ARG A CA 1
ATOM 2967 C C . ARG A 1 399 ? 101.600 6.515 -108.059 1.00 81.00 399 ARG A C 1
ATOM 2969 O O . ARG A 1 399 ? 101.829 5.304 -108.084 1.00 81.00 399 ARG A O 1
ATOM 2976 N N . TYR A 1 400 ? 100.579 7.035 -107.378 1.00 82.06 400 TYR A N 1
ATOM 2977 C CA . TYR A 1 400 ? 99.546 6.266 -106.674 1.00 82.06 400 TYR A CA 1
ATOM 2978 C C . TYR A 1 400 ? 98.205 6.399 -107.395 1.00 82.06 400 TYR A C 1
ATOM 2980 O O . TYR A 1 400 ? 97.893 7.477 -107.889 1.00 82.06 400 TYR A O 1
ATOM 2988 N N . ALA A 1 401 ? 97.404 5.340 -107.438 1.00 84.62 401 ALA A N 1
ATOM 2989 C CA . ALA A 1 401 ? 96.004 5.399 -107.831 1.00 84.62 401 ALA A CA 1
ATOM 2990 C C . ALA A 1 401 ? 95.123 5.489 -106.589 1.00 84.62 401 ALA A C 1
ATOM 2992 O O . ALA A 1 401 ? 95.366 4.821 -105.580 1.00 84.62 401 ALA A O 1
ATOM 2993 N N . PHE A 1 402 ? 94.079 6.306 -106.694 1.00 85.88 402 PHE A N 1
ATOM 2994 C CA . PHE A 1 402 ? 93.047 6.446 -105.677 1.00 85.88 402 PHE A CA 1
ATOM 2995 C C . PHE A 1 402 ? 91.748 5.858 -106.224 1.00 85.88 402 PHE A C 1
ATOM 2997 O O . PHE A 1 402 ? 91.185 6.356 -107.200 1.00 85.88 402 PHE A O 1
ATOM 3004 N N . GLY A 1 403 ? 91.274 4.782 -105.598 1.00 87.25 403 GLY A N 1
ATOM 3005 C CA . GLY A 1 403 ? 89.979 4.183 -105.892 1.00 87.25 403 GLY A CA 1
ATOM 3006 C C . GLY A 1 403 ? 88.900 4.876 -105.075 1.00 87.25 403 GLY A C 1
ATOM 3007 O O . GLY A 1 403 ? 88.872 4.753 -103.848 1.00 87.25 403 GLY A O 1
ATOM 3008 N N . THR A 1 404 ? 88.000 5.597 -105.735 1.00 88.56 404 THR A N 1
ATOM 3009 C CA . THR A 1 404 ? 86.891 6.294 -105.073 1.00 88.56 404 THR A CA 1
ATOM 3010 C C . THR A 1 404 ? 85.556 5.605 -105.334 1.00 88.56 404 THR A C 1
ATOM 3012 O O . THR A 1 404 ? 85.353 4.993 -106.386 1.00 88.56 404 THR A O 1
ATOM 3015 N N . ARG A 1 405 ? 84.643 5.679 -104.360 1.00 89.88 405 ARG A N 1
ATOM 3016 C CA . ARG A 1 405 ? 83.266 5.172 -104.478 1.00 89.88 405 ARG A CA 1
ATOM 3017 C C . ARG A 1 405 ? 82.263 6.192 -103.962 1.00 89.88 405 ARG A C 1
ATOM 3019 O O . ARG A 1 405 ? 82.584 6.980 -103.070 1.00 89.88 405 ARG A O 1
ATOM 3026 N N . GLN A 1 406 ? 81.047 6.158 -104.498 1.00 89.69 406 GLN A N 1
ATOM 3027 C CA . GLN A 1 406 ? 79.956 7.009 -104.041 1.00 89.69 406 GLN A CA 1
ATOM 3028 C C . GLN A 1 406 ? 79.238 6.320 -102.870 1.00 89.69 406 GLN A C 1
ATOM 3030 O O . GLN A 1 406 ? 78.788 5.180 -103.027 1.00 89.69 406 GLN A O 1
ATOM 3035 N N . PRO A 1 407 ? 79.106 6.956 -101.693 1.00 91.12 407 PRO A N 1
ATOM 3036 C CA . PRO A 1 407 ? 78.163 6.494 -100.691 1.00 91.12 407 PRO A CA 1
ATOM 3037 C C . PRO A 1 407 ? 76.745 6.640 -101.250 1.00 91.12 407 PRO A C 1
ATOM 3039 O O . PRO A 1 407 ? 76.363 7.685 -101.777 1.00 91.12 407 PRO A O 1
ATOM 3042 N N . GLN A 1 408 ? 75.963 5.579 -101.145 1.00 91.56 408 GLN A N 1
ATOM 3043 C CA . GLN A 1 408 ? 74.585 5.514 -101.597 1.00 91.56 408 GLN A CA 1
ATOM 3044 C C . GLN A 1 408 ? 73.688 5.049 -100.456 1.00 91.56 408 GLN A C 1
ATOM 3046 O O . GLN A 1 408 ? 74.098 4.261 -99.602 1.00 91.56 408 GLN A O 1
ATOM 3051 N N . ILE A 1 409 ? 72.452 5.534 -100.469 1.00 92.69 409 ILE A N 1
ATOM 3052 C CA . ILE A 1 409 ? 71.381 5.118 -99.567 1.00 92.69 409 ILE A CA 1
ATOM 3053 C C . ILE A 1 409 ? 70.272 4.451 -100.368 1.00 92.69 409 ILE A C 1
ATOM 3055 O O . ILE A 1 409 ? 70.016 4.818 -101.516 1.00 92.69 409 ILE A O 1
ATOM 3059 N N . TYR A 1 410 ? 69.598 3.494 -99.748 1.00 93.88 410 TYR A N 1
ATOM 3060 C CA . TYR A 1 410 ? 68.399 2.877 -100.285 1.00 93.88 410 TYR A CA 1
ATOM 3061 C C . TYR A 1 410 ? 67.208 3.214 -99.398 1.00 93.88 410 TYR A C 1
ATOM 3063 O O . TYR A 1 410 ? 67.236 2.995 -98.185 1.00 93.88 410 TYR A O 1
ATOM 3071 N N . ILE A 1 411 ? 66.157 3.728 -100.024 1.00 93.00 411 ILE A N 1
ATOM 3072 C CA . ILE A 1 411 ? 64.849 3.933 -99.402 1.00 93.00 411 ILE A CA 1
ATOM 3073 C C . ILE A 1 411 ? 63.852 3.103 -100.221 1.00 93.00 411 ILE A C 1
ATOM 3075 O O . ILE A 1 411 ? 63.794 3.312 -101.432 1.00 93.00 411 ILE A O 1
ATOM 3079 N N . PRO A 1 412 ? 63.069 2.185 -99.628 1.00 94.38 412 PRO A N 1
ATOM 3080 C CA . PRO A 1 412 ? 62.231 1.243 -100.379 1.00 94.38 412 PRO A CA 1
ATOM 3081 C C . PRO A 1 412 ? 61.332 1.874 -101.454 1.00 94.38 412 PRO A C 1
ATOM 3083 O O . PRO A 1 412 ? 61.353 1.434 -102.600 1.00 94.38 412 PRO A O 1
ATOM 3086 N N . ASN A 1 413 ? 60.625 2.966 -101.137 1.00 93.19 413 ASN A N 1
ATOM 3087 C CA . ASN A 1 413 ? 59.734 3.659 -102.087 1.00 93.19 413 ASN A CA 1
ATOM 3088 C C . ASN A 1 413 ? 60.458 4.411 -103.217 1.00 93.19 413 ASN A C 1
ATOM 3090 O O . ASN A 1 413 ? 59.838 4.985 -104.110 1.00 93.19 413 ASN A O 1
ATOM 3094 N N . VAL A 1 414 ? 61.779 4.492 -103.135 1.00 89.94 414 VAL A N 1
ATOM 3095 C CA . VAL A 1 414 ? 62.587 5.543 -103.748 1.00 89.94 414 VAL A CA 1
ATOM 3096 C C . VAL A 1 414 ? 63.805 4.918 -104.460 1.00 89.94 414 VAL A C 1
ATOM 3098 O O . VAL A 1 414 ? 64.299 5.488 -105.429 1.00 89.94 414 VAL A O 1
ATOM 3101 N N . GLY A 1 415 ? 64.247 3.718 -104.091 1.00 91.62 415 GLY A N 1
ATOM 3102 C CA . GLY A 1 415 ? 65.386 3.028 -104.693 1.00 91.62 415 GLY A CA 1
ATOM 3103 C C . GLY A 1 415 ? 66.749 3.535 -104.203 1.00 91.62 415 GLY A C 1
ATOM 3104 O O . GLY A 1 415 ? 66.836 4.308 -103.247 1.00 91.62 415 GLY A O 1
ATOM 3105 N N . TRP A 1 416 ? 67.821 3.076 -104.863 1.00 92.31 416 TRP A N 1
ATOM 3106 C CA . TRP A 1 416 ? 69.204 3.489 -104.584 1.00 92.31 416 TRP A CA 1
ATOM 3107 C C . TRP A 1 416 ? 69.474 4.902 -105.084 1.00 92.31 416 TRP A C 1
ATOM 3109 O O . TRP A 1 416 ? 69.160 5.225 -106.229 1.00 92.31 416 TRP A O 1
ATOM 3119 N N . ARG A 1 417 ? 70.083 5.737 -104.238 1.00 88.56 417 ARG A N 1
ATOM 3120 C CA . ARG A 1 417 ? 70.401 7.137 -104.546 1.00 88.56 417 ARG A CA 1
ATOM 3121 C C . ARG A 1 417 ? 71.732 7.537 -103.942 1.00 88.56 417 ARG A C 1
ATOM 3123 O O . ARG A 1 417 ? 72.142 7.006 -102.914 1.00 88.56 417 ARG A O 1
ATOM 3130 N N . ALA A 1 418 ? 72.385 8.505 -104.568 1.00 87.06 418 ALA A N 1
ATOM 3131 C CA . ALA A 1 418 ? 73.582 9.131 -104.033 1.00 87.06 418 ALA A CA 1
ATOM 3132 C C . ALA A 1 418 ? 73.309 9.785 -102.670 1.00 87.06 418 ALA A C 1
ATOM 3134 O O . ALA A 1 418 ? 72.353 10.547 -102.525 1.00 87.06 418 ALA A O 1
ATOM 3135 N N . LEU A 1 419 ? 74.166 9.526 -101.683 1.00 82.44 419 LEU A N 1
ATOM 3136 C CA . LEU A 1 419 ? 74.126 10.236 -100.410 1.00 82.44 419 LEU A CA 1
ATOM 3137 C C . LEU A 1 419 ? 74.717 11.641 -100.608 1.00 82.44 419 LEU A C 1
ATOM 3139 O O . LEU A 1 419 ? 75.905 11.778 -100.890 1.00 82.44 419 LEU A O 1
ATOM 3143 N N . GLY A 1 420 ? 73.888 12.677 -100.451 1.00 73.19 420 GLY A N 1
ATOM 3144 C CA . GLY A 1 420 ? 74.321 14.078 -100.525 1.00 73.19 420 GLY A CA 1
ATOM 3145 C C . GLY A 1 420 ? 74.266 14.727 -101.913 1.00 73.19 420 GLY A C 1
ATOM 3146 O O . GLY A 1 420 ? 74.801 15.820 -102.070 1.00 73.19 420 GLY A O 1
ATOM 3147 N N . ALA A 1 421 ? 73.620 14.099 -102.903 1.00 60.25 421 ALA A N 1
ATOM 3148 C CA . ALA A 1 421 ? 73.218 14.802 -104.121 1.00 60.25 421 ALA A CA 1
ATOM 3149 C C . ALA A 1 421 ? 71.952 15.622 -103.823 1.00 60.25 421 ALA A C 1
ATOM 3151 O O . ALA A 1 421 ? 70.903 15.034 -103.552 1.00 60.25 421 ALA A O 1
ATOM 3152 N N . TRP A 1 422 ? 72.076 16.949 -103.831 1.00 53.81 422 TRP A N 1
ATOM 3153 C CA . TRP A 1 422 ? 70.946 17.878 -103.866 1.00 53.81 422 TRP A CA 1
ATOM 3154 C C . TRP A 1 422 ? 70.793 18.427 -105.275 1.00 53.81 422 TRP A C 1
ATOM 3156 O O . TRP A 1 422 ? 71.832 18.848 -105.839 1.00 53.81 422 TRP A O 1
#

Foldseek 3Di:
DFDDDPPGDDDDDPVVVVVVVVVVVVVVVVVVVVVVVVVVVCVVPDDDDPVPDPDQDPDCVSVVHDPDDDPVVVVVVVVVVVCCVQPVDPPVPNVVVVVCVVCVVDPPSVVVVVVVVLLDDDPPDDHDDDPVSVVVNCVVVVHDDPVQAPDVVGHADADPVRHRDPVSDDDDPDDDPPDDDDDDDDDPWDDDDPVTIDDVADDDDDDQWFGQDFDLDPQRKTWTFRARPPPRDTDQFIFIHHPPDGTDGRDDDDDDPPDDDDPVDDDDDDDPPDGVVCCCVPPPNPPPDPPADADPVRHGDDDDPDDDDDDDQWDWDDPDPPDIDIDGCVPDDDPDDPDDPDDQDDVNAGPVNVVVVQLQDFPDKDFDDKDKDKDDLDDDDDDPPQKDFPDWAAPDDRIIMTIITGIWTQRNVPGIDGDPDD

Secondary structure (DSSP, 8-state):
----TTT------THHHHHHHHHHHHHHHHHHHHHHHHHHHHHHT----GGG-S----STTTTT---PPPHHHHHHHHHHHHHHHHH-S-TTT-HHHHHHHHTTT-TTHHHHHHHHHHTS--SSS-----HHHHHHHHHHTTPPPGGGBTSTTSBPPP-TTSS--GGGSPP-----SSS----S-------SSTTS---S-----SSS--EEEEEE-TTS-EEEEEE-TTT-PBPS--EEE-TTS-EE-SS-----SS--S-TTT------TTS-HHHHHHSTT-TTSS----B-TTS-B-----S---S--SSEEE-SSSS--EEE-GGG---S--S--S--SEETTEEHHHHHHHHHTS--EEEEEEEEEEEPPTT----PPTT-EEEEEEE-SSS-EEEEEEEEEEEETTTEEEETT--